Protein AF-A0A8S3RNI2-F1 (afdb_monomer)

Organism: Mytilus edulis (NCBI:txid6550)

Solvent-accessible surface area (backbone atoms only — not comparable to full-atom values): 41171 Å² total; per-residue (Å²): 133,83,76,49,72,63,55,53,52,50,47,67,76,62,68,82,58,92,84,61,83,80,54,42,28,29,28,35,32,48,76,49,58,52,38,86,80,79,46,60,50,57,65,14,51,40,42,69,47,80,52,66,68,42,57,53,58,73,50,30,44,67,44,49,51,54,51,48,46,31,57,74,73,65,67,60,87,54,84,66,54,52,56,51,50,45,50,45,55,57,76,67,32,68,65,46,53,65,34,40,59,43,43,73,68,44,92,41,75,63,43,34,50,44,35,43,45,64,51,51,48,14,69,53,18,85,58,57,39,50,30,41,55,67,86,55,98,63,68,69,36,30,83,63,76,63,48,76,57,51,70,31,73,19,24,58,24,46,82,78,77,37,62,56,63,58,53,76,42,69,59,88,74,85,75,77,80,79,78,88,86,81,87,83,91,82,80,89,87,79,90,86,78,90,86,81,84,83,90,80,90,89,86,89,80,93,85,87,87,88,85,84,87,76,91,86,88,88,84,87,82,83,91,80,83,88,85,90,80,88,91,85,75,87,86,63,71,92,48,52,28,37,53,51,29,34,32,48,48,49,26,39,47,37,29,66,75,27,75,85,46,34,80,35,63,39,66,34,41,38,38,47,76,67,27,40,25,50,31,29,20,22,68,71,76,32,38,34,34,34,41,61,77,35,42,52,54,54,78,98,41,72,22,60,70,41,54,51,51,52,35,52,55,59,42,33,92,74,33,46,61,80,74,58,68,64,61,43,56,77,64,69,57,74,53,14,42,54,65,72,73,49,43,93,54,46,65,48,56,72,72,61,71,83,74,85,74,85,91,73,90,85,87,90,87,87,88,87,89,87,86,93,78,73,81,70,64,65,58,64,56,57,49,60,54,51,57,55,52,53,53,55,55,57,59,60,60,66,75,74,77,84,84,91,86,91,69,75,93,75,63,84,86,77,73,94,51,80,84,58,47,79,72,46,48,65,57,51,50,47,55,44,50,78,53,48,46,64,52,50,53,50,52,50,54,44,45,44,61,73,56,47,48,60,50,50,55,49,50,54,51,50,52,54,51,53,54,51,51,52,55,52,51,53,55,50,54,53,52,50,57,54,50,56,51,53,53,53,52,51,52,53,53,48,62,50,50,53,53,50,51,54,52,48,51,57,50,48,56,54,48,52,52,51,50,52,54,51,55,36,58,75,26,58,29,26,37,29,41,32,48,40,79,48,70,51,40,81,85,71,79,55,38,76,47,79,87,68,73,48,58,62,59,50,42,47,48,40,34,76,54,52,71,43,96,70,57,75,87,46,54,68,47,59,42,80,46,84,72,66,52,98,54,19,29,33,33,43,37,31,30,66,41,59,64,61,37,48,58,54,62,70,43,45,67,58,35,67,83,41,93,68,61,37,48,73,47,74,43,59,44,74,66,57,48,49,53,53,51,53,51,49,51,38,36,75,69,64,66,24,68,46,74,53,73,61,88,78,42,37,36,37,21,56,43,91,88,45,71,79,45,75,49,89,58,68,62,56,50,52,54,48,52,52,53,46,50,58,51,54,54,53,57,52,55,63,60,63,80,72,115

Foldseek 3Di:
DDDALLRVLVCLLVVPDPPDPQWWWWWKAFDAWPCPPDDPLLQIFTDIDGHDIDGLCVQQVVVSVVVCCCVPPPVDDDPVNVLVVLLSVLQPPPLLLQLLLCLLVQPDPQLNQLNCQQRAQLSLAAPSDWAREPPDPHDQARPRPRHGGHHDQTFGHDCQQTDGNLDQAEDDDPPPPDDDDDDDDDDDDDDDDDDDDDDDDDDDDDDDDDDDDDDDDDDDDDDDDDDDDDPPDPRPPFCVRSVQSNQLLSLLVSCLRHVLSQLFFQWHWYDYSFFIKIWTAHNVQQIIIIIDTHGQDDPSHGPSSRSVSSSCNSVSSSRGDSDDVVVCVVVVPDGNCPCVNCPPCVVCSNPPCPHDDDHDDDDDDDDDDDDDDPPPPVVVVVVVVVVVVVVVVVVVVVVPPPDDDDDPPPPVPPPPDPPVCVVVVVVVVVVCCVPVVVVVVVVVVVCCVPPVVVVVVVVVVVVVVVVVVVVVVVVVVVVVVVVVVVVVVVVVVVVVVVVVVVVVVVVVVVVVLVVQVVVLLVQLQKKKKFLQAADFDPPPPTHGDPPTPPLVSVVCCCCVQLVDDDDSLQWPDKDFDDDDDPRGGMMMTGTPDSVVSVSSVVSQVSCVVVPSNIGMDGPEDPQLVVVVVVVVVCVVVLQFVDWDDDSNWIWTHRDPPGDIDTDSHVVSVVVSVVVSVVVVVVVVVVVVVPD

Radius of gyration: 41.91 Å; Cα contacts (8 Å, |Δi|>4): 750; chains: 1; bounding box: 117×92×134 Å

pLDDT: mean 70.56, std 22.77, range [19.41, 98.0]

Secondary structure (DSSP, 8-state):
----HHHHHHHHHHT--TTS---EEEEEEEEEEGGGTTS-GGG--EEEEEEEEEEGGGGTHHHHHHHHIIIIII----HHHHHHHHHHHHHH-HHHHHHHGGGGG-SSHHHHHHHHIIIIIHHHSTT--B-EETTS---SB-TTT-PBPPEES--BS-TTT--S---EEE--------------------------------------------------------------STTSTTTHHHHHHHHHHHHHHHHHH-GGGTTS-EEEEEE-SSEEEEEEEETTTTEEEEEPPEESEETTEE-HHHHHHHHHHHTHHHH-----HHHHHHTTPPP--HHHHHGGGHHHHHH----------------------GGGHHHHHHHHHHHHHHHHHHHHHTTS-----SSGGGTTTS---HHHHHHHHHHHHHHHHHHHHHHHHHHHHHHIIIIIHHHHHHHHHHHHHHHHHHHHHHHHHHHHHHHHHHHHHHHHHHHHHHHHHHHHHHHHHHHHHHHHHHHHHHTTTEEEEEEEE--EETTTTSEE-SSP-HHHHHHHIIIIIT-----GGGEEEEEEEEEEETTEEEEEEEES-HHHHHHHHHHGGGGTT-TT--EEEE---HHHHHHHHHHHHHHHTTS-SEEEEETTEEEEESSTTSPPEEE-SSHHHHHHHHHHHHHHHHHHHHHHTT-

Mean predicted aligned error: 21.57 Å

Nearest PDB structures (foldseek):
  1jmt-assembly1_A  TM=5.008E-01  e=8.885E-01  Homo sapiens

Structure (mmCIF, N/CA/C/O backbone):
data_AF-A0A8S3RNI2-F1
#
_entry.id   AF-A0A8S3RNI2-F1
#
loop_
_atom_site.group_PDB
_atom_site.id
_atom_site.type_symbol
_atom_site.label_atom_id
_atom_site.label_alt_id
_atom_site.label_comp_id
_atom_site.label_asym_id
_atom_site.label_entity_id
_atom_site.label_seq_id
_atom_site.pdbx_PDB_ins_code
_atom_site.Cartn_x
_atom_site.Cartn_y
_atom_site.Cartn_z
_atom_site.occupancy
_atom_site.B_iso_or_equiv
_atom_site.auth_seq_id
_atom_site.auth_comp_id
_atom_site.auth_asym_id
_atom_site.auth_atom_id
_atom_site.pdbx_PDB_model_num
ATOM 1 N N . MET A 1 1 ? 22.802 -18.425 -38.297 1.00 31.11 1 MET A N 1
ATOM 2 C CA . MET A 1 1 ? 23.986 -18.588 -37.426 1.00 31.11 1 MET A CA 1
ATOM 3 C C . MET A 1 1 ? 23.504 -18.375 -36.007 1.00 31.11 1 MET A C 1
ATOM 5 O O . MET A 1 1 ? 22.766 -17.421 -35.805 1.00 31.11 1 MET A O 1
ATOM 9 N N . ALA A 1 2 ? 23.832 -19.261 -35.070 1.00 36.97 2 ALA A N 1
ATOM 10 C CA . ALA A 1 2 ? 23.544 -19.017 -33.661 1.00 36.97 2 ALA A CA 1
ATOM 11 C C . ALA A 1 2 ? 24.708 -18.201 -33.081 1.00 36.97 2 ALA A C 1
ATOM 13 O O . ALA A 1 2 ? 25.819 -18.723 -33.015 1.00 36.97 2 ALA A O 1
ATOM 14 N N . CYS A 1 3 ? 24.473 -16.936 -32.714 1.00 50.75 3 CYS A N 1
ATOM 15 C CA . CYS A 1 3 ? 25.403 -16.227 -31.830 1.00 50.75 3 CYS A CA 1
ATOM 16 C C . CYS A 1 3 ? 25.462 -16.984 -30.502 1.00 50.75 3 CYS A C 1
ATOM 18 O O . CYS A 1 3 ? 24.426 -17.422 -29.996 1.00 50.75 3 CYS A O 1
ATOM 20 N N . SER A 1 4 ? 26.657 -17.149 -29.941 1.00 72.81 4 SER A N 1
ATOM 21 C CA . SER A 1 4 ? 26.798 -17.765 -28.621 1.00 72.81 4 SER A CA 1
ATOM 22 C C . SER A 1 4 ? 26.235 -16.840 -27.537 1.00 72.81 4 SER A C 1
ATOM 24 O O . SER A 1 4 ? 26.226 -15.617 -27.700 1.00 72.81 4 SER A O 1
ATOM 26 N N . TYR A 1 5 ? 25.802 -17.400 -26.401 1.00 70.62 5 TYR A N 1
ATOM 27 C CA . TYR A 1 5 ? 25.373 -16.592 -25.250 1.00 70.62 5 TYR A CA 1
ATOM 28 C C . TYR A 1 5 ? 26.462 -15.602 -24.810 1.00 70.62 5 TYR A C 1
ATOM 30 O O . TYR A 1 5 ? 26.152 -14.466 -24.459 1.00 70.62 5 TYR A O 1
ATOM 38 N N . HIS A 1 6 ? 27.730 -16.005 -24.932 1.00 72.25 6 HIS A N 1
ATOM 39 C CA . HIS A 1 6 ? 28.905 -15.157 -24.747 1.00 72.25 6 HIS A CA 1
ATOM 40 C C . HIS A 1 6 ? 28.895 -13.924 -25.668 1.00 72.25 6 HIS A C 1
ATOM 42 O O . HIS A 1 6 ? 29.033 -12.799 -25.195 1.00 72.25 6 HIS A O 1
ATOM 48 N N . GLU A 1 7 ? 28.673 -14.102 -26.973 1.00 66.06 7 GLU A N 1
ATOM 49 C CA . GLU A 1 7 ? 28.648 -12.997 -27.938 1.00 66.06 7 GLU A CA 1
ATOM 50 C C . GLU A 1 7 ? 27.462 -12.047 -27.705 1.00 66.06 7 GLU A C 1
ATOM 52 O O . GLU A 1 7 ? 27.643 -10.831 -27.724 1.00 66.06 7 GLU A O 1
ATOM 57 N N . VAL A 1 8 ? 26.269 -12.571 -27.399 1.00 67.00 8 VAL A N 1
ATOM 58 C CA . VAL A 1 8 ? 25.078 -11.739 -27.133 1.00 67.00 8 VAL A CA 1
ATOM 59 C C . VAL A 1 8 ? 25.190 -10.986 -25.800 1.00 67.00 8 VAL A C 1
ATOM 61 O O . VAL A 1 8 ? 24.818 -9.814 -25.723 1.00 67.00 8 VAL A O 1
ATOM 64 N N . ALA A 1 9 ? 25.745 -11.609 -24.754 1.00 67.31 9 ALA A N 1
ATOM 65 C CA . ALA A 1 9 ? 26.017 -10.936 -23.483 1.00 67.31 9 ALA A CA 1
ATOM 66 C C . ALA A 1 9 ? 27.053 -9.810 -23.652 1.00 67.31 9 ALA A C 1
ATOM 68 O O . ALA A 1 9 ? 26.847 -8.705 -23.148 1.00 67.31 9 ALA A O 1
ATOM 69 N N . LEU A 1 10 ? 28.125 -10.046 -24.421 1.00 68.00 10 LEU A N 1
ATOM 70 C CA . LEU A 1 10 ? 29.105 -9.009 -24.757 1.00 68.00 10 LEU A CA 1
ATOM 71 C C . LEU A 1 10 ? 28.482 -7.884 -25.599 1.00 68.00 10 LEU A C 1
ATOM 73 O O . LEU A 1 10 ? 28.719 -6.721 -25.294 1.00 68.00 10 LEU A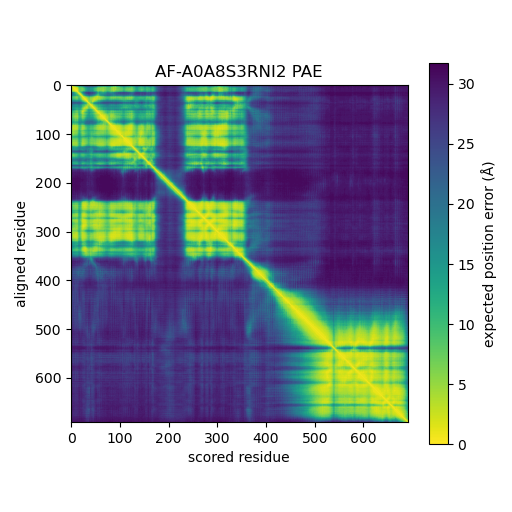 O 1
ATOM 77 N N . GLN A 1 11 ? 27.651 -8.186 -26.603 1.00 66.81 11 GLN A N 1
ATOM 78 C CA . GLN A 1 11 ? 26.939 -7.168 -27.394 1.00 66.81 11 GLN A CA 1
ATOM 79 C C . GLN A 1 11 ? 26.019 -6.295 -26.522 1.00 66.81 11 GLN A C 1
ATOM 81 O O . GLN A 1 11 ? 26.012 -5.071 -26.671 1.00 66.81 11 GLN A O 1
ATOM 86 N N . PHE A 1 12 ? 25.303 -6.896 -25.563 1.00 66.88 12 PHE A N 1
ATOM 87 C CA . PHE A 1 12 ? 24.470 -6.161 -24.604 1.00 66.88 12 PHE A CA 1
ATOM 88 C C . PHE A 1 12 ? 25.301 -5.223 -23.709 1.00 66.88 12 PHE A C 1
ATOM 90 O O . PHE A 1 12 ? 24.903 -4.081 -23.477 1.00 66.88 12 PHE A O 1
ATOM 97 N N . LEU A 1 13 ? 26.478 -5.669 -23.251 1.00 65.44 13 LEU A N 1
ATOM 98 C CA . LEU A 1 13 ? 27.423 -4.841 -22.488 1.00 65.44 13 LEU A CA 1
ATOM 99 C C . LEU A 1 13 ? 28.097 -3.747 -23.342 1.00 65.44 13 LEU A C 1
ATOM 101 O O . LEU A 1 13 ? 28.440 -2.690 -22.814 1.00 65.44 13 LEU A O 1
ATOM 105 N N . LEU A 1 14 ? 28.277 -3.979 -24.647 1.00 57.50 14 LEU A N 1
ATOM 106 C CA . LEU A 1 14 ? 28.987 -3.084 -25.572 1.00 57.50 14 LEU A CA 1
ATOM 107 C C . LEU A 1 14 ? 28.150 -1.922 -26.122 1.00 57.50 14 LEU A C 1
ATOM 109 O O . LEU A 1 14 ? 28.741 -0.943 -26.575 1.00 57.50 14 LEU A O 1
ATOM 113 N N . LYS A 1 15 ? 26.810 -2.008 -26.108 1.00 62.75 15 LYS A N 1
ATOM 114 C CA . LYS A 1 15 ? 25.906 -0.988 -26.685 1.00 62.75 15 LYS A CA 1
ATOM 115 C C . LYS A 1 15 ? 26.289 -0.558 -28.115 1.00 62.75 15 LYS A C 1
ATOM 117 O O . LYS A 1 15 ? 26.419 0.628 -28.412 1.00 62.75 15 LYS A O 1
ATOM 122 N N . THR A 1 16 ? 26.469 -1.524 -29.011 1.00 38.06 16 THR A N 1
ATOM 123 C CA . THR A 1 16 ? 26.814 -1.263 -30.423 1.00 38.06 16 THR A CA 1
ATOM 124 C C . THR A 1 16 ? 25.618 -1.188 -31.373 1.00 38.06 16 THR A C 1
ATOM 126 O O . THR A 1 16 ? 25.833 -0.992 -32.565 1.00 38.06 16 THR A O 1
ATOM 129 N N . ASP A 1 17 ? 24.386 -1.354 -30.884 1.00 33.28 17 ASP A N 1
ATOM 130 C CA . ASP A 1 17 ? 23.180 -1.349 -31.718 1.00 33.28 17 ASP A CA 1
ATOM 131 C C . ASP A 1 17 ? 22.011 -0.632 -31.017 1.00 33.28 17 ASP A C 1
ATOM 133 O O . ASP A 1 17 ? 21.718 -0.894 -29.847 1.00 33.28 17 ASP A O 1
ATOM 137 N N . ASP A 1 18 ? 21.337 0.259 -31.750 1.00 35.94 18 ASP A N 1
ATOM 138 C CA . ASP A 1 18 ? 20.181 1.048 -31.290 1.00 35.94 18 ASP A CA 1
ATOM 139 C C . ASP A 1 18 ? 18.894 0.197 -31.175 1.00 35.94 18 ASP A C 1
ATOM 141 O O . ASP A 1 18 ? 17.844 0.685 -30.755 1.00 35.94 18 ASP A O 1
ATOM 145 N N . SER A 1 19 ? 18.965 -1.088 -31.543 1.00 35.06 19 SER A N 1
ATOM 146 C CA . SER A 1 19 ? 17.856 -2.051 -31.503 1.00 35.06 19 SER A CA 1
ATOM 147 C C . SER A 1 19 ? 17.520 -2.588 -30.102 1.00 35.06 19 SER A C 1
ATOM 149 O O . SER A 1 19 ? 16.417 -3.098 -29.888 1.00 35.06 19 SER A O 1
ATOM 151 N N . VAL A 1 20 ? 18.437 -2.478 -29.133 1.00 39.91 20 VAL A N 1
ATOM 152 C CA . VAL A 1 20 ? 18.227 -2.965 -27.760 1.00 39.91 20 VAL A CA 1
ATOM 153 C C . VAL A 1 20 ? 17.624 -1.842 -26.907 1.00 39.91 20 VAL A C 1
ATOM 155 O O . VAL A 1 20 ? 18.305 -0.840 -26.672 1.00 39.91 20 VAL A O 1
ATOM 158 N N . PRO A 1 21 ? 16.384 -1.980 -26.387 1.00 40.84 21 PRO A N 1
ATOM 159 C CA . PRO A 1 21 ? 15.729 -0.906 -25.647 1.00 40.84 21 PRO A CA 1
ATOM 160 C C . PRO A 1 21 ? 16.562 -0.489 -24.434 1.00 40.84 21 PRO A C 1
ATOM 162 O O . PRO A 1 21 ? 16.901 -1.301 -23.565 1.00 40.84 21 PRO A O 1
ATOM 165 N N . SER A 1 22 ? 16.902 0.800 -24.379 1.00 51.53 22 SER A N 1
ATOM 166 C CA . SER A 1 22 ? 17.707 1.372 -23.308 1.00 51.53 22 SER A CA 1
ATOM 167 C C . SER A 1 22 ? 16.915 1.376 -22.005 1.00 51.53 22 SER A C 1
ATOM 169 O O . SER A 1 22 ? 16.181 2.321 -21.728 1.00 51.53 22 SER A O 1
ATOM 171 N N . ARG A 1 23 ? 17.088 0.332 -21.193 1.00 66.00 23 ARG A N 1
ATOM 172 C CA . ARG A 1 23 ? 16.465 0.247 -19.869 1.00 66.00 23 ARG A CA 1
ATOM 173 C C . ARG A 1 23 ? 16.808 1.483 -19.048 1.00 66.00 23 ARG A C 1
ATOM 175 O O . ARG A 1 23 ? 17.953 1.948 -19.063 1.00 66.00 23 ARG A O 1
ATOM 182 N N . THR A 1 24 ? 15.823 1.999 -18.331 1.00 71.94 24 THR A N 1
ATOM 183 C CA . THR A 1 24 ? 15.910 3.243 -17.567 1.00 71.94 24 THR A CA 1
ATOM 184 C C . THR A 1 24 ? 15.566 3.019 -16.102 1.00 71.94 24 THR A C 1
ATOM 186 O O . THR A 1 24 ? 14.673 2.247 -15.762 1.00 71.94 24 THR A O 1
ATOM 189 N N . PHE A 1 25 ? 16.283 3.729 -15.238 1.00 77.75 25 PHE A N 1
ATOM 190 C CA . PHE A 1 25 ? 15.941 3.941 -13.842 1.00 77.75 25 PHE A CA 1
ATOM 191 C C . PHE A 1 25 ? 15.267 5.302 -13.700 1.00 77.75 25 PHE A C 1
ATOM 193 O O . PHE A 1 25 ? 15.913 6.330 -13.902 1.00 77.75 25 PHE A O 1
ATOM 200 N N . SER A 1 26 ? 14.000 5.335 -13.308 1.00 81.94 26 SER A N 1
ATOM 201 C CA . SER A 1 26 ? 13.343 6.583 -12.917 1.00 81.94 26 SER A CA 1
ATOM 202 C C . SER A 1 26 ? 13.756 6.956 -11.499 1.00 81.94 26 SER A C 1
ATOM 204 O O . SER A 1 26 ? 13.701 6.127 -10.589 1.00 81.94 26 SER A O 1
ATOM 206 N N . ASN A 1 27 ? 14.193 8.199 -11.302 1.00 84.38 27 ASN A N 1
ATOM 207 C CA . ASN A 1 27 ? 14.348 8.764 -9.965 1.00 84.38 27 ASN A CA 1
ATOM 208 C C . ASN A 1 27 ? 12.976 8.835 -9.273 1.00 84.38 27 ASN A C 1
ATOM 210 O O . ASN A 1 27 ? 11.971 9.083 -9.933 1.00 84.38 27 ASN A O 1
ATOM 214 N N . VAL A 1 28 ? 12.926 8.631 -7.958 1.00 84.12 28 VAL A N 1
ATOM 215 C CA . VAL A 1 28 ? 11.680 8.663 -7.179 1.00 84.12 28 VAL A CA 1
ATOM 216 C C . VAL A 1 28 ? 11.774 9.751 -6.114 1.00 84.12 28 VAL A C 1
ATOM 218 O O . VAL A 1 28 ? 12.719 9.761 -5.325 1.00 84.12 28 VAL A O 1
ATOM 221 N N . ASN A 1 29 ? 10.792 10.655 -6.080 1.00 83.69 29 ASN A N 1
ATOM 222 C CA . ASN A 1 29 ? 10.685 11.745 -5.112 1.00 83.69 29 ASN A CA 1
ATOM 223 C C . ASN A 1 29 ? 9.504 11.494 -4.166 1.00 83.69 29 ASN A C 1
ATOM 225 O O . ASN A 1 29 ? 8.353 11.503 -4.588 1.00 83.69 29 ASN A O 1
ATOM 229 N N . ILE A 1 30 ? 9.790 11.274 -2.885 1.00 81.81 30 ILE A N 1
ATOM 230 C CA . ILE A 1 30 ? 8.799 11.008 -1.839 1.00 81.81 30 ILE A CA 1
ATOM 231 C C . ILE A 1 30 ? 8.110 12.328 -1.471 1.00 81.81 30 ILE A C 1
ATOM 233 O O . ILE A 1 30 ? 8.773 13.330 -1.183 1.00 81.81 30 ILE A O 1
ATOM 237 N N . LYS A 1 31 ? 6.775 12.319 -1.460 1.00 80.44 31 LYS A N 1
ATOM 238 C CA . LYS A 1 31 ? 5.932 13.443 -1.019 1.00 80.44 31 LYS A CA 1
ATOM 239 C C . LYS A 1 31 ? 5.515 13.305 0.430 1.00 80.44 31 LYS A C 1
ATOM 241 O O . LYS A 1 31 ? 5.680 14.228 1.219 1.00 80.44 31 LYS A O 1
ATOM 246 N N . GLU A 1 32 ? 4.993 12.133 0.771 1.00 73.50 32 GLU A N 1
ATOM 247 C CA . GLU A 1 32 ? 4.385 11.859 2.067 1.00 73.50 32 GLU A CA 1
ATOM 248 C C . GLU A 1 32 ? 4.667 10.421 2.497 1.00 73.50 32 GLU A C 1
ATOM 250 O O . GLU A 1 32 ? 4.897 9.536 1.671 1.00 73.50 32 GLU A O 1
ATOM 255 N N . CYS A 1 33 ? 4.642 10.181 3.807 1.00 68.62 33 CYS A N 1
ATOM 256 C CA . CYS A 1 33 ? 4.794 8.849 4.375 1.00 68.62 33 CYS A CA 1
ATOM 257 C C . CYS A 1 33 ? 3.989 8.716 5.674 1.00 68.62 33 CYS A C 1
ATOM 259 O O . CYS A 1 33 ? 4.141 9.513 6.603 1.00 68.62 33 CYS A O 1
ATOM 261 N N . ASN A 1 34 ? 3.157 7.675 5.773 1.00 66.44 34 ASN A N 1
ATOM 262 C CA . ASN A 1 34 ? 2.287 7.439 6.936 1.00 66.44 34 ASN A CA 1
ATOM 263 C C . ASN A 1 34 ? 3.021 6.887 8.189 1.00 66.44 34 ASN A C 1
ATOM 265 O O . ASN A 1 34 ? 2.400 6.706 9.245 1.00 66.44 34 ASN A O 1
ATOM 269 N N . ALA A 1 35 ? 4.342 6.679 8.113 1.00 58.72 35 ALA A N 1
ATOM 270 C CA . ALA A 1 35 ? 5.185 6.248 9.233 1.00 58.72 35 ALA A CA 1
ATOM 271 C C . ALA A 1 35 ? 5.193 7.229 10.420 1.00 58.72 35 ALA A C 1
ATOM 273 O O . ALA A 1 35 ? 5.446 6.823 11.551 1.00 58.72 35 ALA A O 1
ATOM 274 N N . LYS A 1 36 ? 4.882 8.514 10.191 1.00 52.50 36 LYS A N 1
ATOM 275 C CA . LYS A 1 36 ? 4.890 9.563 11.228 1.00 52.50 36 LYS A CA 1
ATOM 276 C C . LYS A 1 36 ? 3.839 9.399 12.340 1.00 52.50 36 LYS A C 1
ATOM 278 O O . LYS A 1 36 ? 3.878 10.163 13.299 1.00 52.50 36 LYS A O 1
ATOM 283 N N . GLY A 1 37 ? 2.922 8.426 12.260 1.00 44.59 37 GLY A N 1
ATOM 284 C CA . GLY A 1 37 ? 1.961 8.210 13.353 1.00 44.59 37 GLY A CA 1
ATOM 285 C C . GLY A 1 37 ? 1.078 6.958 13.343 1.00 44.59 37 GLY A C 1
ATOM 286 O O . GLY A 1 37 ? 0.236 6.849 14.233 1.00 44.59 37 GLY A O 1
ATOM 287 N N . LYS A 1 38 ? 1.194 6.032 12.373 1.00 42.53 38 LYS A N 1
ATOM 288 C CA . LYS A 1 38 ? 0.254 4.886 12.266 1.00 42.53 38 LYS A CA 1
ATOM 289 C C . LYS A 1 38 ? 0.884 3.496 12.072 1.00 42.53 38 LYS A C 1
ATOM 291 O O . LYS A 1 38 ? 0.206 2.511 12.348 1.00 42.53 38 LYS A O 1
ATOM 296 N N . CYS A 1 39 ? 2.139 3.380 11.635 1.00 44.31 39 CYS A N 1
ATOM 297 C CA . CYS A 1 39 ? 2.801 2.088 11.398 1.00 44.31 39 CYS A CA 1
ATOM 298 C C . CYS A 1 39 ? 4.335 2.196 11.479 1.00 44.31 39 CYS A C 1
ATOM 300 O O . CYS A 1 39 ? 4.884 3.297 11.507 1.00 44.31 39 CYS A O 1
ATOM 302 N N . SER A 1 40 ? 5.033 1.055 11.516 1.00 52.53 40 SER A N 1
ATOM 303 C CA . SER A 1 40 ? 6.489 1.018 11.334 1.00 52.53 40 SER A CA 1
ATOM 304 C C . SER A 1 40 ? 6.849 1.354 9.884 1.00 52.53 40 SER A C 1
ATOM 306 O O . SER A 1 40 ? 6.179 0.884 8.968 1.00 52.53 40 SER A O 1
ATOM 308 N N . PHE A 1 41 ? 7.921 2.122 9.658 1.00 59.09 41 PHE A N 1
ATOM 309 C CA . PHE A 1 41 ? 8.308 2.566 8.308 1.00 59.09 41 PHE A CA 1
ATOM 310 C C . PHE A 1 41 ? 8.442 1.444 7.249 1.00 59.09 41 PHE A C 1
ATOM 312 O O . PHE A 1 41 ? 8.019 1.686 6.130 1.00 59.09 41 PHE A O 1
ATOM 319 N N . PRO A 1 42 ? 8.894 0.206 7.544 1.00 54.62 42 PRO A N 1
ATOM 320 C CA . PRO A 1 42 ? 8.930 -0.882 6.547 1.00 54.62 42 PRO A CA 1
ATOM 321 C C . PRO A 1 42 ? 7.544 -1.412 6.118 1.00 54.62 42 PRO A C 1
ATOM 323 O O . PRO A 1 42 ? 7.436 -2.234 5.210 1.00 54.62 42 PRO A O 1
ATOM 326 N N . ASN A 1 43 ? 6.480 -0.994 6.810 1.00 54.41 43 ASN A N 1
ATOM 327 C CA . ASN A 1 43 ? 5.079 -1.207 6.438 1.00 54.41 43 ASN A CA 1
ATOM 328 C C . ASN A 1 43 ? 4.395 0.118 6.052 1.00 54.41 43 ASN A C 1
ATOM 330 O O . ASN A 1 43 ? 3.167 0.175 5.965 1.00 54.41 43 ASN A O 1
ATOM 334 N N . ALA A 1 44 ? 5.166 1.192 5.866 1.00 56.19 44 ALA A N 1
ATOM 335 C CA . ALA A 1 44 ? 4.620 2.487 5.527 1.00 56.19 44 ALA A CA 1
ATOM 336 C C . ALA A 1 44 ? 4.333 2.606 4.036 1.00 56.19 44 ALA A C 1
ATOM 338 O O . ALA A 1 44 ? 5.051 2.101 3.177 1.00 56.19 44 ALA A O 1
ATOM 339 N N . PHE A 1 45 ? 3.271 3.341 3.742 1.00 65.88 45 PHE A N 1
ATOM 340 C CA . PHE A 1 45 ? 2.936 3.746 2.394 1.00 65.88 45 PHE A CA 1
ATOM 341 C C . PHE A 1 45 ? 3.620 5.080 2.133 1.00 65.88 45 PHE A C 1
ATOM 343 O O . PHE A 1 45 ? 3.345 6.082 2.801 1.00 65.88 45 PHE A O 1
ATOM 350 N N . VAL A 1 46 ? 4.545 5.049 1.180 1.00 65.25 46 VAL A N 1
ATOM 351 C CA . VAL A 1 46 ? 5.222 6.209 0.612 1.00 65.25 46 VAL A CA 1
ATOM 352 C C . VAL A 1 46 ? 4.430 6.694 -0.599 1.00 65.25 46 VAL A C 1
ATOM 354 O O . VAL A 1 46 ? 4.288 5.957 -1.571 1.00 65.25 46 VAL A O 1
ATOM 357 N N . ASN A 1 47 ? 3.937 7.931 -0.558 1.00 71.50 47 ASN A N 1
ATOM 358 C CA . ASN A 1 47 ? 3.425 8.606 -1.750 1.00 71.50 47 ASN A CA 1
ATOM 359 C C . ASN A 1 47 ? 4.601 9.244 -2.507 1.00 71.50 47 ASN A C 1
ATOM 361 O O . ASN A 1 47 ? 5.491 9.821 -1.871 1.00 71.50 47 ASN A O 1
ATOM 365 N N . PHE A 1 48 ? 4.636 9.132 -3.836 1.00 73.00 48 PHE A N 1
ATOM 366 C CA . PHE A 1 48 ? 5.811 9.476 -4.637 1.00 73.00 48 PHE A CA 1
ATOM 367 C C . PHE A 1 48 ? 5.475 10.005 -6.036 1.00 73.00 48 PHE A C 1
ATOM 369 O O . PHE A 1 48 ? 4.531 9.546 -6.671 1.00 73.00 48 PHE A O 1
ATOM 376 N N . ASP A 1 49 ? 6.346 10.874 -6.553 1.00 72.00 49 ASP A N 1
ATOM 377 C CA . ASP A 1 49 ? 6.439 11.170 -7.986 1.00 72.00 49 ASP A CA 1
ATOM 378 C C . ASP A 1 49 ? 7.582 10.352 -8.598 1.00 72.00 49 ASP A C 1
ATOM 380 O O . ASP A 1 49 ? 8.665 10.237 -8.010 1.00 72.00 49 ASP A O 1
ATOM 384 N N . SER A 1 50 ? 7.386 9.859 -9.822 1.00 64.94 50 SER A N 1
ATOM 385 C CA . SER A 1 50 ? 8.500 9.432 -10.674 1.00 64.94 50 SER A CA 1
ATOM 386 C C . SER A 1 50 ? 9.051 10.639 -11.442 1.00 64.94 50 SER A C 1
ATOM 388 O O . SER A 1 50 ? 8.318 11.370 -12.104 1.00 64.94 50 SER A O 1
ATOM 390 N N . GLY A 1 51 ? 10.349 10.885 -11.286 1.00 63.91 51 GLY A N 1
ATOM 391 C CA . GLY A 1 51 ? 11.076 11.999 -11.881 1.00 63.91 51 GLY A CA 1
ATOM 392 C C . GLY A 1 51 ? 11.972 11.567 -13.042 1.00 63.91 51 GLY A C 1
ATOM 393 O O . GLY A 1 51 ? 11.653 10.669 -13.814 1.00 63.91 51 GLY A O 1
ATOM 394 N N . PHE A 1 52 ? 13.124 12.228 -13.163 1.00 67.25 52 PHE A N 1
ATOM 395 C CA . PHE A 1 52 ? 14.058 12.059 -14.278 1.00 67.25 52 PHE A CA 1
ATOM 396 C C . PHE A 1 52 ? 14.512 10.598 -14.471 1.00 67.25 52 PHE A C 1
ATOM 398 O O . PHE A 1 52 ? 15.063 9.986 -13.550 1.00 67.25 52 PHE A O 1
ATOM 405 N N . SER A 1 53 ? 14.330 10.062 -15.682 1.00 71.00 53 SER A N 1
ATOM 406 C CA . SER A 1 53 ? 14.826 8.739 -16.072 1.00 71.00 53 SER A CA 1
ATOM 407 C C . SER A 1 53 ? 16.296 8.783 -16.490 1.00 71.00 53 SER A C 1
ATOM 409 O O . SER A 1 53 ? 16.693 9.508 -17.401 1.00 71.00 53 SER A O 1
ATOM 411 N N . VAL A 1 54 ? 17.108 7.957 -15.837 1.00 68.31 54 VAL A N 1
ATOM 412 C CA . VAL A 1 54 ? 18.539 7.780 -16.088 1.00 68.31 54 VAL A CA 1
ATOM 413 C C . VAL A 1 54 ? 18.748 6.422 -16.765 1.00 68.31 54 VAL A C 1
ATOM 415 O O . VAL A 1 54 ? 18.286 5.413 -16.234 1.00 68.31 54 VAL A O 1
ATOM 418 N N . PRO A 1 55 ? 19.448 6.330 -17.908 1.00 68.44 55 PRO A N 1
ATOM 419 C CA . PRO A 1 55 ? 19.775 5.043 -18.510 1.00 68.44 55 PRO A CA 1
ATOM 420 C C . PRO A 1 55 ? 20.523 4.113 -17.543 1.00 68.44 55 PRO A C 1
ATOM 422 O O . PRO A 1 55 ? 21.549 4.493 -16.978 1.00 68.44 55 PRO A O 1
ATOM 425 N N . LEU A 1 56 ? 20.036 2.875 -17.424 1.00 65.25 56 LEU A N 1
ATOM 426 C CA . LEU A 1 56 ? 20.509 1.814 -16.528 1.00 65.25 56 LEU A CA 1
ATOM 427 C C . LEU A 1 56 ? 22.042 1.700 -16.500 1.00 65.25 56 LEU A C 1
ATOM 429 O O . LEU A 1 56 ? 22.657 1.653 -15.439 1.00 65.25 56 LEU A O 1
ATOM 433 N N . PHE A 1 57 ? 22.663 1.709 -17.682 1.00 64.50 57 PHE A N 1
ATOM 434 C CA . PHE A 1 57 ? 24.104 1.511 -17.832 1.00 64.50 57 PHE A CA 1
ATOM 435 C C . PHE A 1 57 ? 24.964 2.556 -17.105 1.00 64.50 57 PHE A C 1
ATOM 437 O O . PHE A 1 57 ? 26.092 2.238 -16.756 1.00 64.50 57 PHE A O 1
ATOM 444 N N . LEU A 1 58 ? 24.464 3.770 -16.834 1.00 66.38 58 LEU A N 1
ATOM 445 C CA . LEU A 1 58 ? 25.270 4.842 -16.232 1.00 66.38 58 LEU A CA 1
ATOM 446 C C . LEU A 1 58 ? 25.722 4.538 -14.795 1.00 66.38 58 LEU A C 1
ATOM 448 O O . LEU A 1 58 ? 26.747 5.057 -14.365 1.00 66.38 58 LEU A O 1
ATOM 452 N N . PHE A 1 59 ? 25.014 3.663 -14.075 1.00 69.81 59 PHE A N 1
ATOM 453 C CA . PHE A 1 59 ? 25.414 3.225 -12.732 1.00 69.81 59 PHE A CA 1
ATOM 454 C C . PHE A 1 59 ? 26.632 2.285 -12.749 1.00 69.81 59 PHE A C 1
ATOM 456 O O . PHE A 1 59 ? 27.374 2.235 -11.770 1.00 69.81 59 PHE A O 1
ATOM 463 N N . TRP A 1 60 ? 26.866 1.590 -13.869 1.00 75.81 60 TRP A N 1
ATOM 464 C CA . TRP A 1 60 ? 27.873 0.529 -14.012 1.00 75.81 60 TRP A CA 1
ATOM 465 C C . TRP A 1 60 ? 28.875 0.764 -15.159 1.00 75.81 60 TRP A C 1
ATOM 467 O O . TRP A 1 60 ? 29.779 -0.044 -15.366 1.00 75.81 60 TRP A O 1
ATOM 477 N N . GLN A 1 61 ? 28.732 1.859 -15.918 1.00 69.75 61 GLN A N 1
ATOM 478 C CA . GLN A 1 61 ? 29.390 2.066 -17.214 1.00 69.75 61 GLN A CA 1
ATOM 479 C C . GLN A 1 61 ? 30.911 1.913 -17.154 1.00 69.75 61 GLN A C 1
ATOM 481 O O . GLN A 1 61 ? 31.486 1.222 -17.986 1.00 69.75 61 GLN A O 1
ATOM 486 N N . GLU A 1 62 ? 31.574 2.560 -16.195 1.00 67.50 62 GLU A N 1
ATOM 487 C CA . GLU A 1 62 ? 33.042 2.567 -16.135 1.00 67.50 62 GLU A CA 1
ATOM 488 C C . GLU A 1 62 ? 33.596 1.191 -15.743 1.00 67.50 62 GLU A C 1
ATOM 490 O O . GLU A 1 62 ? 34.594 0.745 -16.307 1.00 67.50 62 GLU A O 1
ATOM 495 N N . SER A 1 63 ? 32.931 0.490 -14.824 1.00 68.94 63 SER A N 1
ATOM 496 C CA . SER A 1 63 ? 33.304 -0.868 -14.420 1.00 68.94 63 SER A CA 1
ATOM 497 C C . SER A 1 63 ? 33.059 -1.890 -15.528 1.00 68.94 63 SER A C 1
ATOM 499 O O . SER A 1 63 ? 33.911 -2.750 -15.750 1.00 68.94 63 SER A O 1
ATOM 501 N N . ILE A 1 64 ? 31.962 -1.752 -16.285 1.00 70.81 64 ILE A N 1
ATOM 502 C CA . ILE A 1 64 ? 31.736 -2.528 -17.511 1.00 70.81 64 ILE A CA 1
ATOM 503 C C . ILE A 1 64 ? 32.854 -2.225 -18.515 1.00 70.81 64 ILE A C 1
ATOM 505 O O . ILE A 1 64 ? 33.539 -3.150 -18.933 1.00 70.81 64 ILE A O 1
ATOM 509 N N . CYS A 1 65 ? 33.136 -0.957 -18.837 1.00 68.06 65 CYS A N 1
ATOM 510 C CA . CYS A 1 65 ? 34.233 -0.596 -19.743 1.00 68.06 65 CYS A CA 1
ATOM 511 C C . CYS A 1 65 ? 35.582 -1.198 -19.306 1.00 68.06 65 CYS A C 1
ATOM 513 O O . CYS A 1 65 ? 36.290 -1.756 -20.139 1.00 68.06 65 CYS A O 1
ATOM 515 N N . LYS A 1 66 ? 35.915 -1.173 -18.007 1.00 70.31 66 LYS A N 1
ATOM 516 C CA . LYS A 1 66 ? 37.139 -1.792 -17.459 1.00 70.31 66 LYS A CA 1
ATOM 517 C C . LYS A 1 66 ? 37.160 -3.317 -17.607 1.00 70.31 66 LYS A C 1
ATOM 519 O O . LYS A 1 66 ? 38.213 -3.867 -17.928 1.00 70.31 66 LYS A O 1
ATOM 524 N N . LEU A 1 67 ? 36.034 -4.000 -17.389 1.00 68.75 67 LEU A N 1
ATOM 525 C CA . LEU A 1 67 ? 35.895 -5.445 -17.620 1.00 68.75 67 LEU A CA 1
ATOM 526 C C . LEU A 1 67 ? 36.100 -5.775 -19.111 1.00 68.75 67 LEU A C 1
ATOM 528 O O . LEU A 1 67 ? 36.890 -6.653 -19.459 1.00 68.75 67 LEU A O 1
ATOM 532 N N . MET A 1 68 ? 35.455 -5.007 -19.993 1.00 66.69 68 MET A N 1
ATOM 533 C CA . MET A 1 68 ? 35.530 -5.176 -21.446 1.00 66.69 68 MET A CA 1
ATOM 534 C C . MET A 1 68 ? 36.940 -4.901 -21.994 1.00 66.69 68 MET A C 1
ATOM 536 O O . MET A 1 68 ? 37.438 -5.679 -22.807 1.00 66.69 68 MET A O 1
ATOM 540 N N . GLU A 1 69 ? 37.627 -3.853 -21.525 1.00 65.69 69 GLU A N 1
ATOM 541 C CA . GLU A 1 69 ? 39.027 -3.574 -21.880 1.00 65.69 69 GLU A CA 1
ATOM 542 C C . GLU A 1 69 ? 39.962 -4.730 -21.488 1.00 65.69 69 GLU A C 1
ATOM 544 O O . GLU A 1 69 ? 40.859 -5.087 -22.255 1.00 65.69 69 GLU A O 1
ATOM 549 N N . ARG A 1 70 ? 39.750 -5.358 -20.323 1.00 68.44 70 ARG A N 1
ATOM 550 C CA . ARG A 1 70 ? 40.553 -6.512 -19.888 1.00 68.44 70 ARG A CA 1
ATOM 551 C C . ARG A 1 70 ? 40.290 -7.745 -20.754 1.00 68.44 70 ARG A C 1
ATOM 553 O O . ARG A 1 70 ? 41.244 -8.269 -21.330 1.00 68.44 70 ARG A O 1
ATOM 560 N N . LYS A 1 71 ? 39.026 -8.157 -20.919 1.00 64.69 71 LYS A N 1
ATOM 561 C CA . LYS A 1 71 ? 38.640 -9.340 -21.716 1.00 64.69 71 LYS A CA 1
ATOM 562 C C . LYS A 1 71 ? 38.996 -9.202 -23.201 1.00 64.69 71 LYS A C 1
ATOM 564 O O . LYS A 1 71 ? 39.633 -10.094 -23.758 1.00 64.69 71 LYS A O 1
ATOM 569 N N . ILE A 1 72 ? 38.600 -8.100 -23.849 1.00 62.12 72 ILE A N 1
ATOM 570 C CA . ILE A 1 72 ? 38.740 -7.928 -25.307 1.00 62.12 72 ILE A CA 1
ATOM 571 C C . ILE A 1 72 ? 40.147 -7.461 -25.696 1.00 62.12 72 ILE A C 1
ATOM 573 O O . ILE A 1 72 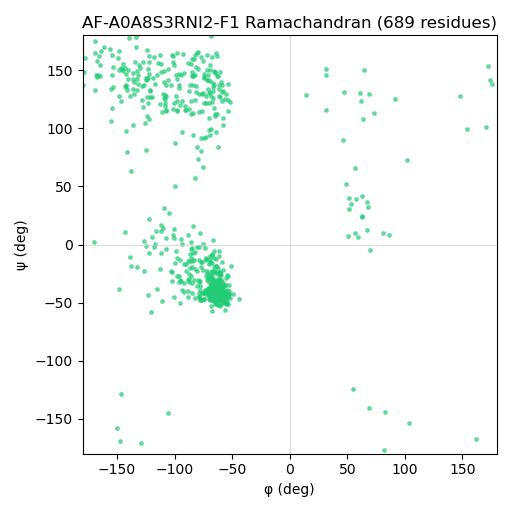? 40.724 -7.997 -26.642 1.00 62.12 72 ILE A O 1
ATOM 577 N N . VAL A 1 73 ? 40.702 -6.461 -25.001 1.00 55.06 73 VAL A N 1
ATOM 578 C CA . VAL A 1 73 ? 41.935 -5.785 -25.448 1.00 55.06 73 VAL A CA 1
ATOM 579 C C . VAL A 1 73 ? 43.190 -6.406 -24.834 1.00 55.06 73 VAL A C 1
ATOM 581 O O . VAL A 1 73 ? 44.194 -6.540 -25.533 1.00 55.06 73 VAL A O 1
ATOM 584 N N . LYS A 1 74 ? 43.156 -6.802 -23.553 1.00 55.81 74 LYS A N 1
ATOM 585 C CA . LYS A 1 74 ? 44.358 -7.266 -22.827 1.00 55.81 74 LYS A CA 1
ATOM 586 C C . LYS A 1 74 ? 44.474 -8.783 -22.662 1.00 55.81 74 LYS A C 1
ATOM 588 O O . LYS A 1 74 ? 45.590 -9.274 -22.525 1.00 55.81 74 LYS A O 1
ATOM 593 N N . LYS A 1 75 ? 43.359 -9.524 -22.706 1.00 59.34 75 LYS A N 1
ATOM 594 C CA . LYS A 1 75 ? 43.283 -10.975 -22.419 1.00 59.34 75 LYS A CA 1
ATOM 595 C C . LYS A 1 75 ? 43.885 -11.357 -21.056 1.00 59.34 75 LYS A C 1
ATOM 597 O O . LYS A 1 75 ? 44.496 -12.413 -20.903 1.00 59.34 75 LYS A O 1
ATOM 602 N N . GLU A 1 76 ? 43.728 -10.475 -20.074 1.00 56.94 76 GLU A N 1
ATOM 603 C CA . GLU A 1 76 ? 44.135 -10.706 -18.686 1.00 56.94 76 GLU A CA 1
ATOM 604 C C . GLU A 1 76 ? 43.034 -11.482 -17.943 1.00 56.94 76 GLU A C 1
ATOM 606 O O . GLU A 1 76 ? 41.856 -11.264 -18.206 1.00 56.94 76 GLU A O 1
ATOM 611 N N . ASN A 1 77 ? 43.412 -12.367 -17.011 1.00 57.03 77 ASN A N 1
ATOM 612 C CA . ASN A 1 77 ? 42.476 -13.093 -16.144 1.00 57.03 77 ASN A CA 1
ATOM 613 C C . ASN A 1 77 ? 42.574 -12.581 -14.698 1.00 57.03 77 ASN A C 1
ATOM 615 O O . ASN A 1 77 ? 43.646 -12.585 -14.090 1.00 57.03 77 ASN A O 1
ATOM 619 N N . THR A 1 78 ? 41.435 -12.186 -14.137 1.00 64.88 78 THR A N 1
ATOM 620 C CA . THR A 1 78 ? 41.254 -11.606 -12.801 1.00 64.88 78 THR A CA 1
ATOM 621 C C . THR A 1 78 ? 40.076 -12.267 -12.065 1.00 64.88 78 THR A C 1
ATOM 623 O O . THR A 1 78 ? 39.390 -13.130 -12.608 1.00 64.88 78 THR A O 1
ATOM 626 N N . LYS A 1 79 ? 39.802 -11.858 -10.817 1.00 62.69 79 LYS A N 1
ATOM 627 C CA . LYS A 1 79 ? 38.632 -12.337 -10.048 1.00 62.69 79 LYS A CA 1
ATOM 628 C C . LYS A 1 79 ? 37.280 -11.846 -10.580 1.00 62.69 79 LYS A C 1
ATOM 630 O O . LYS A 1 79 ? 36.254 -12.378 -10.166 1.00 62.69 79 LYS A O 1
ATOM 635 N N . ASP A 1 80 ? 37.267 -10.832 -11.440 1.00 63.88 80 ASP A N 1
ATOM 636 C CA . ASP A 1 80 ? 36.035 -10.340 -12.068 1.00 63.88 80 ASP A CA 1
ATOM 637 C C . ASP A 1 80 ? 35.744 -11.124 -13.359 1.00 63.88 80 ASP A C 1
ATOM 639 O O . ASP A 1 80 ? 34.592 -11.306 -13.743 1.00 63.88 80 ASP A O 1
ATOM 643 N N . ASP A 1 81 ? 36.787 -11.686 -13.978 1.00 67.00 81 ASP A N 1
ATOM 644 C CA . ASP A 1 81 ? 36.665 -12.535 -15.159 1.00 67.00 81 ASP A CA 1
ATOM 645 C C . ASP A 1 81 ? 35.991 -13.872 -14.845 1.00 67.00 81 ASP A C 1
ATOM 647 O O . ASP A 1 81 ? 35.237 -14.353 -15.686 1.00 67.00 81 ASP A O 1
ATOM 651 N N . SER A 1 82 ? 36.198 -14.436 -13.645 1.00 73.44 82 SER A N 1
ATOM 652 C CA . SER A 1 82 ? 35.456 -15.619 -13.184 1.00 73.44 82 SER A CA 1
ATOM 653 C C . SER A 1 82 ? 33.968 -15.332 -12.980 1.00 73.44 82 SER A C 1
ATOM 655 O O . SER A 1 82 ? 33.156 -16.152 -13.377 1.00 73.44 82 SER A O 1
ATOM 657 N N . LEU A 1 83 ? 33.597 -14.145 -12.476 1.00 76.75 83 LEU A N 1
ATOM 658 C CA . LEU A 1 83 ? 32.182 -13.770 -12.320 1.00 76.75 83 LEU A CA 1
ATOM 659 C C . LEU A 1 83 ? 31.448 -13.663 -13.661 1.00 76.75 83 LEU A C 1
ATOM 661 O O . LEU A 1 83 ? 30.240 -13.895 -13.729 1.00 76.75 83 LEU A O 1
ATOM 665 N N . PHE A 1 84 ? 32.167 -13.278 -14.717 1.00 79.88 84 PHE A N 1
ATOM 666 C CA . PHE A 1 84 ? 31.625 -13.274 -16.069 1.00 79.88 84 PHE A CA 1
ATOM 667 C C . PHE A 1 84 ? 31.480 -14.700 -16.618 1.00 79.88 84 PHE A C 1
ATOM 669 O O . PHE A 1 84 ? 30.448 -15.005 -17.206 1.00 79.88 84 PHE A O 1
ATOM 676 N N . GLU A 1 85 ? 32.444 -15.598 -16.381 1.00 81.00 85 GLU A N 1
ATOM 677 C CA . GLU A 1 85 ? 32.274 -17.013 -16.754 1.00 81.00 85 GLU A CA 1
ATOM 678 C C . GLU A 1 85 ? 31.136 -17.691 -15.964 1.00 81.00 85 GLU A C 1
ATOM 680 O O . GLU A 1 85 ? 30.401 -18.486 -16.544 1.00 81.00 85 GLU A O 1
ATOM 685 N N . ASP A 1 86 ? 30.911 -17.333 -14.692 1.00 83.19 86 ASP A N 1
ATOM 686 C CA . ASP A 1 86 ? 29.766 -17.811 -13.898 1.00 83.19 86 ASP A CA 1
ATOM 687 C C . ASP A 1 86 ? 28.425 -17.385 -14.538 1.00 83.19 86 ASP A C 1
ATOM 689 O O . ASP A 1 86 ? 27.497 -18.189 -14.661 1.00 83.19 86 ASP A O 1
ATOM 693 N N . LEU A 1 87 ? 28.334 -16.139 -15.026 1.00 86.19 87 LEU A N 1
ATOM 694 C CA . LEU A 1 87 ? 27.186 -15.635 -15.792 1.00 86.19 87 LEU A CA 1
ATOM 695 C C . LEU A 1 87 ? 26.991 -16.394 -17.118 1.00 86.19 87 LEU A C 1
ATOM 697 O O . LEU A 1 87 ? 25.856 -16.718 -17.470 1.00 86.19 87 LEU A O 1
ATOM 701 N N . ILE A 1 88 ? 28.063 -16.694 -17.857 1.00 84.62 88 ILE A N 1
ATOM 702 C CA . ILE A 1 88 ? 27.961 -17.480 -19.098 1.00 84.62 88 ILE A CA 1
ATOM 703 C C . ILE A 1 88 ? 27.525 -18.919 -18.793 1.00 84.62 88 ILE A C 1
ATOM 705 O O . ILE A 1 88 ? 26.577 -19.407 -19.407 1.00 84.62 88 ILE A O 1
ATOM 709 N N . SER A 1 89 ? 28.112 -19.560 -17.779 1.00 86.44 89 SER A N 1
ATOM 710 C CA . SER A 1 89 ? 27.720 -20.903 -17.336 1.00 86.44 89 SER A CA 1
ATOM 711 C C . SER A 1 89 ? 26.259 -20.969 -16.878 1.00 86.44 89 SER A C 1
ATOM 713 O O . SER A 1 89 ? 25.616 -22.002 -17.057 1.00 86.44 89 SER A O 1
ATOM 715 N N . PHE A 1 90 ? 25.716 -19.893 -16.302 1.00 88.81 90 PHE A N 1
ATOM 716 C CA . PHE A 1 90 ? 24.294 -19.786 -15.970 1.00 88.81 90 PHE A CA 1
ATOM 717 C C . PHE A 1 90 ? 23.396 -19.731 -17.215 1.00 88.81 90 PHE A C 1
ATOM 719 O O . PHE A 1 90 ? 22.351 -20.389 -17.257 1.00 88.81 90 PHE A O 1
ATOM 726 N N . LEU A 1 91 ? 23.790 -18.939 -18.219 1.00 86.50 91 LEU A N 1
ATOM 727 C CA . LEU A 1 91 ? 23.047 -18.799 -19.475 1.00 86.50 91 LEU A CA 1
ATOM 728 C C . LEU A 1 91 ? 23.044 -20.105 -20.287 1.00 86.50 91 LEU A C 1
ATOM 730 O O . LEU A 1 91 ? 22.063 -20.386 -20.972 1.00 86.50 91 LEU A O 1
ATOM 734 N N . GLU A 1 92 ? 24.100 -20.912 -20.165 1.00 86.12 92 GLU A N 1
ATOM 735 C CA . GLU A 1 92 ? 24.259 -22.202 -20.846 1.00 86.12 92 GLU A CA 1
ATOM 736 C C . GLU A 1 92 ? 23.632 -23.404 -20.095 1.00 86.12 92 GLU A C 1
ATOM 738 O O . GLU A 1 92 ? 23.432 -24.459 -20.704 1.00 86.12 92 GLU A O 1
ATOM 743 N N . ASP A 1 93 ? 23.259 -23.289 -18.808 1.00 87.50 93 ASP A N 1
ATOM 744 C CA . ASP A 1 93 ? 22.632 -24.403 -18.067 1.00 87.50 93 ASP A CA 1
ATOM 745 C C . ASP A 1 93 ? 21.141 -24.598 -18.416 1.00 87.50 93 ASP A C 1
ATOM 747 O O . ASP A 1 93 ? 20.211 -24.096 -17.773 1.00 87.50 93 ASP A O 1
ATOM 751 N N . GLU A 1 94 ? 20.925 -25.458 -19.409 1.00 84.44 94 GLU A N 1
ATOM 752 C CA . GLU A 1 94 ? 19.629 -25.970 -19.859 1.00 84.44 94 GLU A CA 1
ATOM 753 C C . GLU A 1 94 ? 18.795 -26.693 -18.782 1.00 84.44 94 GLU A C 1
ATOM 755 O O . GLU A 1 94 ? 17.574 -26.835 -18.922 1.00 84.44 94 GLU A O 1
ATOM 760 N N . ASN A 1 95 ? 19.403 -27.198 -17.703 1.00 84.94 95 ASN A N 1
ATOM 761 C CA . ASN A 1 95 ? 18.651 -27.726 -16.561 1.00 84.94 95 ASN A CA 1
ATOM 762 C C . ASN A 1 95 ? 18.144 -26.580 -15.694 1.00 84.94 95 ASN A C 1
ATOM 764 O O . ASN A 1 95 ? 16.981 -26.594 -15.291 1.00 84.94 95 ASN A O 1
ATOM 768 N N . ASN A 1 96 ? 18.990 -25.589 -15.411 1.00 85.25 96 ASN A N 1
ATOM 769 C CA . ASN A 1 96 ? 18.592 -24.428 -14.628 1.00 85.25 96 ASN A CA 1
ATOM 770 C C . ASN A 1 96 ? 17.470 -23.642 -15.322 1.00 85.25 96 ASN A C 1
ATOM 772 O O . ASN A 1 96 ? 16.455 -23.361 -14.684 1.00 85.25 96 ASN A O 1
ATOM 776 N N . ARG A 1 97 ? 17.571 -23.433 -16.644 1.00 87.19 97 ARG A N 1
ATOM 777 C CA . ARG A 1 97 ? 16.523 -22.803 -17.469 1.00 87.19 97 ARG A CA 1
ATOM 778 C C . ARG A 1 97 ? 15.171 -23.509 -17.320 1.00 87.19 97 ARG A C 1
ATOM 780 O O . ARG A 1 97 ? 14.170 -22.879 -16.981 1.00 87.19 97 ARG A O 1
ATOM 787 N N . ARG A 1 98 ? 15.143 -24.838 -17.486 1.00 85.06 98 ARG A N 1
ATOM 788 C CA . ARG A 1 98 ? 13.921 -25.659 -17.339 1.00 85.06 98 ARG A CA 1
ATOM 789 C C . ARG A 1 98 ? 13.357 -25.681 -15.918 1.00 85.06 98 ARG A C 1
ATOM 791 O O . ARG A 1 98 ? 12.146 -25.821 -15.756 1.00 85.06 98 ARG A O 1
ATOM 798 N N . HIS A 1 99 ? 14.193 -25.565 -14.888 1.00 87.44 99 HIS A N 1
ATOM 799 C CA . HIS A 1 99 ? 13.711 -25.452 -13.511 1.00 87.44 99 HIS A CA 1
ATOM 800 C C . HIS A 1 99 ? 13.148 -24.061 -13.212 1.00 87.44 99 HIS A C 1
ATOM 802 O O . HIS A 1 99 ? 12.086 -23.971 -12.599 1.00 87.44 99 HIS A O 1
ATOM 808 N N . LEU A 1 100 ? 13.805 -22.996 -13.680 1.00 85.62 100 LEU A N 1
ATOM 809 C CA . LEU A 1 100 ? 13.358 -21.623 -13.466 1.00 85.62 100 LEU A CA 1
ATOM 810 C C . LEU A 1 100 ? 12.055 -21.316 -14.226 1.00 85.62 100 LEU A C 1
ATOM 812 O O . LEU A 1 100 ? 11.200 -20.634 -13.673 1.00 85.62 100 LEU A O 1
ATOM 816 N N . MET A 1 101 ? 11.823 -21.893 -15.414 1.00 84.50 101 MET A N 1
ATOM 817 C CA . MET A 1 101 ? 10.541 -21.766 -16.141 1.00 84.50 101 MET A CA 1
ATOM 818 C C . MET A 1 101 ? 9.315 -22.167 -15.298 1.00 84.50 101 MET A C 1
ATOM 820 O O . MET A 1 101 ? 8.227 -21.622 -15.491 1.00 84.50 101 MET A O 1
ATOM 824 N N . LYS A 1 102 ? 9.484 -23.052 -14.301 1.00 84.25 102 LYS A N 1
ATOM 825 C CA . LYS A 1 102 ? 8.407 -23.468 -13.384 1.00 84.25 102 LYS A CA 1
ATOM 826 C C . LYS A 1 102 ? 7.919 -22.356 -12.442 1.00 84.25 102 LYS A C 1
ATOM 828 O O . LYS A 1 102 ? 6.894 -22.556 -11.793 1.00 84.25 102 LYS A O 1
ATOM 833 N N . VAL A 1 103 ? 8.583 -21.194 -12.406 1.00 80.06 103 VAL A N 1
ATOM 834 C CA . VAL A 1 103 ? 8.083 -19.943 -11.795 1.00 80.06 103 VAL A CA 1
ATOM 835 C C . VAL A 1 103 ? 6.664 -19.612 -12.269 1.00 80.06 103 VAL A C 1
ATOM 837 O O . VAL A 1 103 ? 5.807 -19.298 -11.449 1.00 80.06 103 VAL A O 1
ATOM 840 N N . THR A 1 104 ? 6.391 -19.776 -13.567 1.00 75.81 104 THR A N 1
ATOM 841 C CA . THR A 1 104 ? 5.066 -19.531 -14.175 1.00 75.81 104 THR A CA 1
ATOM 842 C C . THR A 1 104 ? 3.977 -20.496 -13.683 1.00 75.81 104 THR A C 1
ATOM 844 O O . THR A 1 104 ? 2.791 -20.198 -13.774 1.00 75.81 104 THR A O 1
ATOM 847 N N . SER A 1 105 ? 4.381 -21.640 -13.122 1.00 74.75 105 SER A N 1
ATOM 848 C CA . SER A 1 105 ? 3.518 -22.704 -12.591 1.00 74.75 105 SER A CA 1
ATOM 849 C C . SER A 1 105 ? 3.566 -22.827 -11.058 1.00 74.75 105 SER A C 1
ATOM 851 O O . SER A 1 105 ? 3.158 -23.849 -10.508 1.00 74.75 105 SER A O 1
ATOM 853 N N . ALA A 1 106 ? 4.117 -21.833 -10.353 1.00 75.62 106 ALA A N 1
ATOM 854 C CA . ALA A 1 106 ? 4.261 -21.879 -8.900 1.00 75.62 106 ALA A CA 1
ATOM 855 C C . ALA A 1 106 ? 2.890 -21.824 -8.195 1.00 75.62 106 ALA A C 1
ATOM 857 O O . ALA A 1 106 ? 2.129 -20.873 -8.366 1.00 75.62 106 ALA A O 1
ATOM 858 N N . GLY A 1 107 ? 2.588 -22.835 -7.372 1.00 65.94 107 GLY A N 1
ATOM 859 C CA . GLY A 1 107 ? 1.303 -22.948 -6.667 1.00 65.94 107 GLY A CA 1
ATOM 860 C C . GLY A 1 107 ? 1.150 -22.018 -5.458 1.00 65.94 107 GLY A C 1
ATOM 861 O O . GLY A 1 107 ? 0.036 -21.822 -4.974 1.00 65.94 107 GLY A O 1
ATOM 862 N N . SER A 1 108 ? 2.245 -21.434 -4.963 1.00 72.38 108 SER A N 1
ATOM 863 C CA . SER A 1 108 ? 2.245 -20.518 -3.820 1.00 72.38 108 SER A CA 1
ATOM 864 C C . SER A 1 108 ? 3.349 -19.457 -3.908 1.00 72.38 108 SER A C 1
ATOM 866 O O . SER A 1 108 ? 4.358 -19.632 -4.593 1.00 72.38 108 SER A O 1
ATOM 868 N N . GLU A 1 109 ? 3.187 -18.367 -3.149 1.00 69.25 109 GLU A N 1
ATOM 869 C CA . GLU A 1 109 ? 4.212 -17.325 -2.951 1.00 69.25 109 GLU A CA 1
ATOM 870 C C . GLU A 1 109 ? 5.539 -17.924 -2.442 1.00 69.25 109 GLU A C 1
ATOM 872 O O . GLU A 1 109 ? 6.620 -17.549 -2.893 1.00 69.25 109 GLU A O 1
ATOM 877 N N . SER A 1 110 ? 5.453 -18.911 -1.545 1.00 70.12 110 SER A N 1
ATOM 878 C CA . SER A 1 110 ? 6.591 -19.663 -1.009 1.00 70.12 110 SER A CA 1
ATOM 879 C C . SER A 1 110 ? 7.303 -20.516 -2.064 1.00 70.12 110 SER A C 1
ATOM 881 O O . SER A 1 110 ? 8.536 -20.587 -2.064 1.00 70.12 110 SER A O 1
ATOM 883 N N . ASP A 1 111 ? 6.563 -21.130 -2.991 1.00 75.50 111 ASP A N 1
ATOM 884 C CA . ASP A 1 111 ? 7.162 -21.896 -4.087 1.00 75.50 111 ASP A CA 1
ATOM 885 C C . ASP A 1 111 ? 7.894 -20.969 -5.057 1.00 75.50 111 ASP A C 1
ATOM 887 O O . ASP A 1 111 ? 9.044 -21.227 -5.411 1.00 75.50 111 ASP A O 1
ATOM 891 N N . LEU A 1 112 ? 7.249 -19.857 -5.427 1.00 76.75 112 LEU A N 1
ATOM 892 C CA . LEU A 1 112 ? 7.822 -18.811 -6.271 1.00 76.75 112 LEU A CA 1
ATOM 893 C C . LEU A 1 112 ? 9.140 -18.292 -5.678 1.00 76.75 112 LEU A C 1
ATOM 895 O O . LEU A 1 112 ? 10.171 -18.318 -6.353 1.00 76.75 112 LEU A O 1
ATOM 899 N N . GLN A 1 113 ? 9.129 -17.912 -4.394 1.00 74.06 113 GLN A N 1
ATOM 900 C CA . GLN A 1 113 ? 10.320 -17.450 -3.680 1.00 74.06 113 GLN A CA 1
ATOM 901 C C . GLN A 1 113 ? 11.434 -18.505 -3.692 1.00 74.06 113 GLN A C 1
ATOM 903 O O . GLN A 1 113 ? 12.582 -18.176 -3.977 1.00 74.06 113 GLN A O 1
ATOM 908 N N . SER A 1 114 ? 11.100 -19.774 -3.442 1.00 75.50 114 SER A N 1
ATOM 909 C CA . SER A 1 114 ? 12.068 -20.879 -3.388 1.00 75.50 114 SER A CA 1
ATOM 910 C C . SER A 1 114 ? 12.710 -21.187 -4.740 1.00 75.50 114 SER A C 1
ATOM 912 O O . SER A 1 114 ? 13.902 -21.491 -4.803 1.00 75.50 114 SER A O 1
ATOM 914 N N . ILE A 1 115 ? 11.937 -21.124 -5.830 1.00 80.25 115 ILE A N 1
ATOM 915 C CA . ILE A 1 115 ? 12.450 -21.360 -7.184 1.00 80.25 115 ILE A CA 1
ATOM 916 C C . ILE A 1 115 ? 13.365 -20.202 -7.599 1.00 80.25 115 ILE A C 1
ATOM 918 O O . ILE A 1 115 ? 14.482 -20.456 -8.040 1.00 80.25 115 ILE A O 1
ATOM 922 N N . LEU A 1 116 ? 12.948 -18.947 -7.400 1.00 81.25 116 LEU A N 1
ATOM 923 C CA . LEU A 1 116 ? 13.761 -17.765 -7.719 1.00 81.25 116 LEU A CA 1
ATOM 924 C C . LEU A 1 116 ? 15.055 -17.716 -6.895 1.00 81.25 116 LEU A C 1
ATOM 926 O O . LEU A 1 116 ? 16.137 -17.519 -7.447 1.00 81.25 116 LEU A O 1
ATOM 930 N N . ALA A 1 117 ? 14.955 -17.950 -5.585 1.00 77.50 117 ALA A N 1
ATOM 931 C CA . ALA A 1 117 ? 16.093 -18.031 -4.678 1.00 77.50 117 ALA A CA 1
ATOM 932 C C . ALA A 1 117 ? 17.134 -19.046 -5.169 1.00 77.50 117 ALA A C 1
ATOM 934 O O . ALA A 1 117 ? 18.310 -18.712 -5.302 1.00 77.50 117 ALA A O 1
ATOM 935 N N . HIS A 1 118 ? 16.696 -20.272 -5.477 1.00 82.62 118 HIS A N 1
ATOM 936 C CA . HIS A 1 118 ? 17.590 -21.377 -5.816 1.00 82.62 118 HIS A CA 1
ATOM 937 C C . HIS A 1 118 ? 18.103 -21.353 -7.267 1.00 82.62 118 HIS A C 1
ATOM 939 O O . HIS A 1 118 ? 19.246 -21.739 -7.501 1.00 82.62 118 HIS A O 1
ATOM 945 N N . HIS A 1 119 ? 17.279 -20.919 -8.228 1.00 86.19 119 HIS A N 1
ATOM 946 C CA . HIS A 1 119 ? 17.551 -21.040 -9.668 1.00 86.19 119 HIS A CA 1
ATOM 947 C C . HIS A 1 119 ? 17.806 -19.716 -10.402 1.00 86.19 119 HIS A C 1
ATOM 949 O O . HIS A 1 119 ? 18.181 -19.760 -11.569 1.00 86.19 119 HIS A O 1
ATOM 955 N N . LEU A 1 120 ? 17.627 -18.550 -9.773 1.00 86.25 120 LEU A N 1
ATOM 956 C CA . LEU A 1 120 ? 17.950 -17.251 -10.383 1.00 86.25 120 LEU A CA 1
ATOM 957 C C . LEU A 1 120 ? 18.985 -16.486 -9.560 1.00 86.25 120 LEU A C 1
ATOM 959 O O . LEU A 1 120 ? 20.058 -16.177 -10.066 1.00 86.25 120 LEU A O 1
ATOM 963 N N . PHE A 1 121 ? 18.693 -16.217 -8.287 1.00 83.19 121 PHE A N 1
ATOM 964 C CA . PHE A 1 121 ? 19.562 -15.374 -7.467 1.00 83.19 121 PHE A CA 1
ATOM 965 C C . PHE A 1 121 ? 20.815 -16.114 -6.988 1.00 83.19 121 PHE A C 1
ATOM 967 O O . PHE A 1 121 ? 21.914 -15.601 -7.176 1.00 83.19 121 PHE A O 1
ATOM 974 N N . ALA A 1 122 ? 20.697 -17.331 -6.440 1.00 79.69 122 ALA A N 1
ATOM 975 C CA . ALA A 1 122 ? 21.865 -18.073 -5.954 1.00 79.69 122 ALA A CA 1
ATOM 976 C C . ALA A 1 122 ? 22.942 -18.334 -7.029 1.00 79.69 122 ALA A C 1
ATOM 978 O O . ALA A 1 122 ? 24.111 -18.101 -6.726 1.00 79.69 122 ALA A O 1
ATOM 979 N N . PRO A 1 123 ? 22.616 -18.764 -8.267 1.00 82.88 123 PRO A N 1
ATOM 980 C CA . PRO A 1 123 ? 23.635 -19.000 -9.292 1.00 82.88 123 PRO A CA 1
ATOM 981 C C . PRO A 1 123 ? 24.346 -17.727 -9.772 1.00 82.88 123 PRO A C 1
ATOM 983 O O . PRO A 1 123 ? 25.507 -17.793 -10.154 1.00 82.88 123 PRO A O 1
ATOM 986 N N . LEU A 1 124 ? 23.663 -16.576 -9.749 1.00 83.44 124 LEU A N 1
ATOM 987 C CA . LEU A 1 124 ? 24.218 -15.292 -10.189 1.00 83.44 124 LEU A CA 1
ATOM 988 C C . LEU A 1 124 ? 24.952 -14.531 -9.069 1.00 83.44 124 LEU A C 1
ATOM 990 O O . LEU A 1 124 ? 25.660 -13.568 -9.359 1.00 83.44 124 LEU A O 1
ATOM 994 N N . ALA A 1 125 ? 24.781 -14.924 -7.803 1.00 76.62 125 ALA A N 1
ATOM 995 C CA . ALA A 1 125 ? 25.299 -14.202 -6.642 1.00 76.62 125 ALA A CA 1
ATOM 996 C C . ALA A 1 125 ? 26.766 -14.563 -6.296 1.00 76.62 125 ALA A C 1
ATOM 998 O O . ALA A 1 125 ? 27.142 -15.735 -6.371 1.00 76.62 125 ALA A O 1
ATOM 999 N N . PRO A 1 126 ? 27.587 -13.605 -5.804 1.00 65.25 126 PRO A N 1
ATOM 1000 C CA . PRO A 1 126 ? 29.053 -13.742 -5.679 1.00 65.25 126 PRO A CA 1
ATOM 1001 C C . PRO A 1 126 ? 29.613 -14.848 -4.768 1.00 65.25 126 PRO A C 1
ATOM 1003 O O . PRO A 1 126 ? 30.829 -15.014 -4.695 1.00 65.25 126 PRO A O 1
ATOM 1006 N N . SER A 1 127 ? 28.772 -15.578 -4.038 1.00 62.97 127 SER A N 1
ATOM 1007 C CA . SER A 1 127 ? 29.186 -16.664 -3.137 1.00 62.97 127 SER A CA 1
ATOM 1008 C C . SER A 1 127 ? 28.538 -18.015 -3.462 1.00 62.97 127 SER A C 1
ATOM 1010 O O . SER A 1 127 ? 28.838 -19.001 -2.786 1.00 62.97 127 SER A O 1
ATOM 1012 N N . SER A 1 128 ? 27.578 -18.039 -4.396 1.00 57.34 128 SER A N 1
ATOM 1013 C CA . SER A 1 128 ? 26.582 -19.106 -4.602 1.00 57.34 128 SER A CA 1
ATOM 1014 C C . SER A 1 128 ? 25.810 -19.557 -3.346 1.00 57.34 128 SER A C 1
ATOM 1016 O O . SER A 1 128 ? 25.051 -20.530 -3.390 1.00 57.34 128 SER A O 1
ATOM 1018 N N . LYS A 1 129 ? 25.971 -18.862 -2.211 1.00 56.88 129 LYS A N 1
ATOM 1019 C CA . LYS A 1 129 ? 25.232 -19.117 -0.974 1.00 56.88 129 LYS A CA 1
ATOM 1020 C C . LYS A 1 129 ? 23.926 -18.340 -1.010 1.00 56.88 129 LYS A C 1
ATOM 1022 O O . LYS A 1 129 ? 23.881 -17.169 -1.389 1.00 56.88 129 LYS A O 1
ATOM 1027 N N . TYR A 1 130 ? 22.881 -19.025 -0.576 1.00 61.91 130 TYR A N 1
ATOM 1028 C CA . TYR A 1 130 ? 21.550 -18.479 -0.409 1.00 61.91 130 TYR A CA 1
ATOM 1029 C C . TYR A 1 130 ? 20.908 -19.093 0.831 1.00 61.91 130 TYR A C 1
ATOM 1031 O O . TYR A 1 130 ? 21.220 -20.237 1.181 1.00 61.91 130 TYR A O 1
ATOM 1039 N N . LEU A 1 131 ? 20.002 -18.348 1.456 1.00 55.16 131 LEU A N 1
ATOM 1040 C CA . LEU A 1 131 ? 19.103 -18.835 2.499 1.00 55.16 131 LEU A CA 1
ATOM 1041 C C . LEU A 1 131 ? 17.654 -18.529 2.090 1.00 55.16 131 LEU A C 1
ATOM 1043 O O . LEU A 1 131 ? 17.382 -17.479 1.510 1.00 55.16 131 LEU A O 1
ATOM 1047 N N . VAL A 1 132 ? 16.733 -19.450 2.371 1.00 55.84 132 VAL A N 1
ATOM 1048 C CA . VAL A 1 132 ? 15.278 -19.285 2.203 1.00 55.84 132 VAL A CA 1
ATOM 1049 C C . VAL A 1 132 ? 14.639 -19.140 3.587 1.00 55.84 132 VAL A C 1
ATOM 1051 O O . VAL A 1 132 ? 15.019 -19.856 4.510 1.00 55.84 132 VAL A O 1
ATOM 1054 N N . ASP A 1 133 ? 13.691 -18.209 3.723 1.00 55.34 133 ASP A N 1
ATOM 1055 C CA . ASP A 1 133 ? 13.153 -17.714 5.001 1.00 55.34 133 ASP A CA 1
ATOM 1056 C C . ASP A 1 133 ? 12.647 -18.861 5.886 1.00 55.34 133 ASP A C 1
ATOM 1058 O O . ASP A 1 133 ? 11.666 -19.516 5.562 1.00 55.34 133 ASP A O 1
ATOM 1062 N N . GLU A 1 134 ? 13.263 -19.102 7.041 1.00 52.22 134 GLU A N 1
ATOM 1063 C CA . GLU A 1 134 ? 12.806 -20.167 7.951 1.00 52.22 134 GLU A CA 1
ATOM 1064 C C . GLU A 1 134 ? 11.402 -19.881 8.542 1.00 52.22 134 GLU A C 1
ATOM 1066 O O . GLU A 1 134 ? 10.763 -20.746 9.138 1.00 52.22 134 GLU A O 1
ATOM 1071 N N . SER A 1 135 ? 10.884 -18.659 8.376 1.00 47.53 135 SER A N 1
ATOM 1072 C CA . SER A 1 135 ? 9.684 -18.164 9.047 1.00 47.53 135 SER A CA 1
ATOM 1073 C C . SER A 1 135 ? 8.385 -18.181 8.216 1.00 47.53 135 SER A C 1
ATOM 1075 O O . SER A 1 135 ? 7.355 -17.702 8.718 1.00 47.53 135 SER A O 1
ATOM 1077 N N . LYS A 1 136 ? 8.389 -18.741 6.992 1.00 54.00 136 LYS A N 1
ATOM 1078 C CA . LYS A 1 136 ? 7.171 -19.237 6.303 1.00 54.00 136 LYS A CA 1
ATOM 1079 C C . LYS A 1 136 ? 7.232 -20.769 6.180 1.00 54.00 136 LYS A C 1
ATOM 1081 O O . LYS A 1 136 ? 8.286 -21.374 6.329 1.00 54.00 136 LYS A O 1
ATOM 1086 N N . ALA A 1 137 ? 6.096 -21.412 5.911 1.00 49.38 137 ALA A N 1
ATOM 1087 C CA . ALA A 1 137 ? 6.004 -22.871 5.802 1.00 49.38 137 ALA A CA 1
ATOM 1088 C C . ALA A 1 137 ? 6.496 -23.384 4.430 1.00 49.38 137 ALA A C 1
ATOM 1090 O O . ALA A 1 137 ? 5.693 -23.760 3.579 1.00 49.38 137 ALA A O 1
ATOM 1091 N N . TYR A 1 138 ? 7.811 -23.367 4.205 1.00 60.31 138 TYR A N 1
ATOM 1092 C CA . TYR A 1 138 ? 8.433 -23.907 2.990 1.00 60.31 138 TYR A CA 1
ATOM 1093 C C . TYR A 1 138 ? 8.604 -25.429 3.054 1.00 60.31 138 TYR A C 1
ATOM 1095 O O . TYR A 1 138 ? 8.783 -26.011 4.124 1.00 60.31 138 TYR A O 1
ATOM 1103 N N . SER A 1 139 ? 8.623 -26.082 1.892 1.00 62.66 139 SER A N 1
ATOM 1104 C CA . SER A 1 139 ? 9.124 -27.451 1.772 1.00 62.66 139 SER A CA 1
ATOM 1105 C C . SER A 1 139 ? 10.648 -27.484 1.924 1.00 62.66 139 SER A C 1
ATOM 1107 O O . SER A 1 139 ? 11.343 -26.650 1.353 1.00 62.66 139 SER A O 1
ATOM 1109 N N . GLU A 1 140 ? 11.200 -28.506 2.588 1.00 69.88 140 GLU A N 1
ATOM 1110 C CA . GLU A 1 140 ? 12.663 -28.702 2.700 1.00 69.88 140 GLU A CA 1
ATOM 1111 C C . GLU A 1 140 ? 13.376 -28.898 1.343 1.00 69.88 140 GLU A C 1
ATOM 1113 O O . GLU A 1 140 ? 14.606 -28.919 1.265 1.00 69.88 140 GLU A O 1
ATOM 1118 N N . GLN A 1 141 ? 12.611 -29.076 0.266 1.00 81.00 141 GLN A N 1
ATOM 1119 C CA . GLN A 1 141 ? 13.080 -29.304 -1.095 1.00 81.00 141 GLN A CA 1
ATOM 1120 C C . GLN A 1 141 ? 12.539 -28.236 -2.047 1.00 81.00 141 GLN A C 1
ATOM 1122 O O . GLN A 1 141 ? 11.397 -27.796 -1.920 1.00 81.00 141 GLN A O 1
ATOM 1127 N N . CYS A 1 142 ? 13.334 -27.877 -3.054 1.00 81.38 142 CYS A N 1
ATOM 1128 C CA . CYS A 1 142 ? 12.936 -26.968 -4.119 1.00 81.38 142 CYS A CA 1
ATOM 1129 C C . CYS A 1 142 ? 11.745 -27.555 -4.903 1.00 81.38 142 CYS A C 1
ATOM 1131 O O . CYS A 1 142 ? 11.862 -28.672 -5.423 1.00 81.38 142 CYS A O 1
ATOM 1133 N N . PRO A 1 143 ? 10.632 -26.820 -5.087 1.00 81.75 143 PRO A N 1
ATOM 1134 C CA . PRO A 1 143 ? 9.468 -27.323 -5.818 1.00 81.75 143 PRO A CA 1
ATOM 1135 C C . PRO A 1 143 ? 9.801 -27.768 -7.249 1.00 81.75 143 PRO A C 1
ATOM 1137 O O . PRO A 1 143 ? 9.261 -28.777 -7.716 1.00 81.75 143 PRO A O 1
ATOM 1140 N N . ALA A 1 144 ? 10.733 -27.066 -7.907 1.00 84.31 144 ALA A N 1
ATOM 1141 C CA . ALA A 1 144 ? 11.109 -27.272 -9.302 1.00 84.31 144 ALA A CA 1
ATOM 1142 C C . ALA A 1 144 ? 12.025 -28.484 -9.549 1.00 84.31 144 ALA A C 1
ATOM 1144 O O . ALA A 1 144 ? 11.747 -29.254 -10.475 1.00 84.31 144 ALA A O 1
ATOM 1145 N N . CYS A 1 145 ? 13.094 -28.645 -8.757 1.00 85.38 145 CYS A N 1
ATOM 1146 C CA . CYS A 1 145 ? 14.151 -29.649 -8.976 1.00 85.38 145 CYS A CA 1
ATOM 1147 C C . CYS A 1 145 ? 14.298 -30.699 -7.856 1.00 85.38 145 CYS A C 1
ATOM 1149 O O . CYS A 1 145 ? 15.140 -31.588 -7.963 1.00 85.38 145 CYS A O 1
ATOM 1151 N N . LYS A 1 146 ? 13.513 -30.593 -6.774 1.00 84.44 146 LYS A N 1
ATOM 1152 C CA . LYS A 1 146 ? 13.512 -31.472 -5.583 1.00 84.44 146 LYS A CA 1
ATOM 1153 C C . LYS A 1 146 ? 14.834 -31.566 -4.795 1.00 84.44 146 LYS A C 1
ATOM 1155 O O . LYS A 1 146 ? 14.918 -32.324 -3.833 1.00 84.44 146 LYS A O 1
ATOM 1160 N N . LYS A 1 147 ? 15.854 -30.765 -5.128 1.00 83.31 147 LYS A N 1
ATOM 1161 C CA . LYS A 1 147 ? 17.070 -30.616 -4.304 1.00 83.31 147 LYS A CA 1
ATOM 1162 C C . LYS A 1 147 ? 16.738 -29.954 -2.964 1.00 83.31 147 LYS A C 1
ATOM 1164 O O . LYS A 1 147 ? 15.830 -29.129 -2.899 1.00 83.31 147 LYS A O 1
ATOM 1169 N N . LYS A 1 148 ? 17.486 -30.294 -1.909 1.00 79.19 148 LYS A N 1
ATOM 1170 C CA . LYS A 1 148 ? 17.330 -29.698 -0.573 1.00 79.19 148 LYS A CA 1
ATOM 1171 C C . LYS A 1 148 ? 17.605 -28.187 -0.608 1.00 79.19 148 LYS A C 1
ATOM 1173 O O . LYS A 1 148 ? 18.599 -27.767 -1.201 1.00 79.19 148 LYS A O 1
ATOM 1178 N N . LEU A 1 149 ? 16.740 -27.398 0.028 1.00 73.12 149 LEU A N 1
ATOM 1179 C CA . LEU A 1 149 ? 16.930 -25.957 0.207 1.00 73.12 149 LEU A CA 1
ATOM 1180 C C . LEU A 1 149 ? 17.785 -25.667 1.446 1.00 73.12 149 LEU A C 1
ATOM 1182 O O . LEU A 1 149 ? 17.720 -26.383 2.448 1.00 73.12 149 LEU A O 1
ATOM 1186 N N . ASN A 1 150 ? 18.556 -24.585 1.386 1.00 65.94 150 ASN A N 1
ATOM 1187 C CA . ASN A 1 150 ? 19.222 -24.017 2.554 1.00 65.94 150 ASN A CA 1
ATOM 1188 C C . ASN A 1 150 ? 18.256 -23.030 3.226 1.00 65.94 150 ASN A C 1
ATOM 1190 O O . ASN A 1 150 ? 17.871 -22.043 2.601 1.00 65.94 150 ASN A O 1
ATOM 1194 N N . LEU A 1 151 ? 17.845 -23.301 4.467 1.00 57.94 151 LEU A N 1
ATOM 1195 C CA . LEU A 1 151 ? 16.911 -22.460 5.226 1.00 57.94 151 LEU A CA 1
ATOM 1196 C C . LEU A 1 151 ? 17.661 -21.543 6.208 1.00 57.94 151 LEU A C 1
ATOM 1198 O O . LEU A 1 151 ? 18.690 -21.947 6.751 1.00 57.94 151 LEU A O 1
ATOM 1202 N N . GLY A 1 152 ? 17.152 -20.329 6.429 1.00 56.00 152 GLY A N 1
ATOM 1203 C CA . GLY A 1 152 ? 17.683 -19.350 7.388 1.00 56.00 152 GLY A CA 1
ATOM 1204 C C . GLY A 1 152 ? 17.188 -17.921 7.119 1.00 56.00 152 GLY A C 1
ATOM 1205 O O . GLY A 1 152 ? 16.272 -17.721 6.323 1.00 56.00 152 GLY A O 1
ATOM 1206 N N . ASP A 1 153 ? 17.803 -16.917 7.752 1.00 51.12 153 ASP A N 1
ATOM 1207 C CA . ASP A 1 153 ? 17.537 -15.497 7.458 1.00 51.12 153 ASP A CA 1
ATOM 1208 C C . ASP A 1 153 ? 17.953 -15.193 5.996 1.00 51.12 153 ASP A C 1
ATOM 1210 O O . ASP A 1 153 ? 19.137 -15.280 5.659 1.00 51.12 153 ASP A O 1
ATOM 1214 N N . THR A 1 154 ? 16.987 -14.903 5.107 1.00 52.47 154 THR A N 1
ATOM 1215 C CA . THR A 1 154 ? 17.183 -14.882 3.640 1.00 52.47 154 THR A CA 1
ATOM 1216 C C . THR A 1 154 ? 18.267 -13.924 3.190 1.00 52.47 154 THR A C 1
ATOM 1218 O O . THR A 1 154 ? 18.003 -12.743 3.048 1.00 52.47 154 THR A O 1
ATOM 1221 N N . SER A 1 155 ? 19.446 -14.418 2.848 1.00 53.50 155 SER A N 1
ATOM 1222 C CA . SER A 1 155 ? 20.507 -13.610 2.244 1.00 53.50 155 SER A CA 1
ATOM 1223 C C . SER A 1 155 ? 20.960 -14.240 0.933 1.00 53.50 155 SER A C 1
ATOM 1225 O O . SER A 1 155 ? 20.996 -15.467 0.812 1.00 53.50 155 SER A O 1
ATOM 1227 N N . PHE A 1 156 ? 21.288 -13.405 -0.054 1.00 58.75 156 PHE A N 1
ATOM 1228 C CA . PHE A 1 156 ? 21.822 -13.823 -1.353 1.00 58.75 156 PHE A CA 1
ATOM 1229 C C . PHE A 1 156 ? 23.167 -13.136 -1.579 1.00 58.75 156 PHE A C 1
ATOM 1231 O O . PHE A 1 156 ? 23.229 -11.915 -1.595 1.00 58.75 156 PHE A O 1
ATOM 1238 N N . GLY A 1 157 ? 24.245 -13.901 -1.778 1.00 53.00 157 GLY A N 1
ATOM 1239 C CA . GLY A 1 157 ? 25.575 -13.335 -2.038 1.00 53.00 157 GLY A CA 1
ATOM 1240 C C . GLY A 1 157 ? 26.525 -13.383 -0.842 1.00 53.00 157 GLY A C 1
ATOM 1241 O O . GLY A 1 157 ? 26.494 -14.322 -0.040 1.00 53.00 157 GLY A O 1
ATOM 1242 N N . HIS A 1 158 ? 27.487 -12.460 -0.790 1.00 54.44 158 HIS A N 1
ATOM 1243 C CA . HIS A 1 158 ? 28.534 -12.489 0.232 1.00 54.44 158 HIS A CA 1
ATOM 1244 C C . HIS A 1 158 ? 28.034 -11.873 1.543 1.00 54.44 158 HIS A C 1
ATOM 1246 O O . HIS A 1 158 ? 27.532 -10.751 1.549 1.00 54.44 158 HIS A O 1
ATOM 1252 N N . ALA A 1 159 ? 28.249 -12.569 2.661 1.00 55.12 159 ALA A N 1
ATOM 1253 C CA . ALA A 1 159 ? 27.788 -12.165 3.995 1.00 55.12 159 ALA A CA 1
ATOM 1254 C C . ALA A 1 159 ? 28.465 -10.892 4.560 1.00 55.12 159 ALA A C 1
ATOM 1256 O O . ALA A 1 159 ? 28.195 -10.525 5.701 1.00 55.12 159 ALA A O 1
ATOM 1257 N N . ASP A 1 160 ? 29.324 -10.242 3.767 1.00 55.97 160 ASP A N 1
ATOM 1258 C CA . ASP A 1 160 ? 30.027 -8.987 4.078 1.00 55.97 160 ASP A CA 1
ATOM 1259 C C . ASP A 1 160 ? 29.325 -7.752 3.467 1.00 55.97 160 ASP A C 1
ATOM 1261 O O . ASP A 1 160 ? 29.703 -6.620 3.775 1.00 55.97 160 ASP A O 1
ATOM 1265 N N . TYR A 1 161 ? 28.349 -7.972 2.572 1.00 60.12 161 TYR A N 1
ATOM 1266 C CA . TYR A 1 161 ? 27.664 -6.925 1.794 1.00 60.12 161 TYR A CA 1
ATOM 1267 C C . TYR A 1 161 ? 26.145 -7.110 1.687 1.00 60.12 161 TYR A C 1
ATOM 1269 O O . TYR A 1 161 ? 25.447 -6.155 1.359 1.00 60.12 161 TYR A O 1
ATOM 1277 N N . TRP A 1 162 ? 25.654 -8.327 1.939 1.00 63.28 162 TRP A N 1
ATOM 1278 C CA . TRP A 1 162 ? 24.238 -8.678 1.956 1.00 63.28 162 TRP A CA 1
ATOM 1279 C C . TRP A 1 162 ? 23.897 -9.256 3.335 1.00 63.28 162 TRP A C 1
ATOM 1281 O O . TRP A 1 162 ? 24.326 -10.363 3.681 1.00 63.28 162 TRP A O 1
ATOM 1291 N N . HIS A 1 163 ? 23.163 -8.495 4.145 1.00 58.12 163 HIS A N 1
ATOM 1292 C CA . HIS A 1 163 ? 22.902 -8.768 5.553 1.00 58.12 163 HIS A CA 1
ATOM 1293 C C . HIS A 1 163 ? 21.400 -8.720 5.882 1.00 58.12 163 HIS A C 1
ATOM 1295 O O . HIS A 1 163 ? 20.686 -7.771 5.570 1.00 58.12 163 HIS A O 1
ATOM 1301 N N . GLY A 1 164 ? 20.927 -9.693 6.665 1.00 49.78 164 GLY A N 1
ATOM 1302 C CA . GLY A 1 164 ? 19.519 -9.772 7.068 1.00 49.78 164 GLY A CA 1
ATOM 1303 C C . GLY A 1 164 ? 18.657 -10.428 5.990 1.00 49.78 164 GLY A C 1
ATOM 1304 O O . GLY A 1 164 ? 19.111 -11.366 5.342 1.00 49.78 164 GLY A O 1
ATOM 1305 N N . LEU A 1 165 ? 17.415 -9.960 5.836 1.00 48.00 165 LEU A N 1
ATOM 1306 C CA . LEU A 1 165 ? 16.511 -10.404 4.779 1.00 48.00 165 LEU A CA 1
ATOM 1307 C C . LEU A 1 165 ? 16.815 -9.595 3.499 1.00 48.00 165 LEU A C 1
ATOM 1309 O O . LEU A 1 165 ? 16.305 -8.496 3.309 1.00 48.00 165 LEU A O 1
ATOM 1313 N N . SER A 1 166 ? 17.663 -10.131 2.622 1.00 49.41 166 SER A N 1
ATOM 1314 C CA . SER A 1 166 ? 17.779 -9.741 1.214 1.00 49.41 166 SER A CA 1
ATOM 1315 C C . SER A 1 166 ? 16.451 -10.037 0.507 1.00 49.41 166 SER A C 1
ATOM 1317 O O . SER A 1 166 ? 16.237 -11.107 -0.068 1.00 49.41 166 SER A O 1
ATOM 1319 N N . ASP A 1 167 ? 15.521 -9.096 0.635 1.00 52.62 167 ASP A N 1
ATOM 1320 C CA . ASP A 1 167 ? 14.122 -9.286 0.286 1.00 52.62 167 ASP A CA 1
ATOM 1321 C C . ASP A 1 167 ? 13.900 -9.394 -1.232 1.00 52.62 167 ASP A C 1
ATOM 1323 O O . ASP A 1 167 ? 13.927 -8.403 -1.965 1.00 52.62 167 ASP A O 1
ATOM 1327 N N . ILE A 1 168 ? 13.577 -10.609 -1.686 1.00 56.69 168 ILE A N 1
ATOM 1328 C CA . ILE A 1 168 ? 12.755 -10.810 -2.884 1.00 56.69 168 ILE A CA 1
ATOM 1329 C C . ILE A 1 168 ? 11.342 -10.359 -2.505 1.00 56.69 168 ILE A C 1
ATOM 1331 O O . ILE A 1 168 ? 10.592 -11.096 -1.859 1.00 56.69 168 ILE A O 1
ATOM 1335 N N . LEU A 1 169 ? 10.979 -9.137 -2.881 1.00 59.16 169 LEU A N 1
ATOM 1336 C CA . LEU A 1 169 ? 9.652 -8.587 -2.634 1.00 59.16 169 LEU A CA 1
ATOM 1337 C C . LEU A 1 169 ? 8.682 -9.159 -3.667 1.00 59.16 169 LEU A C 1
ATOM 1339 O O . LEU A 1 169 ? 8.826 -8.906 -4.857 1.00 59.16 169 LEU A O 1
ATOM 1343 N N . ILE A 1 170 ? 7.706 -9.957 -3.231 1.00 55.69 170 ILE A N 1
ATOM 1344 C CA . ILE A 1 170 ? 6.808 -10.671 -4.148 1.00 55.69 170 ILE A CA 1
ATOM 1345 C C . ILE A 1 170 ? 5.490 -9.916 -4.321 1.00 55.69 170 ILE A C 1
ATOM 1347 O O . ILE A 1 170 ? 4.768 -9.658 -3.355 1.00 55.69 170 ILE A O 1
ATOM 1351 N N . GLY A 1 171 ? 5.154 -9.597 -5.572 1.00 46.38 171 GLY A N 1
ATOM 1352 C CA . GLY A 1 171 ? 3.824 -9.115 -5.938 1.00 46.38 171 GLY A CA 1
ATOM 1353 C C . GLY A 1 171 ? 2.776 -10.209 -5.732 1.00 46.38 171 GLY A C 1
ATOM 1354 O O . GLY A 1 171 ? 3.008 -11.367 -6.080 1.00 46.38 171 GLY A O 1
ATOM 1355 N N . LYS A 1 172 ? 1.609 -9.866 -5.172 1.00 36.84 172 LYS A N 1
ATOM 1356 C CA . LYS A 1 172 ? 0.527 -10.837 -4.933 1.00 36.84 172 LYS A CA 1
ATOM 1357 C C . LYS A 1 172 ? -0.001 -11.398 -6.255 1.00 36.84 172 LYS A C 1
ATOM 1359 O O . LYS A 1 172 ? -0.874 -10.797 -6.871 1.00 36.84 172 LYS A O 1
ATOM 1364 N N . SER A 1 173 ? 0.485 -12.571 -6.648 1.00 29.73 173 SER A N 1
ATOM 1365 C CA . SER A 1 173 ? -0.041 -13.286 -7.808 1.00 29.73 173 SER A CA 1
ATOM 1366 C C . SER A 1 173 ? -1.476 -13.753 -7.549 1.00 29.73 173 SER A C 1
ATOM 1368 O O . SER A 1 173 ? -1.755 -14.459 -6.574 1.00 29.73 173 SER A O 1
ATOM 1370 N N . THR A 1 174 ? -2.390 -13.388 -8.444 1.00 25.75 174 THR A N 1
ATOM 1371 C CA . THR A 1 174 ? -3.739 -13.954 -8.560 1.00 25.75 174 THR A CA 1
ATOM 1372 C C . THR A 1 174 ? -3.666 -15.339 -9.205 1.00 25.75 174 THR A C 1
ATOM 1374 O O . THR A 1 174 ? -4.156 -15.565 -10.311 1.00 25.75 174 THR A O 1
ATOM 1377 N N . VAL A 1 175 ? -3.052 -16.296 -8.497 1.00 24.42 175 VAL A N 1
ATOM 1378 C CA . VAL A 1 175 ? -2.972 -17.696 -8.937 1.00 24.42 175 VAL A CA 1
ATOM 1379 C C . VAL A 1 175 ? -4.390 -18.235 -9.136 1.00 24.42 175 VAL A C 1
ATOM 1381 O O . VAL A 1 175 ? -5.138 -18.445 -8.178 1.00 24.42 175 VAL A O 1
ATOM 1384 N N . LYS A 1 176 ? -4.769 -18.454 -10.400 1.00 24.38 176 LYS A N 1
ATOM 1385 C CA . LYS A 1 176 ? -6.020 -19.122 -10.758 1.00 24.38 176 LYS A CA 1
ATOM 1386 C C . LYS A 1 176 ? -5.946 -20.562 -10.261 1.00 24.38 176 LYS A C 1
ATOM 1388 O O . LYS A 1 176 ? -5.173 -21.356 -10.788 1.00 24.38 176 LYS A O 1
ATOM 1393 N N . VAL A 1 177 ? -6.768 -20.904 -9.270 1.00 23.27 177 VAL A N 1
ATOM 1394 C CA . VAL A 1 177 ? -6.993 -22.305 -8.905 1.00 23.27 177 VAL A CA 1
ATOM 1395 C C . VAL A 1 177 ? -7.681 -22.972 -10.092 1.00 23.27 177 VAL A C 1
ATOM 1397 O O . VAL A 1 177 ? -8.819 -22.636 -10.424 1.00 23.27 177 VAL A O 1
ATOM 1400 N N . GLY A 1 178 ? -6.947 -23.862 -10.760 1.00 25.09 178 GLY A N 1
ATOM 1401 C CA . GLY A 1 178 ? -7.456 -24.656 -11.869 1.00 25.09 178 GLY A CA 1
ATOM 1402 C C . GLY A 1 178 ? -8.651 -25.491 -11.428 1.00 25.09 178 GLY A C 1
ATOM 1403 O O . GLY A 1 178 ? -8.664 -26.059 -10.334 1.00 25.09 178 GLY A O 1
ATOM 1404 N N . LYS A 1 179 ? -9.661 -25.523 -12.287 1.00 26.28 179 LYS A N 1
ATOM 1405 C CA . LYS A 1 179 ? -10.829 -26.379 -12.141 1.00 26.28 179 LYS A CA 1
ATOM 1406 C C . LYS A 1 179 ? -10.520 -27.777 -12.693 1.00 26.28 179 LYS A C 1
ATOM 1408 O O . LYS A 1 179 ? -9.641 -27.919 -13.536 1.00 26.28 179 LYS A O 1
ATOM 1413 N N . ASP A 1 180 ? -11.322 -28.730 -12.233 1.00 26.53 180 ASP A N 1
ATOM 1414 C CA . ASP A 1 180 ? -11.584 -30.041 -12.833 1.00 26.53 180 ASP A CA 1
ATOM 1415 C C . ASP A 1 180 ? -10.466 -31.106 -12.748 1.00 26.53 180 ASP A C 1
ATOM 1417 O O . ASP A 1 180 ? -9.430 -31.040 -13.403 1.00 26.53 180 ASP A O 1
ATOM 1421 N N . LEU A 1 181 ? -10.755 -32.164 -11.982 1.00 25.70 181 LEU A N 1
ATOM 1422 C CA . LEU A 1 181 ? -10.728 -33.542 -12.482 1.00 25.70 181 LEU A CA 1
ATOM 1423 C C . LEU A 1 181 ? -11.887 -34.311 -11.827 1.00 25.70 181 LEU A C 1
ATOM 1425 O O . LEU A 1 181 ? -12.147 -34.148 -10.633 1.00 25.70 181 LEU A O 1
ATOM 1429 N N . GLU A 1 182 ? -12.599 -35.085 -12.639 1.00 29.16 182 GLU A N 1
ATOM 1430 C CA . GLU A 1 182 ? -13.861 -35.751 -12.300 1.00 29.16 182 GLU A CA 1
ATOM 1431 C C . GLU A 1 182 ? -13.658 -37.140 -11.666 1.00 29.16 182 GLU A C 1
ATOM 1433 O O . GLU A 1 182 ? -12.640 -37.798 -11.868 1.00 29.16 182 GLU A O 1
ATOM 1438 N N . ASP A 1 183 ? -14.672 -37.548 -10.903 1.00 28.67 183 ASP A N 1
ATOM 1439 C CA . ASP A 1 183 ? -15.218 -38.897 -10.718 1.00 28.67 183 ASP A CA 1
ATOM 1440 C C . ASP A 1 183 ? -14.307 -40.140 -10.817 1.00 28.67 183 ASP A C 1
ATOM 1442 O O . ASP A 1 183 ? -13.902 -40.599 -11.886 1.00 28.67 183 ASP A O 1
ATOM 1446 N N . ALA A 1 184 ? -14.195 -40.828 -9.677 1.00 25.39 184 ALA A N 1
ATOM 1447 C CA . ALA A 1 184 ? -14.131 -42.286 -9.627 1.00 25.39 184 ALA A CA 1
ATOM 1448 C C . ALA A 1 184 ? -15.031 -42.790 -8.483 1.00 25.39 184 ALA A C 1
ATOM 1450 O O . ALA A 1 184 ? -14.688 -42.683 -7.305 1.00 25.39 184 ALA A O 1
ATOM 1451 N N . ASP A 1 185 ? -16.204 -43.293 -8.861 1.00 24.20 185 ASP A N 1
ATOM 1452 C CA . ASP A 1 185 ? -17.172 -43.986 -8.003 1.00 24.20 185 ASP A CA 1
ATOM 1453 C C . ASP A 1 185 ? -16.623 -45.347 -7.510 1.00 24.20 185 ASP A C 1
ATOM 1455 O O . ASP A 1 185 ? -15.677 -45.863 -8.107 1.00 24.20 185 ASP A O 1
ATOM 1459 N N . VAL A 1 186 ? -17.216 -45.908 -6.440 1.00 24.83 186 VAL A N 1
ATOM 1460 C CA . VAL A 1 186 ? -17.378 -47.352 -6.117 1.00 24.83 186 VAL A CA 1
ATOM 1461 C C . VAL A 1 186 ? -17.920 -47.520 -4.675 1.00 24.83 186 VAL A C 1
ATOM 1463 O O . VAL A 1 186 ? -17.171 -47.485 -3.701 1.00 24.83 186 VAL A O 1
ATOM 1466 N N . THR A 1 187 ? -19.237 -47.778 -4.590 1.00 24.03 187 THR A N 1
ATOM 1467 C CA . THR A 1 187 ? -19.987 -48.616 -3.604 1.00 24.03 187 THR A CA 1
ATOM 1468 C C . THR A 1 187 ? -19.975 -48.228 -2.107 1.00 24.03 187 THR A C 1
ATOM 1470 O O . THR A 1 187 ? -18.924 -48.061 -1.501 1.00 24.03 187 THR A O 1
ATOM 1473 N N . GLU A 1 188 ? -21.123 -48.005 -1.441 1.00 23.70 188 GLU A N 1
ATOM 1474 C CA . GLU A 1 188 ? -22.136 -49.009 -0.993 1.00 23.70 188 GLU A CA 1
ATOM 1475 C C . GLU A 1 188 ? -21.546 -50.037 0.009 1.00 23.70 188 GLU A C 1
ATOM 1477 O O . GLU A 1 188 ? -20.487 -50.592 -0.247 1.00 23.70 188 GLU A O 1
ATOM 1482 N N . GLU A 1 189 ? -22.103 -50.365 1.189 1.00 22.89 189 GLU A N 1
ATOM 1483 C CA . GLU A 1 189 ? -23.385 -50.102 1.890 1.00 22.89 189 GLU A CA 1
ATOM 1484 C C . GLU A 1 189 ? -23.079 -49.833 3.410 1.00 22.89 189 GLU A C 1
ATOM 1486 O O . GLU A 1 189 ? -21.927 -49.921 3.822 1.00 22.89 189 GLU A O 1
ATOM 1491 N N . SER A 1 190 ? -23.970 -49.513 4.367 1.00 24.36 190 SER A N 1
ATOM 1492 C CA . SER A 1 190 ? -25.405 -49.797 4.529 1.00 24.36 190 SER A CA 1
ATOM 1493 C C . SER A 1 190 ? -26.081 -48.909 5.610 1.00 24.36 190 SER A C 1
ATOM 1495 O O . SER A 1 190 ? -25.460 -48.588 6.617 1.00 24.36 190 SER A O 1
ATOM 1497 N N . ASN A 1 191 ? -27.355 -48.540 5.373 1.00 25.38 191 ASN A N 1
ATOM 1498 C CA . ASN A 1 191 ? -28.554 -48.581 6.257 1.00 25.38 191 ASN A CA 1
ATOM 1499 C C . ASN A 1 191 ? -28.439 -48.393 7.798 1.00 25.38 191 ASN A C 1
ATOM 1501 O O . ASN A 1 191 ? -27.527 -48.896 8.433 1.00 25.38 191 ASN A O 1
ATOM 1505 N N . ASN A 1 192 ? -29.425 -47.878 8.552 1.00 26.34 192 ASN A N 1
ATOM 1506 C CA . ASN A 1 192 ? -30.741 -47.222 8.349 1.00 26.34 192 ASN A CA 1
ATOM 1507 C C . ASN A 1 192 ? -31.172 -46.666 9.741 1.00 26.34 192 ASN A C 1
ATOM 1509 O O . ASN A 1 192 ? -30.634 -47.108 10.751 1.00 26.34 192 ASN A O 1
ATOM 1513 N N . GLY A 1 193 ? -32.140 -45.760 9.934 1.00 24.72 193 GLY A N 1
ATOM 1514 C CA . GLY A 1 193 ? -33.064 -45.045 9.040 1.00 24.72 193 GLY A CA 1
ATOM 1515 C C . GLY A 1 193 ? -33.640 -43.799 9.766 1.00 24.72 193 GLY A C 1
ATOM 1516 O O . GLY A 1 193 ? -33.316 -43.570 10.926 1.00 24.72 193 GLY A O 1
ATOM 1517 N N . SER A 1 194 ? -34.353 -42.894 9.076 1.00 23.61 194 SER A N 1
ATOM 1518 C CA . SER A 1 194 ? -35.839 -42.829 9.010 1.00 23.61 194 SER A CA 1
ATOM 1519 C C . SER A 1 194 ? -36.505 -42.412 10.343 1.00 23.61 194 SER A C 1
ATOM 1521 O O . SER A 1 194 ? -36.195 -42.991 11.374 1.00 23.61 194 SER A O 1
ATOM 1523 N N . MET A 1 195 ? -37.417 -41.436 10.470 1.00 25.55 195 MET A N 1
ATOM 1524 C CA . MET A 1 195 ? -38.299 -40.664 9.563 1.00 25.55 195 MET A CA 1
ATOM 1525 C C . MET A 1 195 ? -38.213 -39.153 9.923 1.00 25.55 195 MET A C 1
ATOM 1527 O O . MET A 1 195 ? -37.703 -38.818 10.985 1.00 25.55 195 MET A O 1
ATOM 1531 N N . GLY A 1 196 ? -38.730 -38.170 9.178 1.00 24.36 196 GLY A N 1
ATOM 1532 C CA . GLY A 1 196 ? -39.493 -38.173 7.931 1.00 24.36 196 GLY A CA 1
ATOM 1533 C C . GLY A 1 196 ? -39.979 -36.753 7.585 1.00 24.36 196 GLY A C 1
ATOM 1534 O O . GLY A 1 196 ? -40.364 -35.977 8.457 1.00 24.36 196 GLY A O 1
ATOM 1535 N N . GLU A 1 197 ? -39.943 -36.431 6.296 1.00 19.41 197 GLU A N 1
ATOM 1536 C CA . GLU A 1 197 ? -40.660 -35.323 5.639 1.00 19.41 197 GLU A CA 1
ATOM 1537 C C . GLU A 1 197 ? -42.203 -35.592 5.620 1.00 19.41 197 GLU A C 1
ATOM 1539 O O . GLU A 1 197 ? -42.582 -36.662 6.108 1.00 19.41 197 GLU A O 1
ATOM 1544 N N . PRO A 1 198 ? -43.127 -34.737 5.079 1.00 31.84 198 PRO A N 1
ATOM 1545 C CA . PRO A 1 198 ? -42.907 -33.712 4.035 1.00 31.84 198 PRO A CA 1
ATOM 1546 C C . PRO A 1 198 ? -43.761 -32.407 4.059 1.00 31.84 198 PRO A C 1
ATOM 1548 O O . PRO A 1 198 ? -44.885 -32.381 4.546 1.00 31.84 198 PRO A O 1
ATOM 1551 N N . SER A 1 199 ? -43.328 -31.407 3.264 1.00 24.30 199 SER A N 1
ATOM 1552 C CA . SER A 1 199 ? -44.179 -30.508 2.423 1.00 24.30 199 SER A CA 1
ATOM 1553 C C . SER A 1 199 ? -45.198 -29.536 3.100 1.00 24.30 199 SER A C 1
ATOM 1555 O O . SER A 1 199 ? -45.740 -29.805 4.154 1.00 24.30 199 SER A O 1
ATOM 1557 N N . HIS A 1 200 ? -45.573 -28.351 2.589 1.00 25.81 200 HIS A N 1
ATOM 1558 C CA . HIS A 1 200 ? -45.895 -27.953 1.215 1.00 25.81 200 HIS A CA 1
ATOM 1559 C C . HIS A 1 200 ? -45.989 -26.412 1.043 1.00 25.81 200 HIS A C 1
ATOM 1561 O O . HIS A 1 200 ? -46.532 -25.703 1.883 1.00 25.81 200 HIS A O 1
ATOM 1567 N N . LYS A 1 201 ? -45.567 -25.939 -0.141 1.00 26.33 201 LYS A N 1
ATOM 1568 C CA . LYS A 1 201 ? -46.167 -24.885 -1.000 1.00 26.33 201 LYS A CA 1
ATOM 1569 C C . LYS A 1 201 ? -47.255 -23.965 -0.395 1.00 26.33 201 LYS A C 1
ATOM 1571 O O . LYS A 1 201 ? -48.356 -24.430 -0.121 1.00 26.33 201 LYS A O 1
ATOM 1576 N N . TYR A 1 202 ? -47.077 -22.642 -0.526 1.00 24.03 202 TYR A N 1
ATOM 1577 C CA . TYR A 1 202 ? -48.202 -21.751 -0.868 1.00 24.03 202 TYR A CA 1
ATOM 1578 C C . TYR A 1 202 ? -47.856 -20.702 -1.937 1.00 24.03 202 TYR A C 1
ATOM 1580 O O . TYR A 1 202 ? -46.726 -20.243 -2.067 1.00 24.03 202 TYR A O 1
ATOM 1588 N N . ARG A 1 203 ? -48.872 -20.374 -2.741 1.00 21.98 203 ARG A N 1
ATOM 1589 C CA . ARG A 1 203 ? -48.844 -19.627 -4.011 1.00 21.98 203 ARG A CA 1
ATOM 1590 C C . ARG A 1 203 ? -49.978 -18.602 -3.986 1.00 21.98 203 ARG A C 1
ATOM 1592 O O . ARG A 1 203 ? -51.100 -19.029 -3.736 1.00 21.98 203 ARG A O 1
ATOM 1599 N N . ARG A 1 204 ? -49.732 -17.316 -4.288 1.00 24.47 204 ARG A N 1
ATOM 1600 C CA . ARG A 1 204 ? -50.709 -16.243 -4.656 1.00 24.47 204 ARG A CA 1
ATOM 1601 C C . ARG A 1 204 ? -49.972 -14.883 -4.714 1.00 24.47 204 ARG A C 1
ATOM 1603 O O . ARG A 1 204 ? -49.022 -14.722 -3.965 1.00 24.47 204 ARG A O 1
ATOM 1610 N N . ARG A 1 205 ? -50.384 -13.850 -5.468 1.00 23.83 205 ARG A N 1
ATOM 1611 C CA . ARG A 1 205 ? -51.095 -13.728 -6.770 1.00 23.83 205 ARG A CA 1
ATOM 1612 C C . ARG A 1 205 ? -50.985 -12.254 -7.227 1.00 23.83 205 ARG A C 1
ATOM 1614 O O . ARG A 1 205 ? -50.803 -11.381 -6.389 1.00 23.83 205 ARG A O 1
ATOM 1621 N N . ASN A 1 206 ? -51.136 -11.987 -8.524 1.00 25.81 206 ASN A N 1
ATOM 1622 C CA . ASN A 1 206 ? -51.023 -10.647 -9.124 1.00 25.81 206 ASN A CA 1
ATOM 1623 C C . ASN A 1 206 ? -52.102 -9.640 -8.681 1.00 25.81 206 ASN A C 1
ATOM 1625 O O . ASN A 1 206 ? -53.262 -10.019 -8.525 1.00 25.81 206 ASN A O 1
ATOM 1629 N N . ASN A 1 207 ? -51.707 -8.362 -8.617 1.00 25.59 207 ASN A N 1
ATOM 1630 C CA . ASN A 1 207 ? -52.317 -7.167 -9.244 1.00 25.59 207 ASN A CA 1
ATOM 1631 C C . ASN A 1 207 ? -51.511 -5.935 -8.758 1.00 25.59 207 ASN A C 1
ATOM 1633 O O . ASN A 1 207 ? -51.183 -5.876 -7.582 1.00 25.59 207 ASN A O 1
ATOM 1637 N N . GLY A 1 208 ? -51.145 -4.917 -9.540 1.00 24.78 208 GLY A N 1
ATOM 1638 C CA . GLY A 1 208 ? -51.246 -4.701 -10.984 1.00 24.78 208 GLY A CA 1
ATOM 1639 C C . GLY A 1 208 ? -51.447 -3.211 -11.286 1.00 24.78 208 GLY A C 1
ATOM 1640 O O . GLY A 1 208 ? -52.385 -2.638 -10.752 1.00 24.78 208 GLY A O 1
ATOM 1641 N N . GLN A 1 209 ? -50.636 -2.608 -12.165 1.00 25.36 209 GLN A N 1
ATOM 1642 C CA . GLN A 1 209 ? -51.090 -1.566 -13.102 1.00 25.36 209 GLN A CA 1
ATOM 1643 C C . GLN A 1 209 ? -50.043 -1.277 -14.190 1.00 25.36 209 GLN A C 1
ATOM 1645 O O . GLN A 1 209 ? -48.841 -1.356 -13.959 1.00 25.36 209 GLN A O 1
ATOM 1650 N N . LYS A 1 210 ? -50.538 -0.995 -15.400 1.00 26.03 210 LYS A N 1
ATOM 1651 C CA . LYS A 1 210 ? -49.761 -0.705 -16.613 1.00 26.03 210 LYS A CA 1
ATOM 1652 C C . LYS A 1 210 ? -49.527 0.800 -16.752 1.00 26.03 210 LYS A C 1
ATOM 1654 O O . LYS A 1 210 ? -50.465 1.552 -16.522 1.00 26.03 210 LYS A O 1
ATOM 1659 N N . TYR A 1 211 ? -48.390 1.182 -17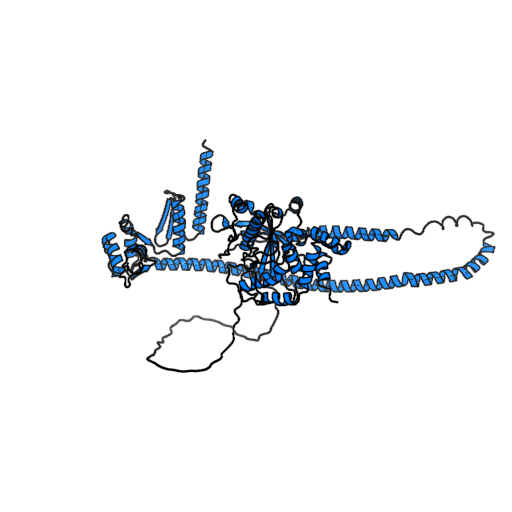.324 1.00 25.61 211 TYR A N 1
ATOM 1660 C CA . TYR A 1 211 ? -48.330 2.016 -18.535 1.00 25.61 211 TYR A CA 1
ATOM 1661 C C . TYR A 1 211 ? -47.114 1.545 -19.356 1.00 25.61 211 TYR A C 1
ATOM 1663 O O . TYR A 1 211 ? -46.178 0.990 -18.787 1.00 25.61 211 TYR A O 1
ATOM 1671 N N . GLY A 1 212 ? -47.160 1.656 -20.685 1.00 24.03 212 GLY A N 1
ATOM 1672 C CA . GLY A 1 212 ? -46.132 1.110 -21.587 1.00 24.03 212 GLY A CA 1
ATOM 1673 C C . GLY A 1 212 ? -45.990 1.938 -22.866 1.00 24.03 212 GLY A C 1
ATOM 1674 O O . GLY A 1 212 ? -46.446 3.078 -22.870 1.00 24.03 212 GLY A O 1
ATOM 1675 N N . SER A 1 213 ? -45.454 1.319 -23.935 1.00 24.64 213 SER A N 1
ATOM 1676 C CA . SER A 1 213 ? -44.995 1.914 -25.218 1.00 24.64 213 SER A CA 1
ATOM 1677 C C . SER A 1 213 ? -43.501 2.294 -25.195 1.00 24.64 213 SER A C 1
ATOM 1679 O O . SER A 1 213 ? -43.104 3.054 -24.323 1.00 24.64 213 SER A O 1
ATOM 1681 N N . SER A 1 214 ? -42.632 1.844 -26.113 1.00 24.42 214 SER A N 1
ATOM 1682 C CA . SER A 1 214 ? -42.734 0.781 -27.141 1.00 24.42 214 SER A CA 1
ATOM 1683 C C . SER A 1 214 ? -41.330 0.430 -27.681 1.00 24.42 214 SER A C 1
ATOM 1685 O O . SER A 1 214 ? -40.438 1.249 -27.505 1.00 24.42 214 SER A O 1
ATOM 1687 N N . ARG A 1 215 ? -41.197 -0.739 -28.340 1.00 26.06 215 ARG A N 1
ATOM 1688 C CA . ARG A 1 215 ? -40.437 -1.063 -29.586 1.00 26.06 215 ARG A CA 1
ATOM 1689 C C . ARG A 1 215 ? -39.133 -0.308 -29.941 1.00 26.06 215 ARG A C 1
ATOM 1691 O O . ARG A 1 215 ? -39.061 0.902 -29.804 1.00 26.06 215 ARG A O 1
ATOM 1698 N N . ASP A 1 216 ? -38.122 -0.911 -30.569 1.00 24.77 216 ASP A N 1
ATOM 1699 C CA . ASP A 1 216 ? -37.930 -2.248 -31.182 1.00 24.77 216 ASP A CA 1
ATOM 1700 C C . ASP A 1 216 ? -36.396 -2.456 -31.384 1.00 24.77 216 ASP A C 1
ATOM 1702 O O . ASP A 1 216 ? -35.657 -1.480 -31.282 1.00 24.77 216 ASP A O 1
ATOM 1706 N N . SER A 1 217 ? -35.820 -3.632 -31.674 1.00 26.42 217 SER A N 1
ATOM 1707 C CA . SER A 1 217 ? -36.380 -4.989 -31.835 1.00 26.42 217 SER A CA 1
ATOM 1708 C C . SER A 1 217 ? -35.369 -6.063 -31.343 1.00 26.42 217 SER A C 1
ATOM 1710 O O . SER A 1 217 ? -34.881 -5.932 -30.221 1.00 26.42 217 SER A O 1
ATOM 1712 N N . ALA A 1 218 ? -35.040 -7.099 -32.132 1.00 25.02 218 ALA A N 1
ATOM 1713 C CA . ALA A 1 218 ? -33.974 -8.081 -31.888 1.00 25.02 218 ALA A CA 1
ATOM 1714 C C . ALA A 1 218 ? -33.239 -8.444 -33.192 1.00 25.02 218 ALA A C 1
ATOM 1716 O O . ALA A 1 218 ? -33.877 -8.481 -34.239 1.00 25.02 218 ALA A O 1
ATOM 1717 N N . GLU A 1 219 ? -31.953 -8.790 -33.102 1.00 24.20 219 GLU A N 1
ATOM 1718 C CA . GLU A 1 219 ? -31.244 -9.635 -34.074 1.00 24.20 219 GLU A CA 1
ATOM 1719 C C . GLU A 1 219 ? -30.052 -10.306 -33.368 1.00 24.20 219 GLU A C 1
ATOM 1721 O O . GLU A 1 219 ? -29.354 -9.675 -32.569 1.00 24.20 219 GLU A O 1
ATOM 1726 N N . SER A 1 220 ? -29.885 -11.608 -33.592 1.00 25.20 220 SER A N 1
ATOM 1727 C CA . SER A 1 220 ? -28.649 -12.343 -33.321 1.00 25.20 220 SER A CA 1
ATOM 1728 C C . SER A 1 220 ? -27.715 -12.198 -34.523 1.00 25.20 220 SER A C 1
ATOM 1730 O O . SER A 1 220 ? -28.193 -11.900 -35.613 1.00 25.20 220 SER A O 1
ATOM 1732 N N . ASP A 1 221 ? -26.412 -12.422 -34.345 1.00 23.70 221 ASP A N 1
ATOM 1733 C CA . ASP A 1 221 ? -25.736 -13.560 -34.990 1.00 23.70 221 ASP A CA 1
ATOM 1734 C C . ASP A 1 221 ? -24.238 -13.636 -34.628 1.00 23.70 221 ASP A C 1
ATOM 1736 O O . ASP A 1 221 ? -23.535 -12.632 -34.563 1.00 23.70 221 ASP A O 1
ATOM 1740 N N . GLU A 1 222 ? -23.836 -14.881 -34.365 1.00 26.02 222 GLU A N 1
ATOM 1741 C CA . GLU A 1 222 ? -22.544 -15.564 -34.554 1.00 26.02 222 GLU A CA 1
ATOM 1742 C C . GLU A 1 222 ? -21.193 -14.945 -34.120 1.00 26.02 222 GLU A C 1
ATOM 1744 O O . GLU A 1 222 ? -20.793 -13.831 -34.457 1.00 26.02 222 GLU A O 1
ATOM 1749 N N . ASP A 1 223 ? -20.430 -15.786 -33.413 1.00 24.12 223 ASP A N 1
ATOM 1750 C CA . ASP A 1 223 ? -19.054 -15.562 -32.981 1.00 24.12 223 ASP A CA 1
ATOM 1751 C C . ASP A 1 223 ? -18.061 -15.492 -34.158 1.00 24.12 223 ASP A C 1
ATOM 1753 O O . ASP A 1 223 ? -18.072 -16.333 -35.059 1.00 24.12 223 ASP A O 1
ATOM 1757 N N . SER A 1 224 ? -17.099 -14.566 -34.092 1.00 25.95 224 SER A N 1
ATOM 1758 C CA . SER A 1 224 ? -15.850 -14.661 -34.857 1.00 25.95 224 SER A CA 1
ATOM 1759 C C . SER A 1 224 ? -14.673 -14.136 -34.042 1.00 25.95 224 SER A C 1
ATOM 1761 O O . SER A 1 224 ? -14.744 -13.095 -33.392 1.00 25.95 224 SER A O 1
ATOM 1763 N N . ASP A 1 225 ? -13.580 -14.886 -34.100 1.00 22.16 225 ASP A N 1
ATOM 1764 C CA . ASP A 1 225 ? -12.462 -14.815 -33.167 1.00 22.16 225 ASP A CA 1
ATOM 1765 C C . ASP A 1 225 ? -11.437 -13.698 -33.469 1.00 22.16 225 ASP A C 1
ATOM 1767 O O . ASP A 1 225 ? -11.299 -13.231 -34.599 1.00 22.16 225 ASP A O 1
ATOM 1771 N N . CYS A 1 226 ? -10.630 -13.392 -32.448 1.00 21.45 226 CYS A N 1
ATOM 1772 C CA . CYS A 1 226 ? -9.291 -12.786 -32.513 1.00 21.45 226 CYS A CA 1
ATOM 1773 C C . CYS A 1 226 ? -9.089 -11.350 -33.073 1.00 21.45 226 CYS A C 1
ATOM 1775 O O . CYS A 1 226 ? -8.903 -11.136 -34.268 1.00 21.45 226 CYS A O 1
ATOM 1777 N N . SER A 1 227 ? -8.797 -10.406 -32.163 1.00 23.03 227 SER A N 1
ATOM 1778 C CA . SER A 1 227 ? -7.470 -9.752 -32.174 1.00 23.03 227 SER A CA 1
ATOM 1779 C C . SER A 1 227 ? -7.089 -9.189 -30.796 1.00 23.03 227 SER A C 1
ATOM 1781 O O . SER A 1 227 ? -7.589 -8.153 -30.359 1.00 23.03 227 SER A O 1
ATOM 1783 N N . SER A 1 228 ? -6.164 -9.856 -30.112 1.00 32.88 228 SER A N 1
ATOM 1784 C CA . SER A 1 228 ? -5.540 -9.372 -28.877 1.00 32.88 228 SER A CA 1
ATOM 1785 C C . SER A 1 228 ? -4.552 -8.230 -29.146 1.00 32.88 228 SER A C 1
ATOM 1787 O O . SER A 1 228 ? -3.605 -8.444 -29.904 1.00 32.88 228 SER A O 1
ATOM 1789 N N . LEU A 1 229 ? -4.664 -7.083 -28.458 1.00 22.12 229 LEU A N 1
ATOM 1790 C CA . LEU A 1 229 ? -3.514 -6.188 -28.249 1.00 22.12 229 LEU A CA 1
ATOM 1791 C C . LEU A 1 229 ? -3.630 -5.310 -26.979 1.00 22.12 229 LEU A C 1
ATOM 1793 O O . LEU A 1 229 ? -4.518 -4.473 -26.855 1.00 22.12 229 LEU A O 1
ATOM 1797 N N . SER A 1 230 ? -2.684 -5.533 -26.059 1.00 25.62 230 SER A N 1
ATOM 1798 C CA . SER A 1 230 ? -2.183 -4.626 -25.006 1.00 25.62 230 SER A CA 1
ATOM 1799 C C . SER A 1 230 ? -3.168 -3.819 -24.128 1.00 25.62 230 SER A C 1
ATOM 1801 O O . SER A 1 230 ? -3.380 -2.625 -24.321 1.00 25.62 230 SER A O 1
ATOM 1803 N N . VAL A 1 231 ? -3.570 -4.419 -22.997 1.00 26.53 231 VAL A N 1
ATOM 1804 C CA . VAL A 1 231 ? -3.909 -3.694 -21.749 1.00 26.53 231 VAL A CA 1
ATOM 1805 C C . VAL A 1 231 ? -3.052 -4.261 -20.607 1.00 26.53 231 VAL A C 1
ATOM 1807 O O . VAL A 1 231 ? -3.495 -5.131 -19.864 1.00 26.53 231 VAL A O 1
ATOM 1810 N N . HIS A 1 232 ? -1.794 -3.820 -20.492 1.00 26.25 232 HIS A N 1
ATOM 1811 C CA . HIS A 1 232 ? -0.810 -4.358 -19.530 1.00 26.25 232 HIS A CA 1
ATOM 1812 C C . HIS A 1 232 ? 0.031 -3.255 -18.852 1.00 26.25 232 HIS A C 1
ATOM 1814 O O . HIS A 1 232 ? 1.247 -3.210 -19.010 1.00 26.25 232 HIS A O 1
ATOM 1820 N N . LEU A 1 233 ? -0.613 -2.366 -18.082 1.00 28.58 233 LEU A N 1
ATOM 1821 C CA . LEU A 1 233 ? 0.083 -1.457 -17.145 1.00 28.58 233 LEU A CA 1
ATOM 1822 C C . LEU A 1 233 ? -0.599 -1.271 -15.767 1.00 28.58 233 LEU A C 1
ATOM 1824 O O . LEU A 1 233 ? 0.036 -0.748 -14.859 1.00 28.58 233 LEU A O 1
ATOM 1828 N N . ASN A 1 234 ? -1.843 -1.728 -15.558 1.00 29.47 234 ASN A N 1
ATOM 1829 C CA . ASN A 1 234 ? -2.659 -1.311 -14.399 1.00 29.47 234 ASN A CA 1
ATOM 1830 C C . ASN A 1 234 ? -2.747 -2.285 -13.202 1.00 29.47 234 ASN A C 1
ATOM 1832 O O . ASN A 1 234 ? -3.575 -2.071 -12.323 1.00 29.47 234 ASN A O 1
ATOM 1836 N N . GLU A 1 235 ? -1.902 -3.319 -13.114 1.00 31.77 235 GLU A N 1
ATOM 1837 C CA . GLU A 1 235 ? -1.906 -4.254 -11.962 1.00 31.77 235 GLU A CA 1
ATOM 1838 C C . GLU A 1 235 ? -0.702 -4.094 -11.005 1.00 31.77 235 GLU A C 1
ATOM 1840 O O . GLU A 1 235 ? -0.653 -4.742 -9.961 1.00 31.77 235 GLU A O 1
ATOM 1845 N N . GLN A 1 236 ? 0.262 -3.210 -11.307 1.00 42.41 236 GLN A N 1
ATOM 1846 C CA . GLN A 1 236 ? 1.509 -3.061 -10.526 1.00 42.41 236 GLN A CA 1
ATOM 1847 C C . GLN A 1 236 ? 1.519 -1.890 -9.519 1.00 42.41 236 GLN A C 1
ATOM 1849 O O . GLN A 1 236 ? 2.362 -1.858 -8.620 1.00 42.41 236 GLN A O 1
ATOM 1854 N N . SER A 1 237 ? 0.599 -0.929 -9.637 1.00 49.16 237 SER A N 1
ATOM 1855 C CA . SER A 1 237 ? 0.631 0.353 -8.906 1.00 49.16 237 SER A CA 1
ATOM 1856 C C . SER A 1 237 ? 0.444 0.236 -7.386 1.00 49.16 237 SER A C 1
ATOM 1858 O O . SER A 1 237 ? 1.045 0.994 -6.627 1.00 49.16 237 SER A O 1
ATOM 1860 N N . ASP A 1 238 ? -0.334 -0.742 -6.925 1.00 54.06 238 ASP A N 1
ATOM 1861 C CA . ASP A 1 238 ? -0.757 -0.895 -5.524 1.00 54.06 238 ASP A CA 1
ATOM 1862 C C . ASP A 1 238 ? 0.356 -1.244 -4.519 1.00 54.06 238 ASP A C 1
ATOM 1864 O O . ASP A 1 238 ? 0.142 -1.175 -3.303 1.00 54.06 238 ASP A O 1
ATOM 1868 N N . HIS A 1 239 ? 1.521 -1.687 -4.999 1.00 62.50 239 HIS A N 1
ATOM 1869 C CA . HIS A 1 239 ? 2.583 -2.248 -4.155 1.00 62.50 239 HIS A CA 1
ATOM 1870 C C . HIS A 1 239 ? 3.853 -1.389 -4.089 1.00 62.50 239 HIS A C 1
ATOM 1872 O O . HIS A 1 239 ? 4.584 -1.473 -3.100 1.00 62.50 239 HIS A O 1
ATOM 1878 N N . LEU A 1 240 ? 4.076 -0.500 -5.064 1.00 70.25 240 LEU A N 1
ATOM 1879 C CA . LEU A 1 240 ? 5.240 0.398 -5.122 1.00 70.25 240 LEU A CA 1
ATOM 1880 C C . LEU A 1 240 ? 5.459 1.249 -3.848 1.00 70.25 240 LEU A C 1
ATOM 1882 O O . LEU A 1 240 ? 6.600 1.297 -3.381 1.00 70.25 240 LEU A O 1
ATOM 1886 N N . PRO A 1 241 ? 4.423 1.833 -3.202 1.00 70.69 241 PRO A N 1
ATOM 1887 C CA . PRO A 1 241 ? 4.586 2.568 -1.941 1.00 70.69 241 PRO A CA 1
ATOM 1888 C C . PRO A 1 241 ? 5.261 1.767 -0.820 1.00 70.69 241 PRO A C 1
ATOM 1890 O O . PRO A 1 241 ? 6.081 2.306 -0.077 1.00 70.69 241 PRO A O 1
ATOM 1893 N N . GLN A 1 242 ? 4.925 0.478 -0.699 1.00 71.19 242 GLN A N 1
ATOM 1894 C CA . GLN A 1 242 ? 5.485 -0.408 0.322 1.00 71.19 242 GLN A CA 1
ATOM 1895 C C . GLN A 1 242 ? 6.890 -0.883 -0.078 1.00 71.19 242 GLN A C 1
ATOM 1897 O O . GLN A 1 242 ? 7.800 -0.836 0.749 1.00 71.19 242 GLN A O 1
ATOM 1902 N N . ILE A 1 243 ? 7.094 -1.222 -1.356 1.00 74.75 243 ILE A N 1
ATOM 1903 C CA . ILE A 1 243 ? 8.396 -1.613 -1.928 1.00 74.75 243 ILE A CA 1
ATOM 1904 C C . ILE A 1 243 ? 9.465 -0.536 -1.700 1.00 74.75 243 ILE A C 1
ATOM 1906 O O . ILE A 1 243 ? 10.592 -0.850 -1.316 1.00 74.75 243 ILE A O 1
ATOM 1910 N N . PHE A 1 244 ? 9.130 0.743 -1.885 1.00 83.25 244 PHE A N 1
ATOM 1911 C CA . PHE A 1 244 ? 10.068 1.841 -1.644 1.00 83.25 244 PHE A CA 1
ATOM 1912 C C . PHE A 1 244 ? 10.402 2.007 -0.163 1.00 83.25 244 PHE A C 1
ATOM 1914 O O . PHE A 1 244 ? 11.571 2.177 0.182 1.00 83.25 244 PHE A O 1
ATOM 1921 N N . SER A 1 245 ? 9.412 1.887 0.726 1.00 74.69 245 SER A N 1
ATOM 1922 C CA . SER A 1 245 ? 9.655 1.957 2.173 1.00 74.69 245 SER A CA 1
ATOM 1923 C C . SER A 1 245 ? 10.588 0.829 2.666 1.00 74.69 245 SER A C 1
ATOM 1925 O O . SER A 1 245 ? 11.459 1.048 3.515 1.00 74.69 245 SER A O 1
ATOM 1927 N N . GLN A 1 246 ? 10.480 -0.356 2.059 1.00 74.19 246 GLN A N 1
ATOM 1928 C CA . GLN A 1 246 ? 11.324 -1.523 2.321 1.00 74.19 246 GLN A CA 1
ATOM 1929 C C . GLN A 1 246 ? 12.723 -1.366 1.723 1.00 74.19 246 GLN A C 1
ATOM 1931 O O . GLN A 1 246 ? 13.701 -1.518 2.445 1.00 74.19 246 GLN A O 1
ATOM 1936 N N . THR A 1 247 ? 12.831 -0.929 0.465 1.00 82.62 247 THR A N 1
ATOM 1937 C CA . THR A 1 247 ? 14.114 -0.642 -0.206 1.00 82.62 247 THR A CA 1
ATOM 1938 C C . THR A 1 247 ? 14.948 0.368 0.593 1.00 82.62 247 THR A C 1
ATOM 1940 O O . THR A 1 247 ? 16.138 0.161 0.816 1.00 82.62 247 THR A O 1
ATOM 1943 N N . ILE A 1 248 ? 14.319 1.442 1.089 1.00 83.25 248 ILE A N 1
ATOM 1944 C CA . ILE A 1 248 ? 14.983 2.443 1.936 1.00 83.25 248 ILE A CA 1
ATOM 1945 C C . ILE A 1 248 ? 15.421 1.829 3.272 1.00 83.25 248 ILE A C 1
ATOM 1947 O O . ILE A 1 248 ? 16.566 2.013 3.682 1.00 83.25 248 ILE A O 1
ATOM 1951 N N . THR A 1 249 ? 14.539 1.082 3.947 1.00 77.06 249 THR A N 1
ATOM 1952 C CA . THR A 1 249 ? 14.872 0.409 5.218 1.00 77.06 249 THR A CA 1
ATOM 1953 C C . THR A 1 249 ? 16.075 -0.518 5.055 1.00 77.06 249 THR A C 1
ATOM 1955 O O . THR A 1 249 ? 17.003 -0.465 5.863 1.00 77.06 249 THR A O 1
ATOM 1958 N N . ASN A 1 250 ? 16.071 -1.336 4.003 1.00 77.44 250 ASN A N 1
ATOM 1959 C CA . ASN A 1 250 ? 17.111 -2.318 3.733 1.00 77.44 250 ASN A CA 1
ATOM 1960 C C . ASN A 1 250 ? 18.437 -1.619 3.424 1.00 77.44 250 ASN A C 1
ATOM 1962 O O . ASN A 1 250 ? 19.446 -1.941 4.040 1.00 77.44 250 ASN A O 1
ATOM 1966 N N . ALA A 1 251 ? 18.431 -0.567 2.604 1.00 82.25 251 ALA A N 1
ATOM 1967 C CA . ALA A 1 251 ? 19.622 0.237 2.345 1.00 82.25 251 ALA A CA 1
ATOM 1968 C C . ALA A 1 251 ? 20.237 0.855 3.621 1.00 82.25 251 ALA A C 1
ATOM 1970 O O . ALA A 1 251 ? 21.464 0.846 3.770 1.00 82.25 251 ALA A O 1
ATOM 1971 N N . PHE A 1 252 ? 19.423 1.351 4.566 1.00 80.00 252 PHE A N 1
ATOM 1972 C CA . PHE A 1 252 ? 19.924 1.825 5.868 1.00 80.00 252 PHE A CA 1
ATOM 1973 C C . PHE A 1 252 ? 20.470 0.680 6.729 1.00 80.00 252 PHE A C 1
ATOM 1975 O O . PHE A 1 252 ? 21.511 0.845 7.365 1.00 80.00 252 PHE A O 1
ATOM 1982 N N . PHE A 1 253 ? 19.815 -0.485 6.730 1.00 76.19 253 PHE A N 1
ATOM 1983 C CA . PHE A 1 253 ? 20.297 -1.660 7.454 1.00 76.19 253 PHE A CA 1
ATOM 1984 C C . PHE A 1 253 ? 21.652 -2.139 6.916 1.00 76.19 253 PHE A C 1
ATOM 1986 O O . PHE A 1 253 ? 22.600 -2.228 7.694 1.00 76.19 253 PHE A O 1
ATOM 1993 N N . GLU A 1 254 ? 21.779 -2.349 5.606 1.00 76.31 254 GLU A N 1
ATOM 1994 C CA . GLU A 1 254 ? 23.023 -2.774 4.947 1.00 76.31 254 GLU A CA 1
ATOM 1995 C C . GLU A 1 254 ? 24.156 -1.760 5.188 1.00 76.31 254 GLU A C 1
ATOM 1997 O O . GLU A 1 254 ? 25.245 -2.122 5.643 1.00 76.31 254 GLU A O 1
ATOM 2002 N N . SER A 1 255 ? 23.870 -0.460 5.029 1.00 81.00 255 SER A N 1
ATOM 2003 C CA . SER A 1 255 ? 24.830 0.621 5.322 1.00 81.00 255 SER A CA 1
ATOM 2004 C C . SER A 1 255 ? 25.267 0.667 6.794 1.00 81.00 255 SER A C 1
ATOM 2006 O O . SER A 1 255 ? 26.386 1.085 7.088 1.00 81.00 255 SER A O 1
ATOM 2008 N N . SER A 1 256 ? 24.413 0.230 7.731 1.00 76.88 256 SER A N 1
ATOM 2009 C CA . SER A 1 256 ? 24.748 0.144 9.163 1.00 76.88 256 SER A CA 1
ATOM 2010 C C . SER A 1 256 ? 25.658 -1.041 9.508 1.00 76.88 256 SER A C 1
ATOM 2012 O O . SER A 1 256 ? 26.318 -1.024 10.549 1.00 76.88 256 SER A O 1
ATOM 2014 N N . LYS A 1 257 ? 25.692 -2.081 8.661 1.00 74.94 257 LYS A N 1
ATOM 2015 C CA . LYS A 1 257 ? 26.553 -3.261 8.833 1.00 74.94 257 LYS A CA 1
ATOM 2016 C C . LYS A 1 257 ? 27.893 -3.096 8.129 1.00 74.94 257 LYS A C 1
ATOM 2018 O O . LYS A 1 257 ? 28.920 -3.436 8.713 1.00 74.94 257 LYS A O 1
ATOM 2023 N N . CYS A 1 258 ? 27.891 -2.527 6.925 1.00 77.31 258 CYS A N 1
ATOM 2024 C CA . CYS A 1 258 ? 29.090 -2.326 6.126 1.00 77.31 258 CYS A CA 1
ATOM 2025 C C . CYS A 1 258 ? 29.236 -0.854 5.709 1.00 77.31 258 CYS A C 1
ATOM 2027 O O . CYS A 1 258 ? 28.586 -0.366 4.784 1.00 77.31 258 CYS A O 1
ATOM 2029 N N . SER A 1 259 ? 30.157 -0.136 6.361 1.00 74.88 259 SER A N 1
ATOM 2030 C CA . SER A 1 259 ? 30.399 1.298 6.118 1.00 74.88 259 SER A CA 1
ATOM 2031 C C . SER A 1 259 ? 30.922 1.625 4.712 1.00 74.88 259 SER A C 1
ATOM 2033 O O . SER A 1 259 ? 30.902 2.791 4.312 1.00 74.88 259 SER A O 1
ATOM 2035 N N . GLN A 1 260 ? 31.346 0.613 3.945 1.00 78.12 260 GLN A N 1
ATOM 2036 C CA . GLN A 1 260 ? 31.739 0.746 2.538 1.00 78.12 260 GLN A CA 1
ATOM 2037 C C . GLN A 1 260 ? 30.533 0.996 1.612 1.00 78.12 260 GLN A C 1
ATOM 2039 O O . GLN A 1 260 ? 30.709 1.580 0.543 1.00 78.12 260 GLN A O 1
ATOM 2044 N N . LEU A 1 261 ? 29.320 0.612 2.036 1.00 79.06 261 LEU A N 1
ATOM 2045 C CA . LEU A 1 261 ? 28.083 0.717 1.250 1.00 79.06 261 LEU A CA 1
ATOM 2046 C C . LEU A 1 261 ? 27.383 2.084 1.364 1.00 79.06 261 LEU A C 1
ATOM 2048 O O . LEU A 1 261 ? 26.485 2.368 0.580 1.00 79.06 261 LEU A O 1
ATOM 2052 N N . SER A 1 262 ? 27.795 2.943 2.302 1.00 73.31 262 SER A N 1
ATOM 2053 C CA . SER A 1 262 ? 27.098 4.199 2.648 1.00 73.31 262 SER A CA 1
ATOM 2054 C C . SER A 1 262 ? 26.919 5.187 1.480 1.00 73.31 262 SER A C 1
ATOM 2056 O O . SER A 1 262 ? 25.905 5.881 1.409 1.00 73.31 262 SER A O 1
ATOM 2058 N N . ASP A 1 263 ? 27.879 5.215 0.550 1.00 81.50 263 ASP A N 1
ATOM 2059 C CA . ASP A 1 263 ? 27.875 6.040 -0.670 1.00 81.50 263 ASP A CA 1
ATOM 2060 C C . ASP A 1 263 ? 27.472 5.247 -1.938 1.00 81.50 263 ASP A C 1
ATOM 2062 O O . ASP A 1 263 ? 27.562 5.752 -3.057 1.00 81.50 263 ASP A O 1
ATOM 2066 N N . LEU A 1 264 ? 27.015 3.999 -1.790 1.00 85.06 264 LEU A N 1
ATOM 2067 C CA . LEU A 1 264 ? 26.503 3.176 -2.889 1.00 85.06 264 LEU A CA 1
ATOM 2068 C C . LEU A 1 264 ? 24.966 3.218 -2.956 1.00 85.06 264 LEU A C 1
ATOM 2070 O O . LEU A 1 264 ? 24.284 3.692 -2.050 1.00 85.06 264 LEU A O 1
ATOM 2074 N N . PHE A 1 265 ? 24.415 2.775 -4.083 1.00 86.94 265 PHE A N 1
ATOM 2075 C CA . PHE A 1 265 ? 22.988 2.551 -4.282 1.00 86.94 265 PHE A CA 1
ATOM 2076 C C . PHE A 1 265 ? 22.702 1.086 -3.959 1.00 86.94 265 PHE A C 1
ATOM 2078 O O . PHE A 1 265 ? 22.907 0.215 -4.799 1.00 86.94 265 PHE A O 1
ATOM 2085 N N . VAL A 1 266 ? 22.245 0.817 -2.737 1.00 87.19 266 VAL A N 1
ATOM 2086 C CA . VAL A 1 266 ? 21.937 -0.546 -2.290 1.00 87.19 266 VAL A CA 1
ATOM 2087 C C . VAL A 1 266 ? 20.685 -1.037 -3.031 1.00 87.19 266 VAL A C 1
ATOM 2089 O O . VAL A 1 266 ? 19.647 -0.368 -2.935 1.00 87.19 266 VAL A O 1
ATOM 2092 N N . PRO A 1 267 ? 20.752 -2.152 -3.784 1.00 87.56 267 PRO A N 1
ATOM 2093 C CA . PRO A 1 267 ? 19.628 -2.654 -4.557 1.00 87.56 267 PRO A CA 1
ATOM 2094 C C . PRO A 1 267 ? 18.693 -3.554 -3.738 1.00 87.56 267 PRO A C 1
ATOM 2096 O O . PRO A 1 267 ? 19.063 -4.182 -2.751 1.00 87.56 267 PRO A O 1
ATOM 2099 N N . SER A 1 268 ? 17.446 -3.634 -4.180 1.00 85.69 268 SER A N 1
ATOM 2100 C CA . SER A 1 268 ? 16.397 -4.535 -3.705 1.00 85.69 268 SER A CA 1
ATOM 2101 C C . SER A 1 268 ? 15.592 -5.017 -4.912 1.00 85.69 268 SER A C 1
ATOM 2103 O O . SER A 1 268 ? 15.370 -4.258 -5.861 1.00 85.69 268 SER A O 1
ATOM 2105 N N . PHE A 1 269 ? 15.172 -6.282 -4.898 1.00 84.12 269 PHE A N 1
ATOM 2106 C CA . PHE A 1 269 ? 14.526 -6.927 -6.040 1.00 84.12 269 PHE A CA 1
ATOM 2107 C C . PHE A 1 269 ? 13.038 -7.136 -5.764 1.00 84.12 269 PHE A C 1
ATOM 2109 O O . PHE A 1 269 ? 12.668 -7.874 -4.852 1.00 84.12 269 PHE A O 1
ATOM 2116 N N . PHE A 1 270 ? 12.180 -6.534 -6.582 1.00 82.12 270 PHE A N 1
ATOM 2117 C CA . PHE A 1 270 ? 10.765 -6.888 -6.634 1.00 82.12 270 PHE A CA 1
ATOM 2118 C C . PHE A 1 270 ? 10.539 -7.883 -7.768 1.00 82.12 270 PHE A C 1
ATOM 2120 O O . PHE A 1 270 ? 11.076 -7.718 -8.863 1.00 82.12 270 PHE A O 1
ATOM 2127 N N . VAL A 1 271 ? 9.772 -8.939 -7.504 1.00 77.25 271 VAL A N 1
ATOM 2128 C CA . VAL A 1 271 ? 9.572 -10.039 -8.446 1.00 77.25 271 VAL A CA 1
ATOM 2129 C C . VAL A 1 271 ? 8.104 -10.439 -8.530 1.00 77.25 271 VAL A C 1
ATOM 2131 O O . VAL A 1 271 ? 7.371 -10.523 -7.542 1.00 77.25 271 VAL A O 1
ATOM 2134 N N . THR A 1 272 ? 7.694 -10.720 -9.757 1.00 73.31 272 THR A N 1
ATOM 2135 C CA . THR A 1 272 ? 6.393 -11.255 -10.155 1.00 73.31 272 THR A CA 1
ATOM 2136 C C . THR A 1 272 ? 6.622 -12.544 -10.957 1.00 73.31 272 THR A C 1
ATOM 2138 O O . THR A 1 272 ? 7.759 -12.811 -11.354 1.00 73.31 272 THR A O 1
ATOM 2141 N N . PRO A 1 273 ? 5.589 -13.364 -11.226 1.00 67.06 273 PRO A N 1
ATOM 2142 C CA . PRO A 1 273 ? 5.727 -14.508 -12.133 1.00 67.06 273 PRO A CA 1
ATOM 2143 C C . PRO A 1 273 ? 6.248 -14.124 -13.531 1.00 67.06 273 PRO A C 1
ATOM 2145 O O . PRO A 1 273 ? 6.920 -14.929 -14.176 1.00 67.06 273 PRO A O 1
ATOM 2148 N N . ASP A 1 274 ? 5.970 -12.892 -13.970 1.00 67.19 274 ASP A N 1
ATOM 2149 C CA . ASP A 1 274 ? 6.230 -12.410 -15.329 1.00 67.19 274 ASP A CA 1
ATOM 2150 C C . ASP A 1 274 ? 7.562 -11.644 -15.471 1.00 67.19 274 ASP A C 1
ATOM 2152 O O . ASP A 1 274 ? 8.173 -11.642 -16.544 1.00 67.19 274 ASP A O 1
ATOM 2156 N N . GLY A 1 275 ? 8.056 -11.012 -14.398 1.00 80.88 275 GLY A N 1
ATOM 2157 C CA . GLY A 1 275 ? 9.255 -10.168 -14.447 1.00 80.88 275 GLY A CA 1
ATOM 2158 C C . GLY A 1 275 ? 9.827 -9.720 -13.097 1.00 80.88 275 GLY A C 1
ATOM 2159 O O . GLY A 1 275 ? 9.264 -9.979 -12.031 1.00 80.88 275 GLY A O 1
ATOM 2160 N N . VAL A 1 276 ? 10.976 -9.043 -13.173 1.00 85.06 276 VAL A N 1
ATOM 2161 C CA . VAL A 1 276 ? 11.744 -8.482 -12.049 1.00 85.06 276 VAL A CA 1
ATOM 2162 C C . VAL A 1 276 ? 11.906 -6.973 -12.236 1.00 85.06 276 VAL A C 1
ATOM 2164 O O . VAL A 1 276 ? 12.351 -6.541 -13.299 1.00 85.06 276 VAL A O 1
ATOM 2167 N N . SER A 1 277 ? 11.664 -6.171 -11.201 1.00 86.56 277 SER A N 1
ATOM 2168 C CA . SER A 1 277 ? 12.146 -4.785 -11.126 1.00 86.56 277 SER A CA 1
ATOM 2169 C C . SER A 1 277 ? 13.202 -4.622 -10.035 1.00 86.56 277 SER A C 1
ATOM 2171 O O . SER A 1 277 ? 13.214 -5.322 -9.021 1.00 86.56 277 SER A O 1
ATOM 2173 N N . ILE A 1 278 ? 14.127 -3.696 -10.270 1.00 87.88 278 ILE A N 1
ATOM 2174 C CA . ILE A 1 278 ? 15.225 -3.363 -9.366 1.00 87.88 278 ILE A CA 1
ATOM 2175 C C . ILE A 1 278 ? 14.941 -1.978 -8.792 1.00 87.88 278 ILE A C 1
ATOM 2177 O O . ILE A 1 278 ? 14.671 -1.027 -9.529 1.00 87.88 278 ILE A O 1
ATOM 2181 N N . HIS A 1 279 ? 15.022 -1.858 -7.475 1.00 88.25 279 HIS A N 1
ATOM 2182 C CA . HIS A 1 279 ? 14.844 -0.609 -6.744 1.00 88.25 279 HIS A CA 1
ATOM 2183 C C . HIS A 1 279 ? 16.121 -0.352 -5.952 1.00 88.25 279 HIS A C 1
ATOM 2185 O O . HIS A 1 279 ? 16.635 -1.275 -5.333 1.00 88.25 279 HIS A O 1
ATOM 2191 N N . MET A 1 280 ? 16.680 0.857 -5.996 1.00 89.06 280 MET A N 1
ATOM 2192 C CA . MET A 1 280 ? 17.979 1.132 -5.372 1.00 89.06 280 MET A CA 1
ATOM 2193 C C . MET A 1 280 ? 17.968 2.452 -4.613 1.00 89.06 280 MET A C 1
ATOM 2195 O O . MET A 1 280 ? 17.522 3.467 -5.153 1.00 89.06 280 MET A O 1
ATOM 2199 N N . TYR A 1 281 ? 18.499 2.460 -3.390 1.00 89.44 281 TYR A N 1
ATOM 2200 C CA . TYR A 1 281 ? 18.557 3.655 -2.547 1.00 89.44 281 TYR A CA 1
ATOM 2201 C C . TYR A 1 281 ? 19.977 3.943 -2.054 1.00 89.44 281 TYR A C 1
ATOM 2203 O O . TYR A 1 281 ? 20.699 3.038 -1.642 1.00 89.44 281 TYR A O 1
ATOM 2211 N N . ASN A 1 282 ? 20.369 5.218 -2.085 1.00 89.56 282 ASN A N 1
ATOM 2212 C CA . ASN A 1 282 ? 21.621 5.707 -1.511 1.00 89.56 282 ASN A CA 1
ATOM 2213 C C . ASN A 1 282 ? 21.328 6.506 -0.235 1.00 89.56 282 ASN A C 1
ATOM 2215 O O . ASN A 1 282 ? 20.689 7.566 -0.275 1.00 89.56 282 ASN A O 1
ATOM 2219 N N . CYS A 1 283 ? 21.811 5.978 0.890 1.00 86.75 283 CYS A N 1
ATOM 2220 C CA . CYS A 1 283 ? 21.548 6.501 2.225 1.00 86.75 283 CYS A CA 1
ATOM 2221 C C . CYS A 1 283 ? 22.200 7.853 2.482 1.00 86.75 283 CYS A C 1
ATOM 2223 O O . CYS A 1 283 ? 21.577 8.705 3.112 1.00 86.75 283 CYS A O 1
ATOM 2225 N N . GLU A 1 284 ? 23.419 8.088 1.997 1.00 86.31 284 GLU A N 1
ATOM 2226 C CA . GLU A 1 284 ? 24.110 9.356 2.225 1.00 86.31 284 GLU A CA 1
ATOM 2227 C C . GLU A 1 284 ? 23.433 10.501 1.457 1.00 86.31 284 GLU A C 1
ATOM 2229 O O . GLU A 1 284 ? 23.075 11.539 2.027 1.00 86.31 284 GLU A O 1
ATOM 2234 N N . ARG A 1 285 ? 23.152 10.269 0.173 1.00 85.00 285 ARG A N 1
ATOM 2235 C CA . ARG A 1 285 ? 22.700 11.291 -0.781 1.00 85.00 285 ARG A CA 1
ATOM 2236 C C . ARG A 1 285 ? 21.197 11.543 -0.771 1.00 85.00 285 ARG A C 1
ATOM 2238 O O . ARG A 1 285 ? 20.782 12.577 -1.296 1.00 85.00 285 ARG A O 1
ATOM 2245 N N . ASP A 1 286 ? 20.410 10.653 -0.157 1.00 88.88 286 ASP A N 1
ATOM 2246 C CA . ASP A 1 286 ? 18.938 10.662 -0.178 1.00 88.88 286 ASP A CA 1
ATOM 2247 C C . ASP A 1 286 ? 18.426 10.628 -1.627 1.00 88.88 286 ASP A C 1
ATOM 2249 O O . ASP A 1 286 ? 17.895 11.605 -2.159 1.00 88.88 286 ASP A O 1
ATOM 2253 N N . ARG A 1 287 ? 18.684 9.510 -2.319 1.00 88.12 287 ARG A N 1
ATOM 2254 C CA . ARG A 1 287 ? 18.295 9.288 -3.722 1.00 88.12 287 ARG A CA 1
ATOM 2255 C C . ARG A 1 287 ? 17.775 7.862 -3.906 1.00 88.12 287 ARG A C 1
ATOM 2257 O O . ARG A 1 287 ? 18.465 6.910 -3.557 1.00 88.12 287 ARG A O 1
ATOM 2264 N N . LEU A 1 288 ? 16.584 7.741 -4.488 1.00 88.94 288 LEU A N 1
ATOM 2265 C CA . LEU A 1 288 ? 15.878 6.494 -4.786 1.00 88.94 288 LEU A CA 1
ATOM 2266 C C . LEU A 1 288 ? 15.705 6.372 -6.304 1.00 88.94 288 LEU A C 1
ATOM 2268 O O . LEU A 1 288 ? 15.373 7.357 -6.970 1.00 88.94 288 LEU A O 1
ATOM 2272 N N . TYR A 1 289 ? 15.917 5.172 -6.835 1.00 87.94 289 TYR A N 1
ATOM 2273 C CA . TYR A 1 289 ? 15.713 4.832 -8.240 1.00 87.94 289 TYR A CA 1
ATOM 2274 C C . TYR A 1 289 ? 14.900 3.543 -8.380 1.00 87.94 289 TYR A C 1
ATOM 2276 O O . TYR A 1 289 ? 15.040 2.627 -7.572 1.00 87.94 289 TYR A O 1
ATOM 2284 N N . THR A 1 290 ? 14.077 3.465 -9.425 1.00 87.06 290 THR A N 1
ATOM 2285 C CA . THR A 1 290 ? 13.257 2.292 -9.763 1.00 87.06 290 THR A CA 1
ATOM 2286 C C . THR A 1 290 ? 13.393 1.950 -11.239 1.00 87.06 290 THR A C 1
ATOM 2288 O O . THR A 1 290 ? 13.332 2.847 -12.080 1.00 87.06 290 THR A O 1
ATOM 2291 N N . SER A 1 291 ? 13.610 0.678 -11.573 1.00 85.81 291 SER A N 1
ATOM 2292 C CA . SER A 1 291 ? 13.517 0.216 -12.959 1.00 85.81 291 SER A CA 1
ATOM 2293 C C . SER A 1 291 ? 12.056 0.003 -13.350 1.00 85.81 291 SER A C 1
ATOM 2295 O O . SER A 1 291 ? 11.174 -0.104 -12.495 1.00 85.81 291 SER A O 1
ATOM 2297 N N . GLU A 1 292 ? 11.819 -0.128 -14.650 1.00 82.56 292 GLU A N 1
ATOM 2298 C CA . GLU A 1 292 ? 10.624 -0.790 -15.182 1.00 82.56 292 GLU A CA 1
ATOM 2299 C C . GLU A 1 292 ? 10.607 -2.280 -14.784 1.00 82.56 292 GLU A C 1
ATOM 2301 O O . GLU A 1 292 ? 11.637 -2.835 -14.380 1.00 82.56 292 GLU A O 1
ATOM 2306 N N . ASN A 1 293 ? 9.455 -2.946 -14.910 1.00 82.69 293 ASN A N 1
ATOM 2307 C CA . ASN A 1 293 ? 9.372 -4.398 -14.743 1.00 82.69 293 ASN A CA 1
ATOM 2308 C C . ASN A 1 293 ? 9.999 -5.108 -15.950 1.00 82.69 293 ASN A C 1
ATOM 2310 O O . ASN A 1 293 ? 9.577 -4.916 -17.089 1.00 82.69 293 ASN A O 1
ATOM 2314 N N . MET A 1 294 ? 11.007 -5.939 -15.703 1.00 85.06 294 MET A N 1
ATOM 2315 C CA . MET A 1 294 ? 11.815 -6.572 -16.738 1.00 85.06 294 MET A CA 1
ATOM 2316 C C . MET A 1 294 ? 11.484 -8.059 -16.844 1.00 85.06 294 MET A C 1
ATOM 2318 O O . MET A 1 294 ? 11.780 -8.832 -15.932 1.00 85.06 294 MET A O 1
ATOM 2322 N N . ASN A 1 295 ? 10.929 -8.482 -17.980 1.00 85.50 295 ASN A N 1
ATOM 2323 C CA . ASN A 1 295 ? 10.616 -9.891 -18.219 1.00 85.50 295 ASN A CA 1
ATOM 2324 C C . ASN A 1 295 ? 11.882 -10.756 -18.111 1.00 85.50 295 ASN A C 1
ATOM 2326 O O . ASN A 1 295 ? 12.905 -10.443 -18.728 1.00 85.50 295 ASN A O 1
ATOM 2330 N N . ILE A 1 296 ? 11.813 -11.858 -17.359 1.00 85.19 296 ILE A N 1
ATOM 2331 C CA . ILE A 1 296 ? 12.913 -12.839 -17.250 1.00 85.19 296 ILE A CA 1
ATOM 2332 C C . ILE A 1 296 ? 13.083 -13.601 -18.576 1.00 85.19 296 ILE A C 1
ATOM 2334 O O . ILE A 1 296 ? 14.187 -14.025 -18.921 1.00 85.19 296 ILE A O 1
ATOM 2338 N N . TRP A 1 297 ? 11.997 -13.729 -19.341 1.00 84.25 297 TRP A N 1
ATOM 2339 C CA . TRP A 1 297 ? 11.877 -14.588 -20.517 1.00 84.25 297 TRP A CA 1
ATOM 2340 C C . TRP A 1 297 ? 11.750 -13.802 -21.825 1.00 84.25 297 TRP A C 1
ATOM 2342 O O . TRP A 1 297 ? 11.303 -12.653 -21.853 1.00 84.25 297 TRP A O 1
ATOM 2352 N N . SER A 1 298 ? 12.148 -14.444 -22.920 1.00 82.50 298 SER A N 1
ATOM 2353 C CA . SER A 1 298 ? 12.036 -13.967 -24.298 1.00 82.50 298 SER A CA 1
ATOM 2354 C C . SER A 1 298 ? 11.674 -15.158 -25.190 1.00 82.50 298 SER A C 1
ATOM 2356 O O . SER A 1 298 ? 12.541 -15.770 -25.818 1.00 82.50 298 SER A O 1
ATOM 2358 N N . GLY A 1 299 ? 10.391 -15.532 -25.188 1.00 81.94 299 GLY A N 1
ATOM 2359 C CA . GLY A 1 299 ? 9.963 -16.864 -25.626 1.00 81.94 299 GLY A CA 1
ATOM 2360 C C . GLY A 1 299 ? 10.440 -17.921 -24.626 1.00 81.94 299 GLY A C 1
ATOM 2361 O O . GLY A 1 299 ? 10.461 -17.660 -23.426 1.00 81.94 299 GLY A O 1
ATOM 2362 N N . ASP A 1 300 ? 10.891 -19.077 -25.114 1.00 78.44 300 ASP A N 1
ATOM 2363 C CA . ASP A 1 300 ? 11.413 -20.155 -24.258 1.00 78.44 300 ASP A CA 1
ATOM 2364 C C . ASP A 1 300 ? 12.803 -19.863 -23.655 1.00 78.44 300 ASP A C 1
ATOM 2366 O O . ASP A 1 300 ? 13.267 -20.587 -22.771 1.00 78.44 300 ASP A O 1
ATOM 2370 N N . ASN A 1 301 ? 13.501 -18.827 -24.129 1.00 83.12 301 ASN A N 1
ATOM 2371 C CA . ASN A 1 301 ? 14.866 -18.502 -23.714 1.00 83.12 301 ASN A CA 1
ATOM 2372 C C . ASN A 1 301 ? 14.912 -17.356 -22.698 1.00 83.12 301 ASN A C 1
ATOM 2374 O O . ASN A 1 301 ? 13.969 -16.575 -22.558 1.00 83.12 301 ASN A O 1
ATOM 2378 N N . TYR A 1 302 ? 16.042 -17.227 -21.999 1.00 84.31 302 TYR A N 1
ATOM 2379 C CA . TYR A 1 302 ? 16.287 -16.086 -21.123 1.00 84.31 302 TYR A CA 1
ATOM 2380 C C . TYR A 1 302 ? 16.251 -14.768 -21.905 1.00 84.31 302 TYR A C 1
ATOM 2382 O O . TYR A 1 302 ? 16.844 -14.638 -22.978 1.00 84.31 302 TYR A O 1
ATOM 2390 N N . ASN A 1 303 ? 15.655 -13.740 -21.309 1.00 85.94 303 ASN A N 1
ATOM 2391 C CA . ASN A 1 303 ? 15.939 -12.366 -21.682 1.00 85.94 303 ASN A CA 1
ATOM 2392 C C . ASN A 1 303 ? 17.338 -12.015 -21.152 1.00 85.94 303 ASN A C 1
ATOM 2394 O O . ASN A 1 303 ? 17.491 -11.609 -19.999 1.00 85.94 303 ASN A O 1
ATOM 2398 N N . ILE A 1 304 ? 18.364 -12.212 -21.987 1.00 83.56 304 ILE A N 1
ATOM 2399 C CA . ILE A 1 304 ? 19.782 -12.041 -21.617 1.00 83.56 304 ILE A CA 1
ATOM 2400 C C . ILE A 1 304 ? 20.022 -10.664 -20.987 1.00 83.56 304 ILE A C 1
ATOM 2402 O O . ILE A 1 304 ? 20.701 -10.569 -19.969 1.00 83.56 304 ILE A O 1
ATOM 2406 N N . GLY A 1 305 ? 19.381 -9.615 -21.513 1.00 80.69 305 GLY A N 1
ATOM 2407 C CA . GLY A 1 305 ? 19.440 -8.280 -20.924 1.00 80.69 305 GLY A CA 1
ATOM 2408 C C . GLY A 1 305 ? 18.965 -8.246 -19.469 1.00 80.69 305 GLY A C 1
ATOM 2409 O O . GLY A 1 305 ? 19.639 -7.663 -18.628 1.00 80.69 305 GLY A O 1
ATOM 2410 N N . THR A 1 306 ? 17.858 -8.917 -19.133 1.00 85.38 306 THR A N 1
ATOM 2411 C CA . THR A 1 306 ? 17.364 -9.026 -17.745 1.00 85.38 306 THR A CA 1
ATOM 2412 C C . THR A 1 306 ? 18.322 -9.789 -16.845 1.00 85.38 306 THR A C 1
ATOM 2414 O O . THR A 1 306 ? 18.596 -9.324 -15.741 1.00 85.38 306 THR A O 1
ATOM 2417 N N . ILE A 1 307 ? 18.880 -10.905 -17.315 1.00 87.44 307 ILE A N 1
ATOM 2418 C CA . ILE A 1 307 ? 19.852 -11.685 -16.538 1.00 87.44 307 ILE A CA 1
ATOM 2419 C C . ILE A 1 307 ? 21.113 -10.854 -16.249 1.00 87.44 307 ILE A C 1
ATOM 2421 O O . ILE A 1 307 ? 21.553 -10.797 -15.102 1.00 87.44 307 ILE A O 1
ATOM 2425 N N . VAL A 1 308 ? 21.635 -10.125 -17.244 1.00 85.38 308 VAL A N 1
ATOM 2426 C CA . VAL A 1 308 ? 22.772 -9.204 -17.065 1.00 85.38 308 VAL A CA 1
ATOM 2427 C C . VAL A 1 308 ? 22.435 -8.071 -16.084 1.00 85.38 308 VAL A C 1
ATOM 2429 O O . VAL A 1 308 ? 23.267 -7.736 -15.247 1.00 85.38 308 VAL A O 1
ATOM 2432 N N . CYS A 1 309 ? 21.220 -7.506 -16.124 1.00 84.31 309 CYS A N 1
ATOM 2433 C CA . CYS A 1 309 ? 20.787 -6.479 -15.161 1.00 84.31 309 CYS A CA 1
ATOM 2434 C C . CYS A 1 309 ? 20.758 -7.010 -13.718 1.00 84.31 309 CYS A C 1
ATOM 2436 O O . CYS A 1 309 ? 21.224 -6.332 -12.804 1.00 84.31 309 CYS A O 1
ATOM 2438 N N . ILE A 1 310 ? 20.217 -8.217 -13.516 1.00 87.19 310 ILE A N 1
ATOM 2439 C CA . ILE A 1 310 ? 20.141 -8.863 -12.198 1.00 87.19 310 ILE A CA 1
ATOM 2440 C C . ILE A 1 310 ? 21.548 -9.168 -11.678 1.00 87.19 310 ILE A C 1
ATOM 2442 O O . ILE A 1 310 ? 21.850 -8.858 -10.530 1.00 87.19 310 ILE A O 1
ATOM 2446 N N . TRP A 1 311 ? 22.427 -9.700 -12.530 1.00 88.38 311 TRP A N 1
ATOM 2447 C CA . TRP A 1 311 ? 23.831 -9.945 -12.198 1.00 88.38 311 TRP A CA 1
ATOM 2448 C C . TRP A 1 311 ? 24.561 -8.647 -11.809 1.00 88.38 311 TRP A C 1
ATOM 2450 O O . TRP A 1 311 ? 25.111 -8.570 -10.714 1.00 88.38 311 TRP A O 1
ATOM 2460 N N . LEU A 1 312 ? 24.484 -7.576 -12.608 1.00 85.00 312 LEU A N 1
ATOM 2461 C CA . LEU A 1 312 ? 25.110 -6.283 -12.271 1.00 85.00 312 LEU A CA 1
ATOM 2462 C C . LEU A 1 312 ? 24.630 -5.703 -10.926 1.00 85.00 312 LEU A C 1
ATOM 2464 O O . LEU A 1 312 ? 25.421 -5.084 -10.213 1.00 85.00 312 LEU A O 1
ATOM 2468 N N . ALA A 1 313 ? 23.361 -5.915 -10.565 1.00 86.06 313 ALA A N 1
ATOM 2469 C CA . ALA A 1 313 ? 22.806 -5.485 -9.282 1.00 86.06 313 ALA A CA 1
ATOM 2470 C C . ALA A 1 313 ? 23.163 -6.419 -8.108 1.00 86.06 313 ALA A C 1
ATOM 2472 O O . ALA A 1 313 ? 23.325 -5.943 -6.990 1.00 86.06 313 ALA A O 1
ATOM 2473 N N . LEU A 1 314 ? 23.341 -7.726 -8.331 1.00 84.88 314 LEU A N 1
ATOM 2474 C CA . LEU A 1 314 ? 23.840 -8.658 -7.304 1.00 84.88 314 LEU A CA 1
ATOM 2475 C C . LEU A 1 314 ? 25.311 -8.410 -6.934 1.00 84.88 314 LEU A C 1
ATOM 2477 O O . LEU A 1 314 ? 25.712 -8.717 -5.813 1.00 84.88 314 LEU A O 1
ATOM 2481 N N . HIS A 1 315 ? 26.081 -7.846 -7.870 1.00 82.25 315 HIS A N 1
ATOM 2482 C CA . HIS A 1 315 ? 27.498 -7.477 -7.738 1.00 82.25 315 HIS A CA 1
ATOM 2483 C C . HIS A 1 315 ? 27.696 -5.947 -7.694 1.00 82.25 315 HIS A C 1
ATOM 2485 O O . HIS A 1 315 ? 28.693 -5.409 -8.199 1.00 82.25 315 HIS A O 1
ATOM 2491 N N . PHE A 1 316 ? 26.719 -5.214 -7.144 1.00 84.31 316 PHE A N 1
ATOM 2492 C CA . PHE A 1 316 ? 26.734 -3.748 -7.105 1.00 84.31 316 PHE A CA 1
ATOM 2493 C C . PHE A 1 316 ? 27.959 -3.188 -6.368 1.00 84.31 316 PHE A C 1
ATOM 2495 O O . PHE A 1 316 ? 28.488 -2.155 -6.768 1.00 84.31 316 PHE A O 1
ATOM 2502 N N . GLU A 1 317 ? 28.473 -3.893 -5.359 1.00 82.56 317 GLU A N 1
ATOM 2503 C CA . GLU A 1 317 ? 29.643 -3.490 -4.578 1.00 82.56 317 GLU A CA 1
ATOM 2504 C C . GLU A 1 317 ? 30.937 -3.440 -5.407 1.00 82.56 317 GLU A C 1
ATOM 2506 O O . GLU A 1 317 ? 31.879 -2.734 -5.044 1.00 82.56 317 GLU A O 1
ATOM 2511 N N . ARG A 1 318 ? 30.981 -4.169 -6.534 1.00 78.44 318 ARG A N 1
ATOM 2512 C CA . ARG A 1 318 ? 32.121 -4.194 -7.464 1.00 78.44 318 ARG A CA 1
ATOM 2513 C C . ARG A 1 318 ? 31.913 -3.328 -8.688 1.00 78.44 318 ARG A C 1
ATOM 2515 O O . ARG A 1 318 ? 32.837 -2.636 -9.109 1.00 78.44 318 ARG A O 1
ATOM 2522 N N . PHE A 1 319 ? 30.734 -3.419 -9.301 1.00 78.38 319 PHE A N 1
ATOM 2523 C CA . PHE A 1 319 ? 30.501 -2.778 -10.590 1.00 78.38 319 PHE A CA 1
ATOM 2524 C C . PHE A 1 319 ? 29.975 -1.347 -10.461 1.00 78.38 319 PHE A C 1
ATOM 2526 O O . PHE A 1 319 ? 30.097 -0.585 -11.422 1.00 78.38 319 PHE A O 1
ATOM 2533 N N . GLN A 1 320 ? 29.354 -0.962 -9.343 1.00 79.94 320 GLN A N 1
ATOM 2534 C CA . GLN A 1 320 ? 28.721 0.348 -9.258 1.00 79.94 320 GLN A CA 1
ATOM 2535 C C . GLN A 1 320 ? 29.759 1.464 -9.095 1.00 79.94 320 GLN A C 1
ATOM 2537 O O . GLN A 1 320 ? 30.612 1.448 -8.208 1.00 79.94 320 GLN A O 1
ATOM 2542 N N . ASN A 1 321 ? 29.638 2.490 -9.929 1.00 69.25 321 ASN A N 1
ATOM 2543 C CA . ASN A 1 321 ? 30.478 3.672 -9.847 1.00 69.25 321 ASN A CA 1
ATOM 2544 C C . ASN A 1 321 ? 30.084 4.566 -8.661 1.00 69.25 321 ASN A C 1
ATOM 2546 O O . ASN A 1 321 ? 28.898 4.798 -8.394 1.00 69.25 321 ASN A O 1
ATOM 2550 N N . LYS A 1 322 ? 31.088 5.188 -8.032 1.00 67.69 322 LYS A N 1
ATOM 2551 C CA . LYS A 1 322 ? 30.895 6.379 -7.193 1.00 67.69 322 LYS A CA 1
ATOM 2552 C C . LYS A 1 322 ? 30.706 7.606 -8.084 1.00 67.69 322 LYS A C 1
ATOM 2554 O O . LYS A 1 322 ? 31.643 8.356 -8.336 1.00 67.69 322 LYS A O 1
ATOM 2559 N N . VAL A 1 323 ? 29.488 7.788 -8.590 1.00 62.31 323 VAL A N 1
ATOM 2560 C CA . VAL A 1 323 ? 29.114 8.962 -9.394 1.00 62.31 323 VAL A CA 1
ATOM 2561 C C . VAL A 1 323 ? 29.305 10.236 -8.547 1.00 62.31 323 VAL A C 1
ATOM 2563 O O . VAL A 1 323 ? 28.771 10.288 -7.436 1.00 62.31 323 VAL A O 1
ATOM 2566 N N . PRO A 1 324 ? 30.040 11.271 -8.994 1.00 64.62 324 PRO A N 1
ATOM 2567 C CA . PRO A 1 324 ? 30.183 12.520 -8.238 1.00 64.62 324 PRO A CA 1
ATOM 2568 C C . PRO A 1 324 ? 28.841 13.244 -8.051 1.00 64.62 324 PRO A C 1
ATOM 2570 O O . PRO A 1 324 ? 27.998 13.237 -8.945 1.00 64.62 324 PRO A O 1
ATOM 2573 N N . GLU A 1 325 ? 28.628 13.914 -6.912 1.00 65.44 325 GLU A N 1
ATOM 2574 C CA . GLU A 1 325 ? 27.372 14.659 -6.676 1.00 65.44 325 GLU A CA 1
ATOM 2575 C C . GLU A 1 325 ? 27.187 15.831 -7.660 1.00 65.44 325 GLU A C 1
ATOM 2577 O O . GLU A 1 325 ? 26.064 16.214 -7.998 1.00 65.44 325 GLU A O 1
ATOM 2582 N N . GLU A 1 326 ? 28.296 16.336 -8.201 1.00 64.81 326 GLU A N 1
ATOM 2583 C CA . GLU A 1 326 ? 28.343 17.321 -9.281 1.00 64.81 326 GLU A CA 1
ATOM 2584 C C . GLU A 1 326 ? 27.625 16.832 -10.551 1.00 64.81 326 GLU A C 1
ATOM 2586 O O . GLU A 1 326 ? 26.905 17.614 -11.169 1.00 64.81 326 GLU A O 1
ATOM 2591 N N . GLU A 1 327 ? 27.718 15.545 -10.918 1.00 64.75 327 GLU A N 1
ATOM 2592 C CA . GLU A 1 327 ? 27.006 15.018 -12.094 1.00 64.75 327 GLU A CA 1
ATOM 2593 C C . GLU A 1 327 ? 25.487 14.998 -11.901 1.00 64.75 327 GLU A C 1
ATOM 2595 O O . GLU A 1 327 ? 24.743 15.322 -12.830 1.00 64.75 327 GLU A O 1
ATOM 2600 N N . PHE A 1 328 ? 25.007 14.649 -10.704 1.00 62.94 328 PHE A N 1
ATOM 2601 C CA . PHE A 1 328 ? 23.575 14.699 -10.399 1.00 62.94 328 PHE A CA 1
ATOM 2602 C C . PHE A 1 328 ? 23.061 16.143 -10.337 1.00 62.94 328 PHE A C 1
ATOM 2604 O O . PHE A 1 328 ? 21.946 16.420 -10.787 1.00 62.94 328 PHE A O 1
ATOM 2611 N N . THR A 1 329 ? 23.890 17.060 -9.830 1.00 56.47 329 THR A N 1
ATOM 2612 C CA . THR A 1 329 ? 23.580 18.492 -9.727 1.00 56.47 329 THR A CA 1
ATOM 2613 C C . THR A 1 329 ? 23.518 19.145 -11.110 1.00 56.47 329 THR A C 1
ATOM 2615 O O . THR A 1 329 ? 22.528 19.797 -11.425 1.00 56.47 329 THR A O 1
ATOM 2618 N N . MET A 1 330 ? 24.495 18.889 -11.991 1.00 51.47 330 MET A N 1
ATOM 2619 C CA . MET A 1 330 ? 24.483 19.362 -13.387 1.00 51.47 330 MET A CA 1
ATOM 2620 C C . MET A 1 330 ? 23.284 18.847 -14.197 1.00 51.47 330 MET A C 1
ATOM 2622 O O . MET A 1 330 ? 22.875 19.482 -15.167 1.00 51.47 330 MET A O 1
ATOM 2626 N N . ARG A 1 331 ? 22.708 17.703 -13.809 1.00 59.00 331 ARG A N 1
ATOM 2627 C CA . ARG A 1 331 ? 21.522 17.107 -14.445 1.00 59.00 331 ARG A CA 1
ATOM 2628 C C . ARG A 1 331 ? 20.199 17.487 -13.765 1.00 59.00 331 ARG A C 1
ATOM 2630 O O . ARG A 1 331 ? 19.162 16.971 -14.167 1.00 59.00 331 ARG A O 1
ATOM 2637 N N . ASN A 1 332 ? 20.218 18.368 -12.758 1.00 65.44 332 ASN A N 1
ATOM 2638 C CA . ASN A 1 332 ? 19.050 18.775 -11.963 1.00 65.44 332 ASN A CA 1
ATOM 2639 C C . ASN A 1 332 ? 18.237 17.594 -11.387 1.00 65.44 332 ASN A C 1
ATOM 2641 O O . ASN A 1 332 ? 17.022 17.699 -11.216 1.00 65.44 332 ASN A O 1
ATOM 2645 N N . VAL A 1 333 ? 18.877 16.455 -11.090 1.00 68.06 333 VAL A N 1
ATOM 2646 C CA . VAL A 1 333 ? 18.157 15.282 -10.569 1.00 68.06 333 VAL A CA 1
ATOM 2647 C C . VAL A 1 333 ? 17.787 15.541 -9.103 1.00 68.06 333 VAL A C 1
ATOM 2649 O O . VAL A 1 333 ? 18.696 15.764 -8.292 1.00 68.06 333 VAL A O 1
ATOM 2652 N N . PRO A 1 334 ? 16.499 15.495 -8.717 1.00 74.88 334 PRO A N 1
ATOM 2653 C CA . PRO A 1 334 ? 16.093 15.791 -7.350 1.00 74.88 334 PRO A CA 1
ATOM 2654 C C . PRO A 1 334 ? 16.497 14.680 -6.367 1.00 74.88 334 PRO A C 1
ATOM 2656 O O . PRO A 1 334 ? 16.839 13.554 -6.741 1.00 74.88 334 PRO A O 1
ATOM 2659 N N . LYS A 1 335 ? 16.479 15.021 -5.076 1.00 85.88 335 LYS A N 1
ATOM 2660 C CA . LYS A 1 335 ? 16.595 14.046 -3.985 1.00 85.88 335 LYS A CA 1
ATOM 2661 C C . LYS A 1 335 ? 15.284 13.283 -3.804 1.00 85.88 335 LYS A C 1
ATOM 2663 O O . LYS A 1 335 ? 14.214 13.776 -4.166 1.00 85.88 335 LYS A O 1
ATOM 2668 N N . ALA A 1 336 ? 15.370 12.106 -3.194 1.00 84.88 336 ALA A N 1
ATOM 2669 C CA . ALA A 1 336 ? 14.209 11.319 -2.807 1.00 84.88 336 ALA A CA 1
ATOM 2670 C C . ALA A 1 336 ? 13.412 11.951 -1.663 1.00 84.88 336 ALA A C 1
ATOM 2672 O O . ALA A 1 336 ? 12.251 11.600 -1.509 1.00 84.88 336 ALA A O 1
ATOM 2673 N N . ASN A 1 337 ? 13.972 12.926 -0.935 1.00 86.00 337 ASN A N 1
ATOM 2674 C CA . ASN A 1 337 ? 13.281 13.702 0.102 1.00 86.00 337 ASN A CA 1
ATOM 2675 C C . ASN A 1 337 ? 12.897 12.869 1.347 1.00 86.00 337 ASN A C 1
ATOM 2677 O O . ASN A 1 337 ? 12.151 13.341 2.209 1.00 86.00 337 ASN A O 1
ATOM 2681 N N . PHE A 1 338 ? 13.439 11.651 1.482 1.00 83.75 338 PHE A N 1
ATOM 2682 C CA . PHE A 1 338 ? 13.204 10.780 2.633 1.00 83.75 338 PHE A CA 1
ATOM 2683 C C . PHE A 1 338 ? 13.697 11.435 3.925 1.00 83.75 338 PHE A C 1
ATOM 2685 O O . PHE A 1 338 ? 12.954 11.484 4.908 1.00 83.75 338 PHE A O 1
ATOM 2692 N N . LYS A 1 339 ? 14.928 11.976 3.926 1.00 85.12 339 LYS A N 1
ATOM 2693 C CA . LYS A 1 339 ? 15.535 12.547 5.141 1.00 85.12 339 LYS A CA 1
ATOM 2694 C C . LYS A 1 339 ? 14.708 13.729 5.656 1.00 85.12 339 LYS A C 1
ATOM 2696 O O . LYS A 1 339 ? 14.441 13.812 6.852 1.00 85.12 339 LYS A O 1
ATOM 2701 N N . THR A 1 340 ? 14.223 14.579 4.749 1.00 84.12 340 THR A N 1
ATOM 2702 C CA . THR A 1 340 ? 13.321 15.702 5.053 1.00 84.12 340 THR A CA 1
ATOM 2703 C C . THR A 1 340 ? 11.996 15.235 5.659 1.00 84.12 340 THR A C 1
ATOM 2705 O O . THR A 1 340 ? 11.527 15.791 6.650 1.00 84.12 340 THR A O 1
ATOM 2708 N N . ILE A 1 341 ? 11.377 14.206 5.070 1.00 78.06 341 ILE A N 1
ATOM 2709 C CA . ILE A 1 341 ? 10.054 13.721 5.483 1.00 78.06 341 ILE A CA 1
ATOM 2710 C C . ILE A 1 341 ? 10.107 13.021 6.836 1.00 78.06 341 ILE A C 1
ATOM 2712 O O . ILE A 1 341 ? 9.182 13.180 7.634 1.00 78.06 341 ILE A O 1
ATOM 2716 N N . VAL A 1 342 ? 11.174 12.274 7.114 1.00 70.69 342 VAL A N 1
ATOM 2717 C CA . VAL A 1 342 ? 11.326 11.504 8.355 1.00 70.69 342 VAL A CA 1
ATOM 2718 C C . VAL A 1 342 ? 11.859 12.365 9.508 1.00 70.69 342 VAL A C 1
ATOM 2720 O O . VAL A 1 342 ? 11.436 12.157 10.646 1.00 70.69 342 VAL A O 1
ATOM 2723 N N . GLY A 1 343 ? 12.674 13.391 9.225 1.00 79.50 343 GLY A N 1
ATOM 2724 C CA . GLY A 1 343 ? 13.063 14.429 10.188 1.00 79.50 343 GLY A CA 1
ATOM 2725 C C . GLY A 1 343 ? 13.674 13.857 11.470 1.00 79.50 343 GLY A C 1
ATOM 2726 O O . GLY A 1 343 ? 14.606 13.058 11.411 1.00 79.50 343 GLY A O 1
ATOM 2727 N N . ASP A 1 344 ? 13.108 14.211 12.626 1.00 73.81 344 ASP A N 1
ATOM 2728 C CA . ASP A 1 344 ? 13.581 13.798 13.960 1.00 73.81 344 ASP A CA 1
ATOM 2729 C C . ASP A 1 344 ? 13.617 12.275 14.190 1.00 73.81 344 ASP A C 1
ATOM 2731 O O . ASP A 1 344 ? 14.255 11.803 15.131 1.00 73.81 344 ASP A O 1
ATOM 2735 N N . LEU A 1 345 ? 12.950 11.482 13.342 1.00 68.88 345 LEU A N 1
ATOM 2736 C CA . LEU A 1 345 ? 12.994 10.019 13.402 1.00 68.88 345 LEU A CA 1
ATOM 2737 C C . LEU A 1 345 ? 14.227 9.427 12.689 1.00 68.88 345 LEU A C 1
ATOM 2739 O O . LEU A 1 345 ? 14.530 8.254 12.902 1.00 68.88 345 LEU A O 1
ATOM 2743 N N . LEU A 1 346 ? 14.966 10.205 11.884 1.00 73.50 346 LEU A N 1
ATOM 2744 C CA . LEU A 1 346 ? 16.143 9.747 11.128 1.00 73.50 346 LEU A CA 1
ATOM 2745 C C . LEU A 1 346 ? 17.208 9.037 12.000 1.00 73.50 346 LEU A C 1
ATOM 2747 O O . LEU A 1 346 ? 17.644 7.953 11.604 1.00 73.50 346 LEU A O 1
ATOM 2751 N N . PRO A 1 347 ? 17.560 9.512 13.217 1.00 69.75 347 PRO A N 1
ATOM 2752 C CA . PRO A 1 347 ? 18.531 8.830 14.079 1.00 69.75 347 PRO A CA 1
ATOM 2753 C C . PRO A 1 347 ? 18.111 7.417 14.515 1.00 69.75 347 PRO A C 1
ATOM 2755 O O . PRO A 1 347 ? 18.961 6.621 14.913 1.00 69.75 347 PRO A O 1
ATOM 2758 N N . ILE A 1 348 ? 16.815 7.082 14.454 1.00 65.31 348 ILE A N 1
ATOM 2759 C CA . ILE A 1 348 ? 16.315 5.730 14.741 1.00 65.31 348 ILE A CA 1
ATOM 2760 C C . ILE A 1 348 ? 16.703 4.777 13.601 1.00 65.31 348 ILE A C 1
ATOM 2762 O O . ILE A 1 348 ? 17.120 3.651 13.870 1.00 65.31 348 ILE A O 1
ATOM 2766 N N . PHE A 1 349 ? 16.637 5.235 12.349 1.00 62.69 349 PHE A N 1
ATOM 2767 C CA . PHE A 1 349 ? 17.047 4.458 11.175 1.00 62.69 349 PHE A CA 1
ATOM 2768 C C . PHE A 1 349 ? 18.564 4.286 11.106 1.00 62.69 349 PHE A C 1
ATOM 2770 O O . PHE A 1 349 ? 19.044 3.191 10.836 1.00 62.69 349 PHE A O 1
ATOM 2777 N N . GLU A 1 350 ? 19.319 5.334 11.432 1.00 66.25 350 GLU A N 1
ATOM 2778 C CA . GLU A 1 350 ? 20.786 5.297 11.412 1.00 66.25 350 GLU A CA 1
ATOM 2779 C C . GLU A 1 350 ? 21.401 4.423 12.521 1.00 66.25 350 GLU A C 1
ATOM 2781 O O . GLU A 1 350 ? 22.523 3.947 12.357 1.00 66.25 350 GLU A O 1
ATOM 2786 N N . LYS A 1 351 ? 20.714 4.227 13.662 1.00 57.59 351 LYS A N 1
ATOM 2787 C CA . LYS A 1 351 ? 21.324 3.610 14.864 1.00 57.59 351 LYS A CA 1
ATOM 2788 C C . LYS A 1 351 ? 20.587 2.411 15.465 1.00 57.59 351 LYS A C 1
ATOM 2790 O O . LYS A 1 351 ? 21.226 1.626 16.160 1.00 57.59 351 LYS A O 1
ATOM 2795 N N . ASN A 1 352 ? 19.279 2.249 15.236 1.00 51.50 352 ASN A N 1
ATOM 2796 C CA . ASN A 1 352 ? 18.441 1.305 15.999 1.00 51.50 352 ASN A CA 1
ATOM 2797 C C . ASN A 1 352 ? 17.766 0.198 15.156 1.00 51.50 352 ASN A C 1
ATOM 2799 O O . ASN A 1 352 ? 16.971 -0.576 15.699 1.00 51.50 352 ASN A O 1
ATOM 2803 N N . LEU A 1 353 ? 18.075 0.070 13.858 1.00 57.78 353 LEU A N 1
ATOM 2804 C CA . LEU A 1 353 ? 17.575 -1.034 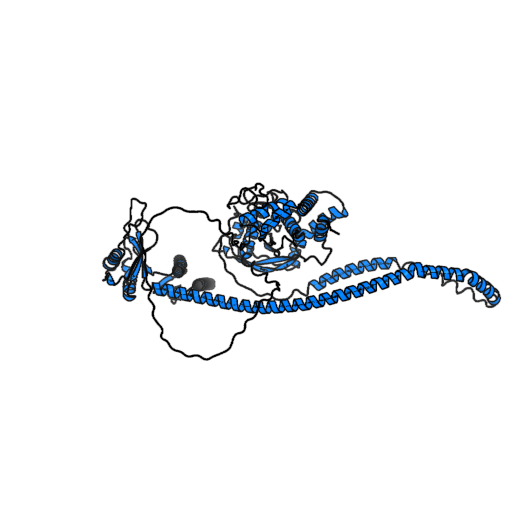13.024 1.00 57.78 353 LEU A CA 1
ATOM 2805 C C . LEU A 1 353 ? 18.202 -2.373 13.455 1.00 57.78 353 LEU A C 1
ATOM 2807 O O . LEU A 1 353 ? 19.330 -2.712 13.098 1.00 57.78 353 LEU A O 1
ATOM 2811 N N . THR A 1 354 ? 17.458 -3.148 14.247 1.00 44.88 354 THR A N 1
ATOM 2812 C CA . THR A 1 354 ? 17.948 -4.401 14.849 1.00 44.88 354 THR A CA 1
ATOM 2813 C C . THR A 1 354 ? 17.542 -5.668 14.092 1.00 44.88 354 THR A C 1
ATOM 2815 O O . THR A 1 354 ? 18.304 -6.631 14.147 1.00 44.88 354 THR A O 1
ATOM 2818 N N . LYS A 1 355 ? 16.415 -5.675 13.356 1.00 42.53 355 LYS A N 1
ATOM 2819 C CA . LYS A 1 355 ? 16.011 -6.727 12.394 1.00 42.53 355 LYS A CA 1
ATOM 2820 C C . LYS A 1 355 ? 15.060 -6.176 11.306 1.00 42.53 355 LYS A C 1
ATOM 2822 O O . LYS A 1 355 ? 14.218 -5.344 11.651 1.00 42.53 355 LYS A O 1
ATOM 2827 N N . PRO A 1 356 ? 15.115 -6.666 10.051 1.00 36.06 356 PRO A N 1
ATOM 2828 C CA . PRO A 1 356 ? 14.037 -6.496 9.066 1.00 36.06 356 PRO A CA 1
ATOM 2829 C C . PRO A 1 356 ? 12.811 -7.354 9.445 1.00 36.06 356 PRO A C 1
ATOM 2831 O O . PRO A 1 356 ? 12.961 -8.414 10.057 1.00 36.06 356 PRO A O 1
ATOM 2834 N N . LEU A 1 357 ? 11.586 -6.880 9.165 1.00 39.00 357 LEU A N 1
ATOM 2835 C CA . LEU A 1 357 ? 10.348 -7.463 9.714 1.00 39.00 357 LEU A CA 1
ATOM 2836 C C . LEU A 1 357 ? 9.122 -7.401 8.780 1.00 39.00 357 LEU A C 1
ATOM 2838 O O . LEU A 1 357 ? 8.973 -6.507 7.955 1.00 39.00 357 LEU A O 1
ATOM 2842 N N . LYS A 1 358 ? 8.232 -8.383 8.987 1.00 33.38 358 LYS A N 1
ATOM 2843 C CA . LYS A 1 358 ? 7.218 -8.913 8.054 1.00 33.38 358 LYS A CA 1
ATOM 2844 C C . LYS A 1 358 ? 6.143 -7.938 7.538 1.00 33.38 358 LYS A C 1
ATOM 2846 O O . LYS A 1 358 ? 5.634 -7.092 8.273 1.00 33.38 358 LYS A O 1
ATOM 2851 N N . ASN A 1 359 ? 5.708 -8.217 6.304 1.00 30.72 359 ASN A N 1
ATOM 2852 C CA . ASN A 1 359 ? 4.585 -7.593 5.596 1.00 30.72 359 ASN A CA 1
ATOM 2853 C C . ASN A 1 359 ? 3.240 -7.719 6.335 1.00 30.72 359 ASN A C 1
ATOM 2855 O O . ASN A 1 359 ? 2.806 -8.820 6.683 1.00 30.72 359 ASN A O 1
ATOM 2859 N N . SER A 1 360 ? 2.511 -6.607 6.444 1.00 27.86 360 SER A N 1
ATOM 2860 C CA . SER A 1 360 ? 1.080 -6.578 6.784 1.00 27.86 360 SER A CA 1
ATOM 2861 C C . SER A 1 360 ? 0.299 -5.626 5.858 1.00 27.86 360 SER A C 1
ATOM 2863 O O . SER A 1 360 ? 0.888 -4.782 5.189 1.00 27.86 360 SER A O 1
ATOM 2865 N N . LYS A 1 361 ? -1.018 -5.844 5.720 1.00 29.61 361 LYS A N 1
ATOM 2866 C CA . LYS A 1 361 ? -1.881 -5.235 4.684 1.00 29.61 361 LYS A CA 1
ATOM 2867 C C . LYS A 1 361 ? -2.603 -3.984 5.206 1.00 29.61 361 LYS A C 1
ATOM 2869 O O . LYS A 1 361 ? -3.214 -4.103 6.258 1.00 29.61 361 LYS A O 1
ATOM 2874 N N . GLU A 1 362 ? -2.679 -2.907 4.412 1.00 26.78 362 GLU A N 1
ATOM 2875 C CA . GLU A 1 362 ? -3.889 -2.080 4.150 1.00 26.78 362 GLU A CA 1
ATOM 2876 C C . GLU A 1 362 ? -3.581 -0.939 3.148 1.00 26.78 362 GLU A C 1
ATOM 2878 O O . GLU A 1 362 ? -2.445 -0.495 3.076 1.00 26.78 362 GLU A O 1
ATOM 2883 N N . ARG A 1 363 ? -4.555 -0.520 2.318 1.00 28.44 363 ARG A N 1
ATOM 2884 C CA . ARG A 1 363 ? -4.387 0.408 1.166 1.00 28.44 363 ARG A CA 1
ATOM 2885 C C . ARG A 1 363 ? -4.868 1.839 1.475 1.00 28.44 363 ARG A C 1
ATOM 2887 O O . ARG A 1 363 ? -5.678 2.012 2.381 1.00 28.44 363 ARG A O 1
ATOM 2894 N N . ASN A 1 364 ? -4.455 2.824 0.660 1.00 25.84 364 ASN A N 1
ATOM 2895 C CA . ASN A 1 364 ? -5.341 3.686 -0.165 1.00 25.84 364 ASN A CA 1
ATOM 2896 C C . ASN A 1 364 ? -4.529 4.680 -1.038 1.00 25.84 364 ASN A C 1
ATOM 2898 O O . ASN A 1 364 ? -3.351 4.907 -0.775 1.00 25.84 364 ASN A O 1
ATOM 2902 N N . SER A 1 365 ? -5.148 5.218 -2.098 1.00 27.77 365 SER A N 1
ATOM 2903 C CA . SER A 1 365 ? -4.502 5.810 -3.293 1.00 27.77 365 SER A CA 1
ATOM 2904 C C . SER A 1 365 ? -4.980 7.231 -3.651 1.00 27.77 365 SER A C 1
ATOM 2906 O O . SER A 1 365 ? -6.119 7.577 -3.345 1.00 27.77 365 SER A O 1
ATOM 2908 N N . ALA A 1 366 ? -4.162 8.007 -4.382 1.00 23.53 366 ALA A N 1
ATOM 2909 C CA . ALA A 1 366 ? -4.554 9.244 -5.084 1.00 23.53 366 ALA A CA 1
ATOM 2910 C C . ALA A 1 366 ? -3.642 9.528 -6.308 1.00 23.53 366 ALA A C 1
ATOM 2912 O O . ALA A 1 366 ? -2.489 9.104 -6.320 1.00 23.53 366 ALA A O 1
ATOM 2913 N N . GLU A 1 367 ? -4.164 10.228 -7.324 1.00 25.25 367 GLU A N 1
ATOM 2914 C CA . GLU A 1 367 ? -3.574 10.437 -8.668 1.00 25.25 367 GLU A CA 1
ATOM 2915 C C . GLU A 1 367 ? -3.016 11.864 -8.874 1.00 25.25 367 GLU A C 1
ATOM 2917 O O . GLU A 1 367 ? -3.595 12.813 -8.343 1.00 25.25 367 GLU A O 1
ATOM 2922 N N . ILE A 1 368 ? -1.980 12.053 -9.718 1.00 24.08 368 ILE A N 1
ATOM 2923 C CA . ILE A 1 368 ? -1.586 13.363 -10.300 1.00 24.08 368 ILE A CA 1
ATOM 2924 C C . ILE A 1 368 ? -1.117 13.210 -11.771 1.00 24.08 368 ILE A C 1
ATOM 2926 O O . ILE A 1 368 ? -0.529 12.202 -12.154 1.00 24.08 368 ILE A O 1
ATOM 2930 N N . ASN A 1 369 ? -1.399 14.240 -12.582 1.00 25.41 369 ASN A N 1
ATOM 2931 C CA . ASN A 1 369 ? -1.151 14.370 -14.029 1.00 25.41 369 ASN A CA 1
ATOM 2932 C C . ASN A 1 369 ? 0.302 14.760 -14.416 1.00 25.41 369 ASN A C 1
ATOM 2934 O O . ASN A 1 369 ? 1.048 15.283 -13.590 1.00 25.41 369 ASN A O 1
ATOM 2938 N N . PHE A 1 370 ? 0.676 14.588 -15.694 1.00 25.83 370 PHE A N 1
ATOM 2939 C CA . PHE A 1 370 ? 2.039 14.816 -16.224 1.00 25.83 370 PHE A CA 1
ATOM 2940 C C . PHE A 1 370 ? 2.072 15.841 -17.383 1.00 25.83 370 PHE A C 1
ATOM 2942 O O . PHE A 1 370 ? 1.105 15.938 -18.135 1.00 25.83 370 PHE A O 1
ATOM 2949 N N . ASP A 1 371 ? 3.182 16.576 -17.568 1.00 28.64 371 ASP A N 1
ATOM 2950 C CA . ASP A 1 371 ? 3.338 17.602 -18.625 1.00 28.64 371 ASP A CA 1
ATOM 2951 C C . ASP A 1 371 ? 4.652 17.459 -19.438 1.00 28.64 371 ASP A C 1
ATOM 2953 O O . ASP A 1 371 ? 5.649 16.886 -18.992 1.00 28.64 371 ASP A O 1
ATOM 2957 N N . MET A 1 372 ? 4.639 17.955 -20.677 1.00 31.16 372 MET A N 1
ATOM 2958 C CA . MET A 1 372 ? 5.554 17.613 -21.772 1.00 31.16 372 MET A CA 1
ATOM 2959 C C . MET A 1 372 ? 6.714 18.605 -21.956 1.00 31.16 372 MET A C 1
ATOM 2961 O O . MET A 1 372 ? 6.528 19.734 -22.410 1.00 31.16 372 MET A O 1
ATOM 2965 N N . LYS A 1 373 ? 7.959 18.152 -21.728 1.00 30.52 373 LYS A N 1
ATOM 2966 C CA . LYS A 1 373 ? 9.179 18.934 -22.057 1.00 30.52 373 LYS A CA 1
ATOM 2967 C C . LYS A 1 373 ? 10.385 18.137 -22.584 1.00 30.52 373 LYS A C 1
ATOM 2969 O O . LYS A 1 373 ? 11.478 18.682 -22.706 1.00 30.52 373 LYS A O 1
ATOM 2974 N N . PHE A 1 374 ? 10.205 16.857 -22.917 1.00 34.03 374 PHE A N 1
ATOM 2975 C CA . PHE A 1 374 ? 11.315 15.914 -23.131 1.00 34.03 374 PHE A CA 1
ATOM 2976 C C . PHE A 1 374 ? 12.011 15.996 -24.511 1.00 34.03 374 PHE A C 1
ATOM 2978 O O . PHE A 1 374 ? 13.172 15.615 -24.645 1.00 34.03 374 PHE A O 1
ATOM 2985 N N . LEU A 1 375 ? 11.345 16.525 -25.545 1.00 30.66 375 LEU A N 1
ATOM 2986 C CA . LEU A 1 375 ? 11.802 16.413 -26.945 1.00 30.66 375 LEU A CA 1
ATOM 2987 C C . LEU A 1 375 ? 13.025 17.270 -27.339 1.00 30.66 375 LEU A C 1
ATOM 2989 O O . LEU A 1 375 ? 13.601 17.043 -28.399 1.00 30.66 375 LEU A O 1
ATOM 2993 N N . LEU A 1 376 ? 13.448 18.237 -26.518 1.00 32.47 376 LEU A N 1
ATOM 2994 C CA . LEU A 1 376 ? 14.523 19.178 -26.881 1.00 32.47 376 LEU A CA 1
ATOM 2995 C C . LEU A 1 376 ? 15.950 18.689 -26.567 1.00 32.47 376 LEU A C 1
ATOM 2997 O O . LEU A 1 376 ? 16.900 19.195 -27.155 1.00 32.47 376 LEU A O 1
ATOM 3001 N N . ILE A 1 377 ? 16.125 17.715 -25.667 1.00 38.66 377 ILE A N 1
ATOM 3002 C CA . ILE A 1 377 ? 17.457 17.364 -25.128 1.00 38.66 377 ILE A CA 1
ATOM 3003 C C . ILE A 1 377 ? 18.150 16.252 -25.937 1.00 38.66 377 ILE A C 1
ATOM 3005 O O . ILE A 1 377 ? 19.368 16.280 -26.110 1.00 38.66 377 ILE A O 1
ATOM 3009 N N . VAL A 1 378 ? 17.388 15.308 -26.502 1.00 36.47 378 VAL A N 1
ATOM 3010 C CA . VAL A 1 378 ? 17.933 14.185 -27.299 1.00 36.47 378 VAL A CA 1
ATOM 3011 C C . VAL A 1 378 ? 18.595 14.674 -28.603 1.00 36.47 378 VAL A C 1
ATOM 3013 O O . VAL A 1 378 ? 19.605 14.120 -29.039 1.00 36.47 378 VAL A O 1
ATOM 3016 N N . SER A 1 379 ? 18.079 15.769 -29.176 1.00 37.44 379 SER A N 1
ATOM 3017 C CA . SER A 1 379 ? 18.594 16.429 -30.387 1.00 37.44 379 SER A CA 1
ATOM 3018 C C . SER A 1 379 ? 20.077 16.815 -30.285 1.00 37.44 379 SER A C 1
ATOM 3020 O O . SER A 1 379 ? 20.880 16.486 -31.163 1.00 37.44 379 SER A O 1
ATOM 3022 N N . GLU A 1 380 ? 20.469 17.493 -29.202 1.00 39.84 380 GLU A N 1
ATOM 3023 C CA . GLU A 1 380 ? 21.799 18.110 -29.116 1.00 39.84 380 GLU A CA 1
ATOM 3024 C C . GLU A 1 380 ? 22.919 17.071 -28.924 1.00 39.84 380 GLU A C 1
ATOM 3026 O O . GLU A 1 380 ? 24.050 17.278 -29.364 1.00 39.84 380 GLU A O 1
ATOM 3031 N N . TYR A 1 381 ? 22.603 15.915 -28.327 1.00 40.97 381 TYR A N 1
ATOM 3032 C CA . TYR A 1 381 ? 23.575 14.845 -28.084 1.00 40.97 381 TYR A CA 1
ATOM 3033 C C . TYR A 1 381 ? 23.871 14.018 -29.350 1.00 40.97 381 TYR A C 1
ATOM 3035 O O . TYR A 1 381 ? 25.030 13.709 -29.638 1.00 40.97 381 TYR A O 1
ATOM 3043 N N . SER A 1 382 ? 22.847 13.736 -30.169 1.00 37.62 382 SER A N 1
ATOM 3044 C CA . SER A 1 382 ? 23.003 13.046 -31.464 1.00 37.62 382 SER A CA 1
ATOM 3045 C C . SER A 1 382 ? 23.893 13.830 -32.443 1.00 37.62 382 SER A C 1
ATOM 3047 O O . SER A 1 382 ? 24.673 13.260 -33.214 1.00 37.62 382 SER A O 1
ATOM 3049 N N . LYS A 1 383 ? 23.810 15.163 -32.388 1.00 43.50 383 LYS A N 1
ATOM 3050 C CA . LYS A 1 383 ? 24.604 16.089 -33.205 1.00 43.50 383 LYS A CA 1
ATOM 3051 C C . LYS A 1 383 ? 26.098 16.029 -32.863 1.00 43.50 383 LYS A C 1
ATOM 3053 O O . LYS A 1 383 ? 26.921 15.852 -33.762 1.00 43.50 383 LYS A O 1
ATOM 3058 N N . GLN A 1 384 ? 26.452 16.052 -31.574 1.00 51.12 384 GLN A N 1
ATOM 3059 C CA . GLN A 1 384 ? 27.849 15.929 -31.123 1.00 51.12 384 GLN A CA 1
ATOM 3060 C C . GLN A 1 384 ? 28.495 14.590 -31.521 1.00 51.12 384 GLN A C 1
ATOM 3062 O O . GLN A 1 384 ? 29.701 14.533 -31.780 1.00 51.12 384 GLN A O 1
ATOM 3067 N N . MET A 1 385 ? 27.710 13.510 -31.591 1.00 41.81 385 MET A N 1
ATOM 3068 C CA . MET A 1 385 ? 28.203 12.194 -32.010 1.00 41.81 385 MET A CA 1
ATOM 3069 C C . MET A 1 385 ? 28.490 12.144 -33.523 1.00 41.81 385 MET A C 1
ATOM 3071 O O . MET A 1 385 ? 29.538 11.644 -33.940 1.00 41.81 385 MET A O 1
ATOM 3075 N N . SER A 1 386 ? 27.624 12.754 -34.342 1.00 44.88 386 SER A N 1
ATOM 3076 C CA . SER A 1 386 ? 27.821 12.867 -35.799 1.00 44.88 386 SER A CA 1
ATOM 3077 C C . SER A 1 386 ? 29.048 13.710 -36.173 1.00 44.88 386 SER A C 1
ATOM 3079 O O . SER A 1 386 ? 29.819 13.328 -37.057 1.00 44.88 386 SER A O 1
ATOM 3081 N N . GLU A 1 387 ? 29.295 14.818 -35.467 1.00 53.97 387 GLU A N 1
ATOM 3082 C CA . GLU A 1 387 ? 30.476 15.667 -35.698 1.00 53.97 387 GLU A CA 1
ATOM 3083 C C . GLU A 1 387 ? 31.800 14.938 -35.397 1.00 53.97 387 GLU A C 1
ATOM 3085 O O . GLU A 1 387 ? 32.806 15.151 -36.084 1.00 53.97 387 GLU A O 1
ATOM 3090 N N . LYS A 1 388 ? 31.819 14.032 -34.407 1.00 51.47 388 LYS A N 1
ATOM 3091 C CA . LYS A 1 388 ? 32.988 13.179 -34.125 1.00 51.47 388 LYS A CA 1
ATOM 3092 C C . LYS A 1 388 ? 33.237 12.156 -35.240 1.00 51.47 388 LYS A C 1
ATOM 3094 O O . LYS A 1 388 ? 34.390 11.965 -35.627 1.00 51.47 388 LYS A O 1
ATOM 3099 N N . LEU A 1 389 ? 32.185 11.559 -35.806 1.00 44.19 389 LEU A N 1
ATOM 3100 C CA . LEU A 1 389 ? 32.293 10.609 -36.923 1.00 44.19 389 LEU A CA 1
ATOM 3101 C C . LEU A 1 389 ? 32.787 11.276 -38.221 1.00 44.19 389 LEU A C 1
ATOM 3103 O O . LEU A 1 389 ? 33.695 10.752 -38.872 1.00 44.19 389 LEU A O 1
ATOM 3107 N N . GLN A 1 390 ? 32.297 12.475 -38.557 1.00 49.47 390 GLN A N 1
ATOM 3108 C CA . GLN A 1 390 ? 32.776 13.227 -39.729 1.00 49.47 390 GLN A CA 1
ATOM 3109 C C . GLN A 1 390 ? 34.268 13.595 -39.638 1.00 49.47 390 GLN A C 1
ATOM 3111 O O . GLN A 1 390 ? 34.987 13.559 -40.645 1.00 49.47 390 GLN A O 1
ATOM 3116 N N . ARG A 1 391 ? 34.784 13.898 -38.436 1.00 51.31 391 ARG A N 1
ATOM 3117 C CA . ARG A 1 391 ? 36.224 14.151 -38.234 1.00 51.31 391 ARG A CA 1
ATOM 3118 C C . ARG A 1 391 ? 37.080 12.923 -38.560 1.00 51.31 391 ARG A C 1
ATOM 3120 O O . ARG A 1 391 ? 38.150 13.086 -39.141 1.00 51.31 391 ARG A O 1
ATOM 3127 N N . ILE A 1 392 ? 36.600 11.714 -38.263 1.00 45.91 392 ILE A N 1
ATOM 3128 C CA . ILE A 1 392 ? 37.312 10.458 -38.556 1.00 45.91 392 ILE A CA 1
ATOM 3129 C C . ILE A 1 392 ? 37.359 10.192 -40.072 1.00 45.91 392 ILE A C 1
ATOM 3131 O O . ILE A 1 392 ? 38.432 9.902 -40.604 1.00 45.91 392 ILE A O 1
ATOM 3135 N N . GLN A 1 393 ? 36.254 10.398 -40.800 1.00 44.00 393 GLN A N 1
ATOM 3136 C CA . GLN A 1 393 ? 36.245 10.308 -42.272 1.00 44.00 393 GLN A CA 1
ATOM 3137 C C . GLN A 1 393 ? 37.170 11.347 -42.936 1.00 44.00 393 GLN A C 1
ATOM 3139 O O . GLN A 1 393 ? 37.891 11.031 -43.884 1.00 44.00 393 GLN A O 1
ATOM 3144 N N . THR A 1 394 ? 37.226 12.570 -42.399 1.00 44.88 394 THR A N 1
ATOM 3145 C CA . THR A 1 394 ? 38.081 13.654 -42.927 1.00 44.88 394 THR A CA 1
ATOM 3146 C C . THR A 1 394 ? 39.585 13.380 -42.743 1.00 44.88 394 THR A C 1
ATOM 3148 O O . THR A 1 394 ? 40.417 13.926 -43.468 1.00 44.88 394 THR A O 1
ATOM 3151 N N . ILE A 1 395 ? 39.962 12.522 -41.790 1.00 49.34 395 ILE A N 1
ATOM 3152 C CA . ILE A 1 395 ? 41.353 12.083 -41.593 1.00 49.34 395 ILE A CA 1
ATOM 3153 C C . ILE A 1 395 ? 41.748 11.012 -42.624 1.00 49.34 395 ILE A C 1
ATOM 3155 O O . ILE A 1 395 ? 42.897 10.987 -43.064 1.00 49.34 395 ILE A O 1
ATOM 3159 N N . GLN A 1 396 ? 40.806 10.175 -43.071 1.00 43.06 396 GLN A N 1
ATOM 3160 C CA . GLN A 1 396 ? 41.066 9.164 -44.102 1.00 43.06 396 GLN A CA 1
ATOM 3161 C C . GLN A 1 396 ? 41.203 9.779 -45.506 1.00 43.06 396 GLN A C 1
ATOM 3163 O O . GLN A 1 396 ? 42.113 9.405 -46.246 1.00 43.06 396 GLN A O 1
ATOM 3168 N N . SER A 1 397 ? 40.390 10.784 -45.859 1.00 44.69 397 SER A N 1
ATOM 3169 C CA . SER A 1 397 ? 40.473 11.446 -47.176 1.00 44.69 397 SER A CA 1
ATOM 3170 C C . SER A 1 397 ? 41.757 12.265 -47.380 1.00 44.69 397 SER A C 1
ATOM 3172 O O . SER A 1 397 ? 42.280 12.338 -48.493 1.00 44.69 397 SER A O 1
ATOM 3174 N N . LYS A 1 398 ? 42.341 12.822 -46.309 1.00 45.38 398 LYS A N 1
ATOM 3175 C CA . LYS A 1 398 ? 43.586 13.614 -46.381 1.00 45.38 398 LYS A CA 1
ATOM 3176 C C . LYS A 1 398 ? 44.846 12.807 -46.714 1.00 45.38 398 LYS A C 1
ATOM 3178 O O . LYS A 1 398 ? 45.859 13.409 -47.060 1.00 45.38 398 LYS A O 1
ATOM 3183 N N . LYS A 1 399 ? 44.805 11.469 -46.664 1.00 43.38 399 LYS A N 1
ATOM 3184 C CA . LYS A 1 399 ? 45.962 10.615 -46.993 1.00 43.38 399 LYS A CA 1
ATOM 3185 C C . LYS A 1 399 ? 46.092 10.291 -48.493 1.00 43.38 399 LYS A C 1
ATOM 3187 O O . LYS A 1 399 ? 47.114 9.751 -48.899 1.00 43.38 399 LYS A O 1
ATOM 3192 N N . ALA A 1 400 ? 45.101 10.655 -49.314 1.00 38.81 400 ALA A N 1
ATOM 3193 C CA . ALA A 1 400 ? 45.071 10.382 -50.758 1.00 38.81 400 ALA A CA 1
ATOM 3194 C C . ALA A 1 400 ? 45.502 11.568 -51.654 1.00 38.81 400 ALA A C 1
ATOM 3196 O O . ALA A 1 400 ? 45.619 11.414 -52.866 1.00 38.81 400 ALA A O 1
ATOM 3197 N N . ALA A 1 401 ? 45.755 12.754 -51.088 1.00 39.78 401 ALA A N 1
ATOM 3198 C CA . ALA A 1 401 ? 45.895 14.009 -51.841 1.00 39.78 401 ALA A CA 1
ATOM 3199 C C . ALA A 1 401 ? 47.347 14.523 -51.995 1.00 39.78 401 ALA A C 1
ATOM 3201 O O . ALA A 1 401 ? 47.559 15.727 -52.113 1.00 39.78 401 ALA A O 1
ATOM 3202 N N . SER A 1 402 ? 48.357 13.640 -51.965 1.00 45.34 402 SER A N 1
ATOM 3203 C CA . SER A 1 402 ? 49.777 14.038 -51.838 1.00 45.34 402 SER A CA 1
ATOM 3204 C C . SER A 1 402 ? 50.718 13.575 -52.968 1.00 45.34 402 SER A C 1
ATOM 3206 O O . SER A 1 402 ? 51.928 13.524 -52.753 1.00 45.34 402 SER A O 1
ATOM 3208 N N . ILE A 1 403 ? 50.218 13.256 -54.173 1.00 43.91 403 ILE A N 1
ATOM 3209 C CA . ILE A 1 403 ? 51.072 12.969 -55.350 1.00 43.91 403 ILE A CA 1
ATOM 3210 C C . ILE A 1 403 ? 50.458 13.531 -56.649 1.00 43.91 403 ILE A C 1
ATOM 3212 O O . ILE A 1 403 ? 49.621 12.873 -57.263 1.00 43.91 403 ILE A O 1
ATOM 3216 N N . ARG A 1 404 ? 50.920 14.723 -57.073 1.00 38.25 404 ARG A N 1
ATOM 3217 C CA . ARG A 1 404 ? 51.177 15.186 -58.469 1.00 38.25 404 ARG A CA 1
ATOM 3218 C C . ARG A 1 404 ? 51.079 16.718 -58.601 1.00 38.25 404 ARG A C 1
ATOM 3220 O O . ARG A 1 404 ? 49.997 17.260 -58.798 1.00 38.25 404 ARG A O 1
ATOM 3227 N N . LYS A 1 405 ? 52.231 17.400 -58.596 1.00 40.75 405 LYS A N 1
ATOM 3228 C CA . LYS A 1 405 ? 52.499 18.653 -59.338 1.00 40.75 405 LYS A CA 1
ATOM 3229 C C . LYS A 1 405 ? 54.009 18.938 -59.334 1.00 40.75 405 LYS A C 1
ATOM 3231 O O . LYS A 1 405 ? 54.650 18.660 -58.329 1.00 40.75 405 LYS A O 1
ATOM 3236 N N . SER A 1 406 ? 54.523 19.523 -60.426 1.00 52.81 406 SER A N 1
ATOM 3237 C CA . SER A 1 406 ? 55.928 19.931 -60.694 1.00 52.81 406 SER A CA 1
ATOM 3238 C C . SER A 1 406 ? 56.763 19.014 -61.613 1.00 52.81 406 SER A C 1
ATOM 3240 O O . SER A 1 406 ? 57.694 18.361 -61.153 1.00 52.81 406 SER A O 1
ATOM 3242 N N . VAL A 1 407 ? 56.466 19.035 -62.925 1.00 46.75 407 VAL A N 1
ATOM 3243 C CA . VAL A 1 407 ? 57.454 18.800 -64.019 1.00 46.75 407 VAL A CA 1
ATOM 3244 C C . VAL A 1 407 ? 57.080 19.603 -65.283 1.00 46.75 407 VAL A C 1
ATOM 3246 O O . VAL A 1 407 ? 57.958 20.148 -65.944 1.00 46.75 407 VAL A O 1
ATOM 3249 N N . ALA A 1 408 ? 55.783 19.712 -65.609 1.00 46.12 408 ALA A N 1
ATOM 3250 C CA . ALA A 1 408 ? 55.302 20.256 -66.890 1.00 46.12 408 ALA A CA 1
ATOM 3251 C C . ALA A 1 408 ? 55.709 21.719 -67.186 1.00 46.12 408 ALA A C 1
ATOM 3253 O O . ALA A 1 408 ? 55.999 22.053 -68.333 1.00 46.12 408 ALA A O 1
ATOM 3254 N N . ASP A 1 409 ? 55.803 22.571 -66.164 1.00 43.47 40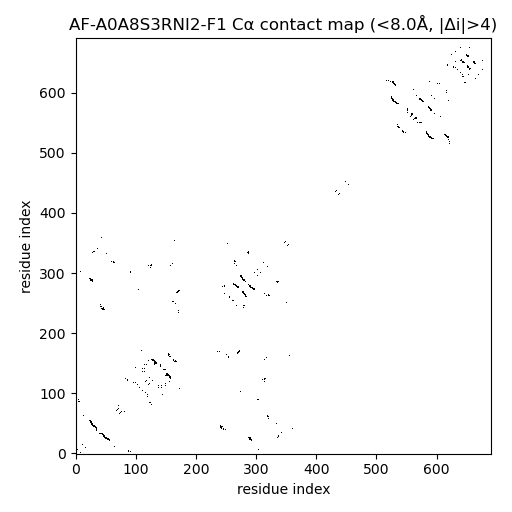9 ASP A N 1
ATOM 3255 C CA . ASP A 1 409 ? 55.932 24.029 -66.331 1.00 43.47 409 ASP A CA 1
ATOM 3256 C C . ASP A 1 409 ? 57.377 24.525 -66.582 1.00 43.47 409 ASP A C 1
ATOM 3258 O O . ASP A 1 409 ? 57.658 25.709 -66.420 1.00 43.47 409 ASP A O 1
ATOM 3262 N N . ARG A 1 410 ? 58.326 23.643 -66.946 1.00 48.66 410 ARG A N 1
ATOM 3263 C CA . ARG A 1 410 ? 59.725 24.029 -67.270 1.00 48.66 410 ARG A CA 1
ATOM 3264 C C . ARG A 1 410 ? 60.248 23.537 -68.626 1.00 48.66 410 ARG A C 1
ATOM 3266 O O . ARG A 1 410 ? 61.411 23.773 -68.935 1.00 48.66 410 ARG A O 1
ATOM 3273 N N . VAL A 1 411 ? 59.422 22.866 -69.434 1.00 48.41 411 VAL A N 1
ATOM 3274 C CA . VAL A 1 411 ? 59.824 22.342 -70.762 1.00 48.41 411 VAL A CA 1
ATOM 3275 C C . VAL A 1 411 ? 59.295 23.210 -71.918 1.00 48.41 411 VAL A C 1
ATOM 3277 O O . VAL A 1 411 ? 59.877 23.230 -72.999 1.00 48.41 411 VAL A O 1
ATOM 3280 N N . LEU A 1 412 ? 58.227 23.978 -71.686 1.00 49.12 412 LEU A N 1
ATOM 3281 C CA . LEU A 1 412 ? 57.495 24.723 -72.721 1.00 49.12 412 LEU A CA 1
ATOM 3282 C C . LEU A 1 412 ? 58.140 26.045 -73.186 1.00 49.12 412 LEU A C 1
ATOM 3284 O O . LEU A 1 412 ? 57.616 26.675 -74.098 1.00 49.12 412 LEU A O 1
ATOM 3288 N N . GLU A 1 413 ? 59.276 26.453 -72.614 1.00 47.41 413 GLU A N 1
ATOM 3289 C CA . GLU A 1 413 ? 59.932 27.744 -72.912 1.00 47.41 413 GLU A CA 1
ATOM 3290 C C . GLU A 1 413 ? 61.224 27.605 -73.755 1.00 47.41 413 GLU A C 1
ATOM 3292 O O . GLU A 1 413 ? 61.917 28.586 -74.005 1.00 47.41 413 GLU A O 1
ATOM 3297 N N . ALA A 1 414 ? 61.561 26.393 -74.224 1.00 51.41 414 ALA A N 1
ATOM 3298 C CA . ALA A 1 414 ? 62.872 26.089 -74.827 1.00 51.41 414 ALA A CA 1
ATOM 3299 C C . ALA A 1 414 ? 62.868 25.658 -76.314 1.00 51.41 414 ALA A C 1
ATOM 3301 O O . ALA A 1 414 ? 63.935 25.371 -76.853 1.00 51.41 414 ALA A O 1
ATOM 3302 N N . LEU A 1 415 ? 61.712 25.585 -76.992 1.00 49.81 415 LEU A N 1
ATOM 3303 C CA . LEU A 1 415 ? 61.596 24.990 -78.344 1.00 49.81 415 LEU A CA 1
ATOM 3304 C C . LEU A 1 415 ? 61.167 25.961 -79.465 1.00 49.81 415 LEU A C 1
ATOM 3306 O O . LEU A 1 415 ? 60.875 25.532 -80.580 1.00 49.81 415 LEU A O 1
ATOM 3310 N N . SER A 1 416 ? 61.169 27.271 -79.215 1.00 55.22 416 SER A N 1
ATOM 3311 C CA . SER A 1 416 ? 60.674 28.295 -80.153 1.00 55.22 416 SER A CA 1
ATOM 3312 C C . SER A 1 416 ? 61.685 28.710 -81.240 1.00 55.22 416 SER A C 1
ATOM 3314 O O . SER A 1 416 ? 61.999 29.891 -81.372 1.00 55.22 416 SER A O 1
ATOM 3316 N N . SER A 1 417 ? 62.183 27.759 -82.043 1.00 51.84 417 SER A N 1
ATOM 3317 C CA . SER A 1 417 ? 62.958 28.045 -83.268 1.00 51.84 417 SER A CA 1
ATOM 3318 C C . SER A 1 417 ? 62.325 27.365 -84.498 1.00 51.84 417 SER A C 1
ATOM 3320 O O . SER A 1 417 ? 62.353 26.133 -84.597 1.00 51.84 417 SER A O 1
ATOM 3322 N N . PRO A 1 418 ? 61.732 28.128 -85.441 1.00 55.62 418 PRO A N 1
ATOM 3323 C CA . PRO A 1 418 ? 60.844 27.578 -86.471 1.00 55.62 418 PRO A CA 1
ATOM 3324 C C . PRO A 1 418 ? 61.541 26.772 -87.582 1.00 55.62 418 PRO A C 1
ATOM 3326 O O . PRO A 1 418 ? 60.868 26.056 -88.320 1.00 55.62 418 PRO A O 1
ATOM 3329 N N . GLU A 1 419 ? 62.868 26.844 -87.708 1.00 54.25 419 GLU A N 1
ATOM 3330 C CA . GLU A 1 419 ? 63.598 26.240 -88.838 1.00 54.25 419 GLU A CA 1
ATOM 3331 C C . GLU A 1 419 ? 64.074 24.798 -88.577 1.00 54.25 419 GLU A C 1
ATOM 3333 O O . GLU A 1 419 ? 64.337 24.057 -89.520 1.00 54.25 419 GLU A O 1
ATOM 3338 N N . VAL A 1 420 ? 64.110 24.354 -87.314 1.00 52.09 420 VAL A N 1
ATOM 3339 C CA . VAL A 1 420 ? 64.427 22.955 -86.946 1.00 52.09 420 VAL A CA 1
ATOM 3340 C C . VAL A 1 420 ? 63.156 22.110 -86.774 1.00 52.09 420 VAL A C 1
ATOM 3342 O O . VAL A 1 420 ? 63.148 20.914 -87.078 1.00 52.09 420 VAL A O 1
ATOM 3345 N N . LEU A 1 421 ? 62.056 22.735 -86.336 1.00 51.97 421 LEU A N 1
ATOM 3346 C CA . LEU A 1 421 ? 60.770 22.075 -86.085 1.00 51.97 421 LEU A CA 1
ATOM 3347 C C . LEU A 1 421 ? 60.224 21.360 -87.334 1.00 51.97 421 LEU A C 1
ATOM 3349 O O . LEU A 1 421 ? 59.836 20.198 -87.245 1.00 51.97 421 LEU A O 1
ATOM 3353 N N . ASN A 1 422 ? 60.266 21.997 -88.508 1.00 57.84 422 ASN A N 1
ATOM 3354 C CA . ASN A 1 422 ? 59.665 21.449 -89.733 1.00 57.84 422 ASN A CA 1
ATOM 3355 C C . ASN A 1 422 ? 60.325 20.154 -90.250 1.00 57.84 422 ASN A C 1
ATOM 3357 O O . ASN A 1 422 ? 59.670 19.375 -90.941 1.00 57.84 422 ASN A O 1
ATOM 3361 N N . THR A 1 423 ? 61.586 19.891 -89.898 1.00 56.97 423 THR A N 1
ATOM 3362 C CA . THR A 1 423 ? 62.323 18.698 -90.357 1.00 56.97 423 THR A CA 1
ATOM 3363 C C . THR A 1 423 ? 62.253 17.549 -89.350 1.00 56.97 423 THR A C 1
ATOM 3365 O O . THR A 1 423 ? 62.269 16.382 -89.738 1.00 56.97 423 THR A O 1
ATOM 3368 N N . ILE A 1 424 ? 62.161 17.862 -88.052 1.00 56.47 424 ILE A N 1
ATOM 3369 C CA . ILE A 1 424 ? 62.198 16.865 -86.970 1.00 56.47 424 ILE A CA 1
ATOM 3370 C C . ILE A 1 424 ? 60.787 16.452 -86.512 1.00 56.47 424 ILE A C 1
ATOM 3372 O O . ILE A 1 424 ? 60.589 15.280 -86.184 1.00 56.47 424 ILE A O 1
ATOM 3376 N N . ILE A 1 425 ? 59.786 17.348 -86.553 1.00 60.66 425 ILE A N 1
ATOM 3377 C CA . ILE A 1 425 ? 58.396 17.025 -86.169 1.00 60.66 425 ILE A CA 1
ATOM 3378 C C . ILE A 1 425 ? 57.837 15.803 -86.911 1.00 60.66 425 ILE A C 1
ATOM 3380 O O . ILE A 1 425 ? 57.247 14.970 -86.228 1.00 60.66 425 ILE A O 1
ATOM 3384 N N . PRO A 1 426 ? 57.991 15.620 -88.240 1.00 64.94 426 PRO A N 1
ATOM 3385 C CA . PRO A 1 426 ? 57.391 14.469 -88.922 1.00 64.94 426 PRO A CA 1
ATOM 3386 C C . PRO A 1 426 ? 57.992 13.131 -88.469 1.00 64.94 426 PRO A C 1
ATOM 3388 O O . PRO A 1 426 ? 57.278 12.140 -88.337 1.00 64.94 426 PRO A O 1
ATOM 3391 N N . ILE A 1 427 ? 59.300 13.113 -88.189 1.00 63.59 427 ILE A N 1
ATOM 3392 C CA . ILE A 1 427 ? 60.036 11.915 -87.768 1.00 63.59 427 ILE A CA 1
ATOM 3393 C C . ILE A 1 427 ? 59.705 11.579 -86.311 1.00 63.59 427 ILE A C 1
ATOM 3395 O O . ILE A 1 427 ? 59.352 10.437 -86.017 1.00 63.59 427 ILE A O 1
ATOM 3399 N N . LEU A 1 428 ? 59.738 12.574 -85.415 1.00 58.16 428 LEU A N 1
ATOM 3400 C CA . LEU A 1 428 ? 59.351 12.380 -84.017 1.00 58.16 428 LEU A CA 1
ATOM 3401 C C . LEU A 1 428 ? 57.861 12.071 -83.871 1.00 58.16 428 LEU A C 1
ATOM 3403 O O . LEU A 1 428 ? 57.534 11.157 -83.132 1.00 58.16 428 LEU A O 1
ATOM 3407 N N . SER A 1 429 ? 56.960 12.749 -84.587 1.00 64.19 429 SER A N 1
ATOM 3408 C CA . SER A 1 429 ? 55.516 12.456 -84.520 1.00 64.19 429 SER A CA 1
ATOM 3409 C C . SER A 1 429 ? 55.223 11.034 -84.974 1.00 64.19 429 SER A C 1
ATOM 3411 O O . SER A 1 429 ? 54.433 10.349 -84.332 1.00 64.19 429 SER A O 1
ATOM 3413 N N . LYS A 1 430 ? 55.900 10.560 -86.030 1.00 68.38 430 LYS A N 1
ATOM 3414 C CA . LYS A 1 430 ? 55.765 9.175 -86.473 1.00 68.38 430 LYS A CA 1
ATOM 3415 C C . LYS A 1 430 ? 56.311 8.190 -85.437 1.00 68.38 430 LYS A C 1
ATOM 3417 O O . LYS A 1 430 ? 55.596 7.271 -85.073 1.00 68.38 430 LYS A O 1
ATOM 3422 N N . GLN A 1 431 ? 57.520 8.391 -84.907 1.00 66.31 431 GLN A N 1
ATOM 3423 C CA . GLN A 1 431 ? 58.061 7.494 -83.874 1.00 66.31 431 GLN A CA 1
ATOM 3424 C C . GLN A 1 431 ? 57.252 7.526 -82.568 1.00 66.31 431 GLN A C 1
ATOM 3426 O O . GLN A 1 431 ? 57.104 6.492 -81.925 1.00 66.31 431 GLN A O 1
ATOM 3431 N N . ILE A 1 432 ? 56.713 8.684 -82.178 1.00 65.56 432 ILE A N 1
ATOM 3432 C CA . ILE A 1 432 ? 55.855 8.850 -81.000 1.00 65.56 432 ILE A CA 1
ATOM 3433 C C . ILE A 1 432 ? 54.505 8.155 -81.222 1.00 65.56 432 ILE A C 1
ATOM 3435 O O . ILE A 1 432 ? 54.085 7.408 -80.348 1.00 65.56 432 ILE A O 1
ATOM 3439 N N . SER A 1 433 ? 53.859 8.316 -82.379 1.00 70.25 433 SER A N 1
ATOM 3440 C CA . SER A 1 433 ? 52.625 7.583 -82.711 1.00 70.25 433 SER A CA 1
ATOM 3441 C C . SER A 1 433 ? 52.884 6.068 -82.779 1.00 70.25 433 SER A C 1
ATOM 3443 O O . SER A 1 433 ? 52.280 5.307 -82.030 1.00 70.25 433 SER A O 1
ATOM 3445 N N . ASP A 1 434 ? 53.898 5.627 -83.532 1.00 69.38 434 ASP A N 1
ATOM 3446 C CA . ASP A 1 434 ? 54.227 4.203 -83.711 1.00 69.38 434 ASP A CA 1
ATOM 3447 C C . ASP A 1 434 ? 54.660 3.489 -82.401 1.00 69.38 434 ASP A C 1
ATOM 3449 O O . ASP A 1 434 ? 54.635 2.258 -82.352 1.00 69.38 434 ASP A O 1
ATOM 3453 N N . THR A 1 435 ? 55.069 4.208 -81.338 1.00 69.19 435 THR A N 1
ATOM 3454 C CA . THR A 1 435 ? 55.549 3.590 -80.075 1.00 69.19 435 THR A CA 1
ATOM 3455 C C . THR A 1 435 ? 54.802 3.993 -78.805 1.00 69.19 435 THR A C 1
ATOM 3457 O O . THR A 1 435 ? 54.514 3.122 -77.987 1.00 69.19 435 THR A O 1
ATOM 3460 N N . LEU A 1 436 ? 54.473 5.271 -78.598 1.00 68.25 436 LEU A N 1
ATOM 3461 C CA . LEU A 1 436 ? 53.793 5.732 -77.382 1.00 68.25 436 LEU A CA 1
ATOM 3462 C C . LEU A 1 436 ? 52.278 5.568 -77.467 1.00 68.25 436 LEU A C 1
ATOM 3464 O O . LEU A 1 436 ? 51.667 5.276 -76.445 1.00 68.25 436 LEU A O 1
ATOM 3468 N N . GLU A 1 437 ? 51.669 5.698 -78.645 1.00 74.31 437 GLU A N 1
ATOM 3469 C CA . GLU A 1 437 ? 50.221 5.526 -78.817 1.00 74.31 437 GLU A CA 1
ATOM 3470 C C . GLU A 1 437 ? 49.725 4.130 -78.386 1.00 74.31 437 GLU A C 1
ATOM 3472 O O . GLU A 1 437 ? 48.844 4.081 -77.524 1.00 74.31 437 GLU A O 1
ATOM 3477 N N . PRO A 1 438 ? 50.317 2.993 -78.824 1.00 77.81 438 PRO A N 1
ATOM 3478 C CA . PRO A 1 438 ? 49.898 1.672 -78.344 1.00 77.81 438 PRO A CA 1
ATOM 3479 C C . PRO A 1 438 ? 50.202 1.436 -76.855 1.00 77.81 438 PRO A C 1
ATOM 3481 O O . PRO A 1 438 ? 49.453 0.721 -76.191 1.00 77.81 438 PRO A O 1
ATOM 3484 N N . ILE A 1 439 ? 51.263 2.039 -76.301 1.00 77.94 439 ILE A N 1
ATOM 3485 C CA . ILE A 1 439 ? 51.593 1.933 -74.866 1.00 77.94 439 ILE A CA 1
ATOM 3486 C C . ILE A 1 439 ? 50.573 2.707 -74.020 1.00 77.94 439 ILE A C 1
ATOM 3488 O O . ILE A 1 439 ? 50.079 2.189 -73.019 1.00 77.94 439 ILE A O 1
ATOM 3492 N N . ILE A 1 440 ? 50.227 3.930 -74.430 1.00 78.12 440 ILE A N 1
ATOM 3493 C CA . ILE A 1 440 ? 49.222 4.761 -73.762 1.00 78.12 440 ILE A CA 1
ATOM 3494 C C . ILE A 1 440 ? 47.845 4.108 -73.882 1.00 78.12 440 ILE A C 1
ATOM 3496 O O . ILE A 1 440 ? 47.139 4.018 -72.883 1.00 78.12 440 ILE A O 1
ATOM 3500 N N . GLU A 1 441 ? 47.464 3.604 -75.058 1.00 80.06 441 GLU A N 1
ATOM 3501 C CA . GLU A 1 441 ? 46.170 2.944 -75.238 1.00 80.06 441 GLU A CA 1
ATOM 3502 C C . GLU A 1 441 ? 46.064 1.658 -74.399 1.00 80.06 441 GLU A C 1
ATOM 3504 O O . GLU A 1 441 ? 45.017 1.403 -73.799 1.00 80.06 441 GLU A O 1
ATOM 3509 N N . ALA A 1 442 ? 47.146 0.877 -74.287 1.00 80.00 442 ALA A N 1
ATOM 3510 C CA . ALA A 1 442 ? 47.202 -0.299 -73.420 1.00 80.00 442 ALA A CA 1
ATOM 3511 C C . ALA A 1 442 ? 47.070 0.065 -71.930 1.00 80.00 442 ALA A C 1
ATOM 3513 O O . ALA A 1 442 ? 46.230 -0.514 -71.239 1.00 80.00 442 ALA A O 1
ATOM 3514 N N . GLU A 1 443 ? 47.835 1.044 -71.433 1.00 79.75 443 GLU A N 1
ATOM 3515 C CA . GLU A 1 443 ? 47.795 1.415 -70.011 1.00 79.75 443 GLU A CA 1
ATOM 3516 C C . GLU A 1 443 ? 46.495 2.157 -69.642 1.00 79.75 443 GLU A C 1
ATOM 3518 O O . GLU A 1 443 ? 45.977 1.983 -68.540 1.00 79.75 443 GLU A O 1
ATOM 3523 N N . VAL A 1 444 ? 45.891 2.909 -70.574 1.00 83.00 444 VAL A N 1
ATOM 3524 C CA . VAL A 1 444 ? 44.547 3.493 -70.404 1.00 83.00 444 VAL A CA 1
ATOM 3525 C C . VAL A 1 444 ? 43.480 2.399 -70.358 1.00 83.00 444 VAL A C 1
ATOM 3527 O O . VAL A 1 444 ? 42.667 2.404 -69.436 1.00 83.00 444 VAL A O 1
ATOM 3530 N N . LYS A 1 445 ? 43.488 1.426 -71.284 1.00 84.31 445 LYS A N 1
ATOM 3531 C CA . LYS A 1 445 ? 42.559 0.276 -71.243 1.00 84.31 445 LYS A CA 1
ATOM 3532 C C . LYS A 1 445 ? 42.694 -0.503 -69.935 1.00 84.31 445 LYS A C 1
ATOM 3534 O O . LYS A 1 445 ? 41.684 -0.869 -69.338 1.00 84.31 445 LYS A O 1
ATOM 3539 N N . LYS A 1 446 ? 43.926 -0.697 -69.461 1.00 84.00 446 LYS A N 1
ATOM 3540 C CA . LYS A 1 446 ? 44.221 -1.346 -68.183 1.00 84.00 446 LYS A CA 1
ATOM 3541 C C . LYS A 1 446 ? 43.699 -0.543 -66.987 1.00 84.00 446 LYS A C 1
ATOM 3543 O O . LYS A 1 446 ? 42.968 -1.103 -66.184 1.00 84.00 446 LYS A O 1
ATOM 3548 N N . CYS A 1 447 ? 43.970 0.760 -66.897 1.00 79.00 447 CYS A N 1
ATOM 3549 C CA . CYS A 1 447 ? 43.441 1.626 -65.831 1.00 79.00 447 CYS A CA 1
ATOM 3550 C C . CYS A 1 447 ? 41.897 1.666 -65.824 1.00 79.00 447 CYS A C 1
ATOM 3552 O O . CYS A 1 447 ? 41.271 1.565 -64.767 1.00 79.00 447 CYS A O 1
ATOM 3554 N N . VAL A 1 448 ? 41.260 1.721 -67.000 1.00 84.25 448 VAL A N 1
ATOM 3555 C CA . VAL A 1 448 ? 39.795 1.634 -67.122 1.00 84.25 448 VAL A CA 1
ATOM 3556 C C . VAL A 1 448 ? 39.271 0.299 -66.574 1.00 84.25 448 VAL A C 1
ATOM 3558 O O . VAL A 1 448 ? 38.316 0.301 -65.796 1.00 84.25 448 VAL A O 1
ATOM 3561 N N . ALA A 1 449 ? 39.899 -0.824 -66.932 1.00 80.94 449 ALA A N 1
ATOM 3562 C CA . ALA A 1 449 ? 39.468 -2.160 -66.520 1.00 80.94 449 ALA A CA 1
ATOM 3563 C C . ALA A 1 449 ? 39.774 -2.491 -65.044 1.00 80.94 449 ALA A C 1
ATOM 3565 O O . ALA A 1 449 ? 38.937 -3.086 -64.368 1.00 80.94 449 ALA A O 1
ATOM 3566 N N . GLU A 1 450 ? 40.954 -2.119 -64.540 1.00 82.75 450 GLU A N 1
ATOM 3567 C CA . GLU A 1 450 ? 41.443 -2.477 -63.200 1.00 82.75 450 GLU A CA 1
ATOM 3568 C C . GLU A 1 450 ? 40.997 -1.489 -62.108 1.00 82.75 450 GLU A C 1
ATOM 3570 O O . GLU A 1 450 ? 40.756 -1.910 -60.977 1.00 82.75 450 GLU A O 1
ATOM 3575 N N . GLU A 1 451 ? 40.845 -0.194 -62.420 1.00 83.75 451 GLU A N 1
ATOM 3576 C CA . GLU A 1 451 ? 40.507 0.836 -61.424 1.00 83.75 451 GLU A CA 1
ATOM 3577 C C . GLU A 1 451 ? 39.089 1.401 -61.598 1.00 83.75 451 GLU A C 1
ATOM 3579 O O . GLU A 1 451 ? 38.328 1.461 -60.631 1.00 83.75 451 GLU A O 1
ATOM 3584 N N . ILE A 1 452 ? 38.696 1.799 -62.814 1.00 81.19 452 ILE A N 1
ATOM 3585 C CA . ILE A 1 452 ? 37.425 2.518 -63.030 1.00 81.19 452 ILE A CA 1
ATOM 3586 C C . ILE A 1 452 ? 36.223 1.565 -63.013 1.00 81.19 452 ILE A C 1
ATOM 3588 O O . ILE A 1 452 ? 35.216 1.839 -62.355 1.00 81.19 452 ILE A O 1
ATOM 3592 N N . GLN A 1 453 ? 36.308 0.427 -63.700 1.00 85.56 453 GLN A N 1
ATOM 3593 C CA . GLN A 1 453 ? 35.177 -0.491 -63.839 1.00 85.56 453 GLN A CA 1
ATOM 3594 C C . GLN A 1 453 ? 34.730 -1.146 -62.510 1.00 85.56 453 GLN A C 1
ATOM 3596 O O . GLN A 1 453 ? 33.519 -1.215 -62.274 1.00 85.56 453 GLN A O 1
ATOM 3601 N N . PRO A 1 454 ? 35.632 -1.518 -61.573 1.00 88.50 454 PRO A N 1
ATOM 3602 C CA . PRO A 1 454 ? 35.239 -1.959 -60.232 1.00 88.50 454 PRO A CA 1
ATOM 3603 C C . PRO A 1 454 ? 34.614 -0.850 -59.372 1.00 88.50 454 PRO A C 1
ATOM 3605 O O . PRO A 1 454 ? 33.819 -1.143 -58.478 1.00 88.50 454 PRO A O 1
ATOM 3608 N N . LEU A 1 455 ? 34.955 0.423 -59.613 1.00 83.62 455 LEU A N 1
ATOM 3609 C CA . LEU A 1 455 ? 34.327 1.558 -58.928 1.00 83.62 455 LEU A CA 1
ATOM 3610 C C . LEU A 1 455 ? 32.901 1.805 -59.435 1.00 83.62 455 LEU A C 1
ATOM 3612 O O . LEU A 1 455 ? 32.015 2.034 -58.614 1.00 83.62 455 LEU A O 1
ATOM 3616 N N . LEU A 1 456 ? 32.657 1.677 -60.744 1.00 84.62 456 LEU A N 1
ATOM 3617 C CA . LEU A 1 456 ? 31.305 1.735 -61.315 1.00 84.62 456 LEU A CA 1
ATOM 3618 C C . LEU A 1 456 ? 30.411 0.619 -60.751 1.00 84.62 456 LEU A C 1
ATOM 3620 O O . LEU A 1 456 ? 29.342 0.906 -60.221 1.00 84.62 456 LEU A O 1
ATOM 3624 N N . GLN A 1 457 ? 30.895 -0.629 -60.721 1.00 86.38 457 GLN A N 1
ATOM 3625 C CA . GLN A 1 457 ? 30.154 -1.748 -60.116 1.00 86.38 457 GLN A CA 1
ATOM 3626 C C . GLN A 1 457 ? 29.847 -1.532 -58.623 1.00 86.38 457 GLN A C 1
ATOM 3628 O O . GLN A 1 457 ? 28.768 -1.894 -58.148 1.00 86.38 457 GLN A O 1
ATOM 3633 N N . LYS A 1 458 ? 30.769 -0.921 -57.864 1.00 89.75 458 LYS A N 1
ATOM 3634 C CA . LYS A 1 458 ? 30.518 -0.539 -56.463 1.00 89.75 458 LYS A CA 1
ATOM 3635 C C . LYS A 1 458 ? 29.458 0.555 -56.343 1.00 89.75 458 LYS A C 1
ATOM 3637 O O . LYS A 1 458 ? 28.653 0.486 -55.417 1.00 89.75 458 LYS A O 1
ATOM 3642 N N . LEU A 1 459 ? 29.442 1.530 -57.252 1.00 88.25 459 LEU A N 1
ATOM 3643 C CA . LEU A 1 459 ? 28.463 2.617 -57.262 1.00 88.25 459 LEU A CA 1
ATOM 3644 C C . LEU A 1 459 ? 27.049 2.101 -57.579 1.00 88.25 459 LEU A C 1
ATOM 3646 O O . LEU A 1 459 ? 26.107 2.440 -56.863 1.00 88.25 459 LEU A O 1
ATOM 3650 N N . ASP A 1 460 ? 26.912 1.217 -58.571 1.00 87.94 460 ASP A N 1
ATOM 3651 C CA . ASP A 1 460 ? 25.638 0.564 -58.908 1.00 87.94 460 ASP A CA 1
ATOM 3652 C C . ASP A 1 460 ? 25.120 -0.289 -57.737 1.00 87.94 460 ASP A C 1
ATOM 3654 O O . ASP A 1 460 ? 23.951 -0.204 -57.348 1.00 87.94 460 ASP A O 1
ATOM 3658 N N . CYS A 1 461 ? 26.013 -1.054 -57.099 1.00 82.88 461 CYS A N 1
ATOM 3659 C CA . CYS A 1 461 ? 25.697 -1.821 -55.895 1.00 82.88 461 CYS A CA 1
ATOM 3660 C C . CYS A 1 461 ? 25.202 -0.908 -54.757 1.00 82.88 461 CYS A C 1
ATOM 3662 O O . CYS A 1 461 ? 24.139 -1.157 -54.183 1.00 82.88 461 CYS A O 1
ATOM 3664 N N . GLN A 1 462 ? 25.897 0.202 -54.481 1.00 89.56 462 GLN A N 1
ATOM 3665 C CA . GLN A 1 462 ? 25.468 1.195 -53.489 1.00 89.56 462 GLN A CA 1
ATOM 3666 C C . GLN A 1 462 ? 24.106 1.818 -53.828 1.00 89.56 462 GLN A C 1
ATOM 3668 O O . GLN A 1 462 ? 23.277 1.971 -52.931 1.00 89.56 462 GLN A O 1
ATOM 3673 N N . SER A 1 463 ? 23.833 2.116 -55.101 1.00 90.88 463 SER A N 1
ATOM 3674 C CA . SER A 1 463 ? 22.531 2.634 -55.545 1.00 90.88 463 SER A CA 1
ATOM 3675 C C . SER A 1 463 ? 21.387 1.660 -55.221 1.00 90.88 463 SER A C 1
ATOM 3677 O O . SER A 1 463 ? 20.369 2.061 -54.651 1.00 90.88 463 SER A O 1
ATOM 3679 N N . SER A 1 464 ? 21.587 0.360 -55.472 1.00 89.50 464 SER A N 1
ATOM 3680 C CA . SER A 1 464 ? 20.594 -0.679 -55.151 1.00 89.50 464 SER A CA 1
ATOM 3681 C C . SER A 1 464 ? 20.319 -0.819 -53.643 1.00 89.50 464 SER A C 1
ATOM 3683 O O . SER A 1 464 ? 19.172 -1.014 -53.227 1.00 89.50 464 SER A O 1
ATOM 3685 N N . ILE A 1 465 ? 21.351 -0.646 -52.807 1.00 92.12 465 ILE A N 1
ATOM 3686 C CA . ILE A 1 465 ? 21.232 -0.667 -51.342 1.00 92.12 465 ILE A CA 1
ATOM 3687 C C . ILE A 1 465 ? 20.407 0.533 -50.857 1.00 92.12 465 ILE A C 1
ATOM 3689 O O . ILE A 1 465 ? 19.503 0.357 -50.040 1.00 92.12 465 ILE A O 1
ATOM 3693 N N . VAL A 1 466 ? 20.661 1.733 -51.390 1.00 91.19 466 VAL A N 1
ATOM 3694 C CA . VAL A 1 466 ? 19.936 2.961 -51.016 1.00 91.19 466 VAL A CA 1
ATOM 3695 C C . VAL A 1 466 ? 18.443 2.863 -51.348 1.00 91.19 466 VAL A C 1
ATOM 3697 O O . VAL A 1 466 ? 17.608 3.199 -50.507 1.00 91.19 466 VAL A O 1
ATOM 3700 N N . GLU A 1 467 ? 18.073 2.356 -52.528 1.00 91.50 467 GLU A N 1
ATOM 3701 C CA . GLU A 1 467 ? 16.654 2.195 -52.881 1.00 91.50 467 GLU A CA 1
ATOM 3702 C C . GLU A 1 467 ? 15.966 1.125 -52.008 1.00 91.50 467 GLU A C 1
ATOM 3704 O O . GLU A 1 467 ? 14.821 1.306 -51.589 1.00 91.50 467 GLU A O 1
ATOM 3709 N N . THR A 1 468 ? 16.684 0.059 -51.633 1.00 92.56 468 THR A N 1
ATOM 3710 C CA . THR A 1 468 ? 16.185 -0.960 -50.690 1.00 92.56 468 THR A CA 1
ATOM 3711 C C . THR A 1 468 ? 15.925 -0.362 -49.300 1.00 92.56 468 THR A C 1
ATOM 3713 O O . THR A 1 468 ? 14.849 -0.558 -48.729 1.00 92.56 468 THR A O 1
ATOM 3716 N N . GLN A 1 469 ? 16.864 0.434 -48.775 1.00 92.62 469 GLN A N 1
ATOM 3717 C CA . GLN A 1 469 ? 16.718 1.138 -47.493 1.00 92.62 469 GLN A CA 1
ATOM 3718 C C . GLN A 1 469 ? 15.543 2.127 -47.510 1.00 92.62 469 GLN A C 1
ATOM 3720 O O . GLN A 1 469 ? 14.754 2.175 -46.567 1.00 92.62 469 GLN A O 1
ATOM 3725 N N . LYS A 1 470 ? 15.365 2.869 -48.607 1.00 94.38 470 LYS A N 1
ATOM 3726 C CA . LYS A 1 470 ? 14.234 3.787 -48.811 1.00 94.38 470 LYS A CA 1
ATOM 3727 C C . LYS A 1 470 ? 12.884 3.061 -48.785 1.00 94.38 470 LYS A C 1
ATOM 3729 O O . LYS A 1 470 ? 11.955 3.530 -48.127 1.00 94.38 470 LYS A O 1
ATOM 3734 N N . GLN A 1 471 ? 12.766 1.899 -49.431 1.00 93.31 471 GLN A N 1
ATOM 3735 C CA . GLN A 1 471 ? 11.545 1.084 -49.361 1.00 93.31 471 GLN A CA 1
ATOM 3736 C C . GLN A 1 471 ? 11.276 0.548 -47.946 1.00 93.31 471 GLN A C 1
ATOM 3738 O O . GLN A 1 471 ? 10.121 0.494 -47.518 1.00 93.31 471 GLN A O 1
ATOM 3743 N N . GLN A 1 472 ? 12.322 0.178 -47.202 1.00 94.44 472 GLN A N 1
ATOM 3744 C CA . GLN A 1 472 ? 12.201 -0.248 -45.805 1.00 94.44 472 GLN A CA 1
ATOM 3745 C C . GLN A 1 472 ? 11.725 0.900 -44.897 1.00 94.44 472 GLN A C 1
ATOM 3747 O O . GLN A 1 472 ? 10.809 0.698 -44.098 1.00 94.44 472 GLN A O 1
ATOM 3752 N N . LEU A 1 473 ? 12.259 2.111 -45.081 1.00 92.94 473 LEU A N 1
ATOM 3753 C CA . LEU A 1 473 ? 11.855 3.307 -44.336 1.00 92.94 473 LEU A CA 1
ATOM 3754 C C . LEU A 1 473 ? 10.378 3.673 -44.576 1.00 92.94 473 LEU A C 1
ATOM 3756 O O . LEU A 1 473 ? 9.658 3.997 -43.633 1.00 92.94 473 LEU A O 1
ATOM 3760 N N . ILE A 1 474 ? 9.890 3.558 -45.819 1.00 94.06 474 ILE A N 1
ATOM 3761 C CA . ILE A 1 474 ? 8.471 3.786 -46.150 1.00 94.06 474 ILE A CA 1
ATOM 3762 C C . ILE A 1 474 ? 7.563 2.781 -45.420 1.00 94.06 474 ILE A C 1
ATOM 3764 O O . ILE A 1 474 ? 6.532 3.172 -44.871 1.00 94.06 474 ILE A O 1
ATOM 3768 N N . LYS A 1 475 ? 7.951 1.498 -45.355 1.00 93.94 475 LYS A N 1
ATOM 3769 C CA . LYS A 1 475 ? 7.196 0.473 -44.608 1.00 93.94 475 LYS A CA 1
ATOM 3770 C C . LYS A 1 475 ? 7.131 0.795 -43.110 1.00 93.94 475 LYS A C 1
ATOM 3772 O O . LYS A 1 475 ? 6.051 0.722 -42.527 1.00 93.94 475 LYS A O 1
ATOM 3777 N N . GLN A 1 476 ? 8.249 1.213 -42.514 1.00 92.56 476 GLN A N 1
ATOM 3778 C CA . GLN A 1 476 ? 8.306 1.635 -41.108 1.00 92.56 476 GLN A CA 1
ATOM 3779 C C . GLN A 1 476 ? 7.421 2.863 -40.836 1.00 92.56 476 GLN A C 1
ATOM 3781 O O . GLN A 1 476 ? 6.688 2.886 -39.849 1.00 92.56 476 GLN A O 1
ATOM 3786 N N . PHE A 1 477 ? 7.415 3.858 -41.730 1.00 94.69 477 PHE A N 1
ATOM 3787 C CA . PHE A 1 477 ? 6.581 5.058 -41.588 1.00 94.69 477 PHE A CA 1
ATOM 3788 C C . PHE A 1 477 ? 5.073 4.743 -41.575 1.00 94.69 477 PHE A C 1
ATOM 3790 O O . PHE A 1 477 ? 4.320 5.313 -40.780 1.00 94.69 477 PHE A O 1
ATOM 3797 N N . ILE A 1 478 ? 4.627 3.798 -42.411 1.00 94.00 478 ILE A N 1
ATOM 3798 C CA . ILE A 1 478 ? 3.231 3.332 -42.425 1.00 94.00 478 ILE A CA 1
ATOM 3799 C C . ILE A 1 478 ? 2.883 2.640 -41.097 1.00 94.00 478 ILE A C 1
ATOM 3801 O O . ILE A 1 478 ? 1.853 2.957 -40.503 1.00 94.00 478 ILE A O 1
ATOM 3805 N N . GLN A 1 479 ? 3.758 1.761 -40.593 1.00 94.62 479 GLN A N 1
ATOM 3806 C CA . GLN A 1 479 ? 3.558 1.069 -39.312 1.00 94.62 479 GLN A CA 1
ATOM 3807 C C . GLN A 1 479 ? 3.470 2.044 -38.126 1.00 94.62 479 GLN A C 1
ATOM 3809 O O . GLN A 1 479 ? 2.551 1.937 -37.310 1.00 94.62 479 GLN A O 1
ATOM 3814 N N . LEU A 1 480 ? 4.364 3.038 -38.065 1.00 93.06 480 LEU A N 1
ATOM 3815 C CA . LEU A 1 480 ? 4.326 4.101 -37.053 1.00 93.06 480 LEU A CA 1
ATOM 3816 C C . LEU A 1 480 ? 3.015 4.899 -37.117 1.00 93.06 480 LEU A C 1
ATOM 3818 O O . LEU A 1 480 ? 2.403 5.157 -36.083 1.00 93.06 480 LEU A O 1
ATOM 3822 N N . SER A 1 481 ? 2.539 5.216 -38.325 1.00 93.38 481 SER A N 1
ATOM 3823 C CA . SER A 1 481 ? 1.278 5.943 -38.529 1.00 93.38 481 SER A CA 1
ATOM 3824 C C . SER A 1 481 ? 0.051 5.159 -38.041 1.00 93.38 481 SER A C 1
ATOM 3826 O O . SER A 1 481 ? -0.869 5.751 -37.477 1.00 93.38 481 SER A O 1
ATOM 3828 N N . SER A 1 482 ? 0.021 3.831 -38.220 1.00 93.56 482 SER A N 1
ATOM 3829 C CA . SER A 1 482 ? -1.040 2.979 -37.656 1.00 93.56 482 SER A CA 1
ATOM 3830 C C . SER A 1 482 ? -0.949 2.841 -36.134 1.00 93.56 482 SER A C 1
ATOM 3832 O O . SER A 1 482 ? -1.973 2.902 -35.449 1.00 93.56 482 SER A O 1
ATOM 3834 N N . LEU A 1 483 ? 0.266 2.712 -35.591 1.00 93.44 483 LEU A N 1
ATOM 3835 C CA . LEU A 1 483 ? 0.483 2.599 -34.150 1.00 93.44 483 LEU A CA 1
ATOM 3836 C C . LEU A 1 483 ? 0.040 3.879 -33.428 1.00 93.44 483 LEU A C 1
ATOM 3838 O O . LEU A 1 483 ? -0.688 3.801 -32.445 1.00 93.44 483 LEU A O 1
ATOM 3842 N N . GLN A 1 484 ? 0.378 5.053 -33.972 1.00 93.50 484 GLN A N 1
ATOM 3843 C CA . GLN A 1 484 ? -0.012 6.350 -33.413 1.00 93.50 484 GLN A CA 1
ATOM 3844 C C . GLN A 1 484 ? -1.538 6.528 -33.307 1.00 93.50 484 GLN A C 1
ATOM 3846 O O . GLN A 1 484 ? -2.010 7.111 -32.332 1.00 93.50 484 GLN A O 1
ATOM 3851 N N . ARG A 1 485 ? -2.318 6.009 -34.270 1.00 93.00 485 ARG A N 1
ATOM 3852 C CA . ARG A 1 485 ? -3.792 6.004 -34.182 1.00 93.00 485 ARG A CA 1
ATOM 3853 C C . ARG A 1 485 ? -4.275 5.111 -33.042 1.00 93.00 485 ARG A C 1
ATOM 3855 O O . ARG A 1 485 ? -5.012 5.579 -32.186 1.00 93.00 485 ARG A O 1
ATOM 3862 N N . THR A 1 486 ? -3.759 3.884 -32.973 1.00 93.69 486 THR A N 1
ATOM 3863 C CA . THR A 1 486 ? -4.109 2.916 -31.919 1.00 93.69 486 THR A CA 1
ATOM 3864 C C . THR A 1 486 ? -3.841 3.481 -30.519 1.00 93.69 486 THR A C 1
ATOM 3866 O O . THR A 1 486 ? -4.700 3.393 -29.646 1.00 93.69 486 THR A O 1
ATOM 3869 N N . THR A 1 487 ? -2.695 4.139 -30.308 1.00 91.25 487 THR A N 1
ATOM 3870 C CA . THR A 1 487 ? -2.381 4.820 -29.039 1.00 91.25 487 THR A CA 1
ATOM 3871 C C . THR A 1 487 ? -3.386 5.938 -28.727 1.00 91.25 487 THR A C 1
ATOM 3873 O O . THR A 1 487 ? -3.812 6.079 -27.583 1.00 91.25 487 THR A O 1
ATOM 3876 N N . GLN A 1 488 ? -3.802 6.728 -29.723 1.00 92.81 488 GLN A N 1
ATOM 3877 C CA . GLN A 1 488 ? -4.770 7.815 -29.533 1.00 92.81 488 GLN A CA 1
ATOM 3878 C C . GLN A 1 488 ? -6.177 7.303 -29.173 1.00 92.81 488 GLN A C 1
ATOM 3880 O O . GLN A 1 488 ? -6.858 7.899 -28.329 1.00 92.81 488 GLN A O 1
ATOM 3885 N N . ASP A 1 489 ? -6.589 6.180 -29.759 1.00 93.19 489 ASP A N 1
ATOM 3886 C CA . ASP A 1 489 ? -7.853 5.511 -29.444 1.00 93.19 489 ASP A CA 1
ATOM 3887 C C . ASP A 1 489 ? -7.811 4.915 -28.023 1.00 93.19 489 ASP A C 1
ATOM 3889 O O . ASP A 1 489 ? -8.741 5.104 -27.233 1.00 93.19 489 ASP A O 1
ATOM 3893 N N . GLN A 1 490 ? -6.686 4.294 -27.638 1.00 92.31 490 GLN A N 1
ATOM 3894 C CA . GLN A 1 490 ? -6.448 3.797 -26.276 1.00 92.31 490 GLN A CA 1
ATOM 3895 C C . GLN A 1 490 ? -6.481 4.918 -25.223 1.00 92.31 490 GLN A C 1
ATOM 3897 O O . GLN A 1 490 ? -7.121 4.750 -24.185 1.00 92.31 490 GLN A O 1
ATOM 3902 N N . ILE A 1 491 ? -5.860 6.076 -25.491 1.00 92.56 491 ILE A N 1
ATOM 3903 C CA . ILE A 1 491 ? -5.921 7.259 -24.611 1.00 92.56 491 ILE A CA 1
ATOM 3904 C C . ILE A 1 491 ? -7.372 7.716 -24.425 1.00 92.56 491 ILE A C 1
ATOM 3906 O O . ILE A 1 491 ? -7.811 7.955 -23.301 1.00 92.56 491 ILE A O 1
ATOM 3910 N N . THR A 1 492 ? -8.139 7.801 -25.515 1.00 92.69 492 THR A N 1
ATOM 3911 C CA . THR A 1 492 ? -9.551 8.213 -25.465 1.00 92.69 492 THR A CA 1
ATOM 3912 C C . THR A 1 492 ? -10.379 7.247 -24.615 1.00 92.69 492 THR A C 1
ATOM 3914 O O . THR A 1 492 ? -11.101 7.689 -23.724 1.00 92.69 492 THR A O 1
ATOM 3917 N N . SER A 1 493 ? -10.197 5.937 -24.809 1.00 94.38 493 SER A N 1
ATOM 3918 C CA . SER A 1 493 ? -10.879 4.898 -24.029 1.00 94.38 493 SER A CA 1
ATOM 3919 C C . SER A 1 493 ? -10.488 4.903 -22.542 1.00 94.38 493 SER A C 1
ATOM 3921 O O . SER A 1 493 ? -11.343 4.712 -21.676 1.00 94.38 493 SER A O 1
ATOM 3923 N N . ASN A 1 494 ? -9.221 5.164 -22.208 1.00 89.44 494 ASN A N 1
ATOM 3924 C CA . ASN A 1 494 ? -8.779 5.254 -20.813 1.00 89.44 494 ASN A CA 1
ATOM 3925 C C . ASN A 1 494 ? -9.382 6.475 -20.098 1.00 89.44 494 ASN A C 1
ATOM 3927 O O . ASN A 1 494 ? -9.920 6.320 -19.005 1.00 89.44 494 ASN A O 1
ATOM 3931 N N . ASN A 1 495 ? -9.432 7.637 -20.759 1.00 90.88 495 ASN A N 1
ATOM 3932 C CA . ASN A 1 495 ? -10.095 8.839 -20.233 1.00 90.88 495 ASN A CA 1
ATOM 3933 C C . ASN A 1 495 ? -11.602 8.634 -19.960 1.00 90.88 495 ASN A C 1
ATOM 3935 O O . ASN A 1 495 ? -12.201 9.358 -19.163 1.00 90.88 495 ASN A O 1
ATOM 3939 N N . GLU A 1 496 ? -12.259 7.701 -20.654 1.00 93.62 496 GLU A N 1
ATOM 3940 C CA . GLU A 1 496 ? -13.654 7.322 -20.388 1.00 93.62 496 GLU A CA 1
ATOM 3941 C C . GLU A 1 496 ? -13.761 6.383 -19.180 1.00 93.62 496 GLU A C 1
ATOM 3943 O O . GLU A 1 496 ? -14.579 6.629 -18.290 1.00 93.62 496 GLU A O 1
ATOM 3948 N N . ARG A 1 497 ? -12.877 5.381 -19.087 1.00 91.12 497 ARG A N 1
ATOM 3949 C CA . ARG A 1 497 ? -12.783 4.479 -17.924 1.00 91.12 497 ARG A CA 1
ATOM 3950 C C . ARG A 1 497 ? -12.478 5.232 -16.631 1.00 91.12 497 ARG A C 1
ATOM 3952 O O . ARG A 1 497 ? -13.099 4.951 -15.615 1.00 91.12 497 ARG A O 1
ATOM 3959 N N . GLU A 1 498 ? -11.586 6.220 -16.653 1.00 90.31 498 GLU A N 1
ATOM 3960 C CA . GLU A 1 498 ? -11.269 7.060 -15.486 1.00 90.31 498 GLU A CA 1
ATOM 3961 C C . GLU A 1 498 ? -12.488 7.849 -14.983 1.00 90.31 498 GLU A C 1
ATOM 3963 O O . GLU A 1 498 ? -12.704 7.964 -13.773 1.00 90.31 498 GLU A O 1
ATOM 3968 N N . LYS A 1 499 ? -13.339 8.350 -15.890 1.00 92.81 499 LYS A N 1
ATOM 3969 C CA . LYS A 1 499 ? -14.603 9.013 -15.521 1.00 92.81 499 LYS A CA 1
ATOM 3970 C C . LYS A 1 499 ? -15.583 8.030 -14.885 1.00 92.81 499 LYS A C 1
ATOM 3972 O O . LYS A 1 499 ? -16.238 8.382 -13.904 1.00 92.81 499 LYS A O 1
ATOM 3977 N N . GLU A 1 500 ? -15.677 6.810 -15.414 1.00 94.88 500 GLU A N 1
ATOM 3978 C CA . GLU A 1 500 ? -16.517 5.755 -14.841 1.00 94.88 500 GLU A CA 1
ATOM 3979 C C . GLU A 1 500 ? -16.011 5.313 -13.460 1.00 94.88 500 GLU A C 1
ATOM 3981 O O . GLU A 1 500 ? -16.793 5.263 -12.513 1.00 94.88 500 GLU A O 1
ATOM 3986 N N . ILE A 1 501 ? -14.705 5.086 -13.303 1.00 92.69 501 ILE A N 1
ATOM 3987 C CA . ILE A 1 501 ? -14.059 4.745 -12.028 1.00 92.69 501 ILE A CA 1
ATOM 3988 C C . ILE A 1 501 ? -14.341 5.827 -10.976 1.00 92.69 501 ILE A C 1
ATOM 3990 O O . ILE A 1 501 ? -14.818 5.519 -9.882 1.00 92.69 501 ILE A O 1
ATOM 3994 N N . ASN A 1 502 ? -14.145 7.103 -11.319 1.00 90.12 502 ASN A N 1
ATOM 3995 C CA . ASN A 1 502 ? -14.456 8.221 -10.430 1.00 90.12 502 ASN A CA 1
ATOM 3996 C C . ASN A 1 502 ? -15.953 8.302 -10.083 1.00 90.12 502 ASN A C 1
ATOM 3998 O O . ASN A 1 502 ? -16.317 8.552 -8.930 1.00 90.12 502 ASN A O 1
ATOM 4002 N N . PHE A 1 503 ? -16.849 8.046 -11.040 1.00 92.62 503 PHE A N 1
ATOM 4003 C CA . PHE A 1 503 ? -18.287 7.961 -10.777 1.00 92.62 503 PHE A CA 1
ATOM 4004 C C . PHE A 1 503 ? -18.635 6.803 -9.823 1.00 92.62 503 PHE A C 1
ATOM 4006 O O . PHE A 1 503 ? -19.421 6.987 -8.888 1.00 92.62 503 PHE A O 1
ATOM 4013 N N . LEU A 1 504 ? -18.023 5.630 -10.009 1.00 92.50 504 LEU A N 1
ATOM 4014 C CA . LEU A 1 504 ? -18.229 4.448 -9.173 1.00 92.50 504 LEU A CA 1
ATOM 4015 C C . LEU A 1 504 ? -17.690 4.640 -7.750 1.00 92.50 504 LEU A C 1
ATOM 4017 O O . LEU A 1 504 ? -18.409 4.317 -6.805 1.00 92.50 504 LEU A O 1
ATOM 4021 N N . TYR A 1 505 ? -16.509 5.236 -7.558 1.00 89.31 505 TYR A N 1
ATOM 4022 C CA . TYR A 1 505 ? -15.996 5.555 -6.218 1.00 89.31 505 TYR A CA 1
ATOM 4023 C C . TYR A 1 505 ? -16.932 6.499 -5.454 1.00 89.31 505 TYR A C 1
ATOM 4025 O O . TYR A 1 505 ? -17.327 6.202 -4.324 1.00 89.31 505 TYR A O 1
ATOM 4033 N N . ASN A 1 506 ? -17.384 7.582 -6.097 1.00 89.25 506 ASN A N 1
ATOM 4034 C CA . ASN A 1 506 ? -18.380 8.490 -5.520 1.00 89.25 506 ASN A CA 1
ATOM 4035 C C . ASN A 1 506 ? -19.697 7.765 -5.181 1.00 89.25 506 ASN A C 1
ATOM 4037 O O . ASN A 1 506 ? -20.332 8.039 -4.158 1.00 89.25 506 ASN A O 1
ATOM 4041 N N . ARG A 1 507 ? -20.110 6.803 -6.016 1.00 92.62 507 ARG A N 1
ATOM 4042 C CA . ARG A 1 507 ? -21.305 5.982 -5.788 1.00 92.62 507 ARG A CA 1
ATOM 4043 C C . ARG A 1 507 ? -21.148 5.043 -4.592 1.00 92.62 507 ARG A C 1
ATOM 4045 O O . ARG A 1 507 ? -22.095 4.931 -3.814 1.00 92.62 507 ARG A O 1
ATOM 4052 N N . VAL A 1 508 ? -19.991 4.400 -4.435 1.00 92.44 508 VAL A N 1
ATOM 4053 C CA . VAL A 1 508 ? -19.679 3.515 -3.301 1.00 92.44 508 VAL A CA 1
ATOM 4054 C C . VAL A 1 508 ? -19.643 4.312 -1.999 1.00 92.44 508 VAL A C 1
ATOM 4056 O O . VAL A 1 508 ? -20.404 3.985 -1.092 1.00 92.44 508 VAL A O 1
ATOM 4059 N N . ALA A 1 509 ? -18.895 5.418 -1.939 1.00 84.94 509 ALA A N 1
ATOM 4060 C CA . ALA A 1 509 ? -18.817 6.268 -0.746 1.00 84.94 509 ALA A CA 1
ATOM 4061 C C . ALA A 1 509 ? -20.203 6.782 -0.293 1.00 84.94 509 ALA A C 1
ATOM 4063 O O . ALA A 1 509 ? -20.539 6.761 0.895 1.00 84.94 509 ALA A O 1
ATOM 4064 N N . LEU A 1 510 ? -21.063 7.173 -1.244 1.00 87.75 510 LEU A N 1
ATOM 4065 C CA . LEU A 1 510 ? -22.455 7.546 -0.969 1.00 87.75 510 LEU A CA 1
ATOM 4066 C C . LEU A 1 510 ? -23.275 6.374 -0.395 1.00 87.75 510 LEU A C 1
ATOM 4068 O O . LEU A 1 510 ? -24.087 6.571 0.513 1.00 87.75 510 LEU A O 1
ATOM 4072 N N . LEU A 1 511 ? -23.115 5.166 -0.941 1.00 91.31 511 LEU A N 1
ATOM 4073 C CA . LEU A 1 511 ? -23.842 3.974 -0.493 1.00 91.31 511 LEU A CA 1
ATOM 4074 C C . LEU A 1 511 ? -23.395 3.525 0.900 1.00 91.31 511 LEU A C 1
ATOM 4076 O O . LEU A 1 511 ? -24.254 3.231 1.731 1.00 91.31 511 LEU A O 1
ATOM 4080 N N . GLU A 1 512 ? -22.093 3.539 1.181 1.00 88.25 512 GLU A N 1
ATOM 4081 C CA . GLU A 1 512 ? -21.531 3.240 2.501 1.00 88.25 512 GLU A CA 1
ATOM 4082 C C . GLU A 1 512 ? -22.043 4.225 3.556 1.00 88.25 512 GLU A C 1
ATOM 4084 O O . GLU A 1 512 ? -22.563 3.802 4.589 1.00 88.25 512 GLU A O 1
ATOM 4089 N N . ASN A 1 513 ? -22.018 5.530 3.265 1.00 87.38 513 ASN A N 1
ATOM 4090 C CA . ASN A 1 513 ? -22.569 6.563 4.144 1.00 87.38 513 ASN A CA 1
ATOM 4091 C C . ASN A 1 513 ? -24.069 6.337 4.429 1.00 87.38 513 ASN A C 1
ATOM 4093 O O . ASN A 1 513 ? -24.509 6.356 5.582 1.00 87.38 513 ASN A O 1
ATOM 4097 N N . ARG A 1 514 ? -24.866 6.038 3.392 1.00 90.19 514 ARG A N 1
ATOM 4098 C CA . ARG A 1 514 ? -26.301 5.737 3.544 1.00 90.19 514 ARG A CA 1
ATOM 4099 C C . ARG A 1 514 ? -26.555 4.473 4.367 1.00 90.19 514 ARG A C 1
ATOM 4101 O O . ARG A 1 514 ? -27.472 4.475 5.191 1.00 90.19 514 ARG A O 1
ATOM 4108 N N . LEU A 1 515 ? -25.765 3.420 4.159 1.00 93.12 515 LEU A N 1
ATOM 4109 C CA . LEU A 1 515 ? -25.847 2.170 4.914 1.00 93.12 515 LEU A CA 1
ATOM 4110 C C . LEU A 1 515 ? -25.501 2.406 6.388 1.00 93.12 515 LEU A C 1
ATOM 4112 O O . LEU A 1 515 ? -26.234 1.956 7.265 1.00 93.12 515 LEU A O 1
ATOM 4116 N N . GLU A 1 516 ? -24.454 3.178 6.667 1.00 92.06 516 GLU A N 1
ATOM 4117 C CA . GLU A 1 516 ? -24.001 3.528 8.016 1.00 92.06 516 GLU A CA 1
ATOM 4118 C C . GLU A 1 516 ? -25.062 4.360 8.776 1.00 92.06 516 GLU A C 1
ATOM 4120 O O . GLU A 1 516 ? -25.386 4.066 9.935 1.00 92.06 516 GLU A O 1
ATOM 4125 N N . ILE A 1 517 ? -25.697 5.334 8.107 1.00 90.69 517 ILE A N 1
ATOM 4126 C CA . ILE A 1 517 ? -26.842 6.088 8.648 1.00 90.69 517 ILE A CA 1
ATOM 4127 C C . ILE A 1 517 ? -28.028 5.155 8.935 1.00 90.69 517 ILE A C 1
ATOM 4129 O O . ILE A 1 517 ? -28.643 5.248 10.002 1.00 90.69 517 ILE A O 1
ATOM 4133 N N . GLN A 1 518 ? -28.357 4.244 8.014 1.00 93.44 518 GLN A N 1
ATOM 4134 C CA . GLN A 1 518 ? -29.467 3.299 8.167 1.00 93.44 518 GLN A CA 1
ATOM 4135 C C . GLN A 1 518 ? -29.214 2.285 9.299 1.00 93.44 518 GLN A C 1
ATOM 4137 O O . GLN A 1 518 ? -30.117 2.009 10.097 1.00 93.44 518 GLN A O 1
ATOM 4142 N N . GLU A 1 519 ? -27.987 1.779 9.430 1.00 94.62 519 GLU A N 1
ATOM 4143 C CA . GLU A 1 519 ? -27.575 0.896 10.521 1.00 94.62 519 GLU A CA 1
ATOM 4144 C C . GLU A 1 519 ? -27.737 1.607 11.871 1.00 94.62 519 GLU A C 1
ATOM 4146 O O . GLU A 1 519 ? -28.371 1.071 12.785 1.00 94.62 519 GLU A O 1
ATOM 4151 N N . GLN A 1 520 ? -27.255 2.846 12.000 1.00 94.25 520 GLN A N 1
ATOM 4152 C CA . GLN A 1 520 ? -27.401 3.620 13.233 1.00 94.25 520 GLN A CA 1
ATOM 4153 C C . GLN A 1 520 ? -28.857 3.988 13.539 1.00 94.25 520 GLN A C 1
ATOM 4155 O O . GLN A 1 520 ? -29.255 3.965 14.709 1.00 94.25 520 GLN A O 1
ATOM 4160 N N . TYR A 1 521 ? -29.667 4.273 12.515 1.00 93.12 521 TYR A N 1
ATOM 4161 C CA . TYR A 1 521 ? -31.104 4.500 12.667 1.00 93.12 521 TYR A CA 1
ATOM 4162 C C . TYR A 1 521 ? -31.797 3.259 13.248 1.00 93.12 521 TYR A C 1
ATOM 4164 O O . TYR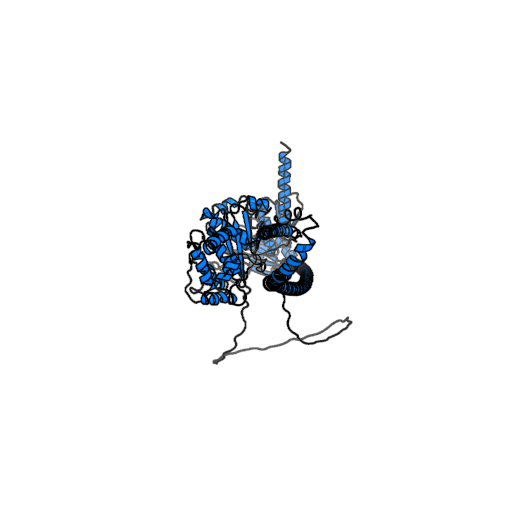 A 1 521 ? -32.562 3.374 14.208 1.00 93.12 521 TYR A O 1
ATOM 4172 N N . SER A 1 522 ? -31.457 2.058 12.760 1.00 92.81 522 SER A N 1
ATOM 4173 C CA . SER A 1 522 ? -31.986 0.793 13.298 1.00 92.81 522 SER A CA 1
ATOM 4174 C C . SER A 1 522 ? -31.646 0.587 14.787 1.00 92.81 522 SER A C 1
ATOM 4176 O O . SER A 1 522 ? -32.443 0.007 15.536 1.00 92.81 522 SER A O 1
ATOM 4178 N N . ARG A 1 523 ? -30.498 1.123 15.235 1.00 94.38 523 ARG A N 1
ATOM 4179 C CA . ARG A 1 523 ? -29.993 1.073 16.618 1.00 94.38 523 ARG A CA 1
ATOM 4180 C C . ARG A 1 523 ? -30.523 2.193 17.524 1.00 94.38 523 ARG A C 1
ATOM 4182 O O . ARG A 1 523 ? -30.238 2.165 18.719 1.00 94.38 523 ARG A O 1
ATOM 4189 N N . ARG A 1 524 ? -31.305 3.159 17.020 1.00 93.25 524 ARG A N 1
ATOM 4190 C CA . ARG A 1 524 ? -31.741 4.349 17.785 1.00 93.25 524 ARG A CA 1
ATOM 4191 C C . ARG A 1 524 ? -32.550 4.022 19.051 1.00 93.25 524 ARG A C 1
ATOM 4193 O O . ARG A 1 524 ? -32.449 4.749 20.036 1.00 93.25 524 ARG A O 1
ATOM 4200 N N . THR A 1 525 ? -33.314 2.926 19.064 1.00 95.75 525 THR A N 1
ATOM 4201 C CA . THR A 1 525 ? -34.049 2.460 20.261 1.00 95.75 525 THR A CA 1
ATOM 4202 C C . THR A 1 525 ? -33.232 1.533 21.170 1.00 95.75 525 THR A C 1
ATOM 4204 O O . THR A 1 525 ? -33.777 0.979 22.123 1.00 95.75 525 THR A O 1
ATOM 4207 N N . SER A 1 526 ? -31.930 1.367 20.913 1.00 96.81 526 SER A N 1
ATOM 4208 C CA . SER A 1 526 ? -31.051 0.494 21.691 1.00 96.81 526 SER A CA 1
ATOM 4209 C C . SER A 1 526 ? -30.036 1.252 22.548 1.00 96.81 526 SER A C 1
ATOM 4211 O O . SER A 1 526 ? -29.415 2.224 22.112 1.00 96.81 526 SER A O 1
ATOM 4213 N N . LEU A 1 527 ? -29.819 0.748 23.763 1.00 97.38 527 LEU A N 1
ATOM 4214 C CA . LEU A 1 527 ? -28.779 1.193 24.691 1.00 97.38 527 LEU A CA 1
ATOM 4215 C C . LEU A 1 527 ? -27.858 0.027 25.059 1.00 97.38 527 LEU A C 1
ATOM 4217 O O . LEU A 1 527 ? -28.240 -1.140 24.964 1.00 97.38 527 LEU A O 1
ATOM 4221 N N . ARG A 1 528 ? -26.641 0.363 25.489 1.00 96.81 528 ARG A N 1
ATOM 4222 C CA . ARG A 1 528 ? -25.688 -0.564 26.102 1.00 96.81 528 ARG A CA 1
ATOM 4223 C C . ARG A 1 528 ? -25.573 -0.255 27.583 1.00 96.81 528 ARG A C 1
ATOM 4225 O O . ARG A 1 528 ? -25.191 0.853 27.959 1.00 96.81 528 ARG A O 1
ATOM 4232 N N . PHE A 1 529 ? -25.864 -1.250 28.404 1.00 96.81 529 PHE A N 1
ATOM 4233 C CA . PHE A 1 529 ? -25.585 -1.244 29.830 1.00 96.81 529 PHE A CA 1
ATOM 4234 C C . PHE A 1 529 ? -24.231 -1.919 30.029 1.00 96.81 529 PHE A C 1
ATOM 4236 O O . PHE A 1 529 ? -24.013 -3.037 29.566 1.00 96.81 529 PHE A O 1
ATOM 4243 N N . ASN A 1 530 ? -23.295 -1.221 30.662 1.00 94.94 530 ASN A N 1
ATOM 4244 C CA . ASN A 1 530 ? -21.916 -1.663 30.839 1.00 94.94 530 ASN A CA 1
ATOM 4245 C C . ASN A 1 530 ? -21.672 -2.022 32.307 1.00 94.94 530 ASN A C 1
ATOM 4247 O O . ASN A 1 530 ? -22.251 -1.398 33.193 1.00 94.94 530 ASN A O 1
ATOM 4251 N N . ASN A 1 531 ? -20.776 -2.983 32.546 1.00 93.06 531 ASN A N 1
ATOM 4252 C CA . ASN A 1 531 ? -20.386 -3.473 33.875 1.00 93.06 531 ASN A CA 1
ATOM 4253 C C . ASN A 1 531 ? -21.518 -4.135 34.691 1.00 93.06 531 ASN A C 1
ATOM 4255 O O . ASN A 1 531 ? -21.449 -4.230 35.920 1.00 93.06 531 ASN A O 1
ATOM 4259 N N . VAL A 1 532 ? -22.540 -4.633 33.992 1.00 92.81 532 VAL A N 1
ATOM 4260 C CA . VAL A 1 532 ? -23.683 -5.351 34.569 1.00 92.81 532 VAL A CA 1
ATOM 4261 C C . VAL A 1 532 ? -23.199 -6.679 35.148 1.00 92.81 532 VAL A C 1
ATOM 4263 O O . VAL A 1 532 ? -22.457 -7.396 34.477 1.00 92.81 532 VAL A O 1
ATOM 4266 N N . ALA A 1 533 ? -23.594 -7.003 36.382 1.00 89.62 533 ALA A N 1
ATOM 4267 C CA . ALA A 1 533 ? -23.315 -8.304 36.990 1.00 89.62 533 ALA A CA 1
ATOM 4268 C C . ALA A 1 533 ? -24.167 -9.389 36.317 1.00 89.62 533 ALA A C 1
ATOM 4270 O O . ALA A 1 533 ? -25.360 -9.184 36.107 1.00 89.62 533 ALA A O 1
ATOM 4271 N N . ILE A 1 534 ? -23.560 -10.523 35.964 1.00 88.38 534 ILE A N 1
ATOM 4272 C CA . ILE A 1 534 ? -24.228 -11.604 35.227 1.00 88.38 534 ILE A CA 1
ATOM 4273 C C . ILE A 1 534 ? -23.935 -12.944 35.916 1.00 88.38 534 ILE A C 1
ATOM 4275 O O . ILE A 1 534 ? -22.784 -13.167 36.303 1.00 88.38 534 ILE A O 1
ATOM 4279 N N . PRO A 1 535 ? -24.930 -13.845 36.057 1.00 84.38 535 PRO A N 1
ATOM 4280 C CA . PRO A 1 535 ? -24.715 -15.204 36.545 1.00 84.38 535 PRO A CA 1
ATOM 4281 C C . PRO A 1 535 ? -23.605 -15.923 35.769 1.00 84.38 535 PRO A C 1
ATOM 4283 O O . PRO A 1 535 ? -23.642 -16.046 34.542 1.00 84.38 535 PRO A O 1
ATOM 4286 N N . ALA A 1 536 ? -22.594 -16.383 36.500 1.00 80.12 536 ALA A N 1
ATOM 4287 C CA . ALA A 1 536 ? -21.384 -16.951 35.931 1.00 80.12 536 ALA A CA 1
ATOM 4288 C C . ALA A 1 536 ? -20.892 -18.129 36.764 1.00 80.12 536 ALA A C 1
ATOM 4290 O O . ALA A 1 536 ? -20.847 -18.050 37.996 1.00 80.12 536 ALA A O 1
ATOM 4291 N N . ASP A 1 537 ? -20.477 -19.192 36.082 1.00 74.88 537 ASP A N 1
ATOM 4292 C CA . ASP A 1 537 ? -19.885 -20.349 36.734 1.00 74.88 537 ASP A CA 1
ATOM 4293 C C . ASP A 1 537 ? -18.445 -20.011 37.147 1.00 74.88 537 ASP A C 1
ATOM 4295 O O . ASP A 1 537 ? -17.565 -19.756 36.315 1.00 74.88 537 ASP A O 1
ATOM 4299 N N . ARG A 1 538 ? -18.217 -19.983 38.463 1.00 63.91 538 ARG A N 1
ATOM 4300 C CA . ARG A 1 538 ? -16.904 -19.717 39.064 1.00 63.91 538 ARG A CA 1
ATOM 4301 C C . ARG A 1 538 ? -15.966 -20.925 38.991 1.00 63.91 538 ARG A C 1
ATOM 4303 O O . ARG A 1 538 ? -14.770 -20.745 39.186 1.00 63.91 538 ARG A O 1
ATOM 4310 N N . ILE A 1 539 ? -16.488 -22.119 38.708 1.00 60.47 539 ILE A N 1
ATOM 4311 C CA . ILE A 1 539 ? -15.745 -23.382 38.672 1.00 60.47 539 ILE A CA 1
ATOM 4312 C C . ILE A 1 539 ? -15.166 -23.617 37.266 1.00 60.47 539 ILE A C 1
ATOM 4314 O O . ILE A 1 539 ? -14.005 -23.996 37.137 1.00 60.47 539 ILE A O 1
ATOM 4318 N N . GLN A 1 540 ? -15.914 -23.306 36.199 1.00 54.00 540 GLN A N 1
ATOM 4319 C CA . GLN A 1 540 ? -15.468 -23.475 34.804 1.00 54.00 540 GLN A CA 1
ATOM 4320 C C . GLN A 1 540 ? -14.954 -22.185 34.134 1.00 54.00 540 GLN A C 1
ATOM 4322 O O . GLN A 1 540 ? -15.350 -21.842 33.016 1.00 54.00 540 GLN A O 1
ATOM 4327 N N . GLY A 1 541 ? -14.046 -21.463 34.795 1.00 53.56 541 GLY A N 1
ATOM 4328 C CA . GLY A 1 541 ? -13.287 -20.381 34.150 1.00 53.56 541 GLY A CA 1
ATOM 4329 C C . GLY A 1 541 ? -14.117 -19.158 33.737 1.00 53.56 541 GLY A C 1
ATOM 4330 O O . GLY A 1 541 ? -13.836 -18.550 32.706 1.00 53.56 541 GLY A O 1
ATOM 4331 N N . ALA A 1 542 ? -15.125 -18.789 34.536 1.00 64.75 542 ALA A N 1
ATOM 4332 C CA . ALA A 1 542 ? -15.949 -17.591 34.343 1.00 64.75 542 ALA A CA 1
ATOM 4333 C C . ALA A 1 542 ? -16.763 -17.583 33.029 1.00 64.75 542 ALA A C 1
ATOM 4335 O O . ALA A 1 542 ? -16.891 -16.557 32.354 1.00 64.75 542 ALA A O 1
ATOM 4336 N N . LYS A 1 543 ? -17.352 -18.732 32.673 1.00 74.56 543 LYS A N 1
ATOM 4337 C CA . LYS A 1 543 ? -18.369 -18.829 31.613 1.00 74.56 543 LYS A CA 1
ATOM 4338 C C . LYS A 1 543 ? -19.715 -18.262 32.084 1.00 74.56 543 LYS A C 1
ATOM 4340 O O . LYS A 1 543 ? -20.074 -18.375 33.255 1.00 74.56 543 LYS A O 1
ATOM 4345 N N . ILE A 1 544 ? -20.462 -17.668 31.152 1.00 80.06 544 ILE A N 1
ATOM 4346 C CA . ILE A 1 544 ? -21.841 -17.207 31.376 1.00 80.06 544 ILE A CA 1
ATOM 4347 C C . ILE A 1 544 ? -22.745 -18.435 31.526 1.00 80.06 544 ILE A C 1
ATOM 4349 O O . ILE A 1 544 ? -22.694 -19.338 30.689 1.00 80.06 544 ILE A O 1
ATOM 4353 N N . VAL A 1 545 ? -23.572 -18.465 32.572 1.00 80.25 545 VAL A N 1
ATOM 4354 C CA . VAL A 1 545 ? -24.563 -19.534 32.769 1.00 80.25 545 VAL A CA 1
ATOM 4355 C C . VAL A 1 545 ? -25.805 -19.193 31.955 1.00 80.25 545 VAL A C 1
ATOM 4357 O O . VAL A 1 545 ? -26.482 -18.215 32.251 1.00 80.25 545 VAL A O 1
ATOM 4360 N N . HIS A 1 546 ? -26.099 -19.982 30.924 1.00 80.56 546 HIS A N 1
ATOM 4361 C CA . HIS A 1 546 ? -27.322 -19.838 30.136 1.00 80.56 546 HIS A CA 1
ATOM 4362 C C . HIS A 1 546 ? -28.429 -20.777 30.657 1.00 80.56 546 HIS A C 1
ATOM 4364 O O . HIS A 1 546 ? -28.112 -21.900 31.050 1.00 80.56 546 HIS A O 1
ATOM 4370 N N . PRO A 1 547 ? -29.713 -20.370 30.607 1.00 82.69 547 PRO A N 1
ATOM 4371 C CA . PRO A 1 547 ? -30.208 -19.062 30.169 1.00 82.69 547 PRO A CA 1
ATOM 4372 C C . PRO A 1 547 ? -29.950 -17.954 31.207 1.00 82.69 547 PRO A C 1
ATOM 4374 O O . PRO A 1 547 ? -30.074 -18.173 32.407 1.00 82.69 547 PRO A O 1
ATOM 4377 N N . VAL A 1 548 ? -29.634 -16.745 30.728 1.00 86.06 548 VAL A N 1
ATOM 4378 C CA . VAL A 1 548 ? -29.612 -15.529 31.556 1.00 86.06 548 VAL A CA 1
ATOM 4379 C C . VAL A 1 548 ? -30.905 -14.774 31.295 1.00 86.06 548 VAL A C 1
ATOM 4381 O O . VAL A 1 548 ? -31.150 -14.378 30.156 1.00 86.06 548 VAL A O 1
ATOM 4384 N N . ASP A 1 549 ? -31.694 -14.528 32.336 1.00 92.12 549 ASP A N 1
ATOM 4385 C CA . ASP A 1 549 ? -32.770 -13.542 32.275 1.00 92.12 549 ASP A CA 1
ATOM 4386 C C . ASP A 1 549 ? -32.161 -12.133 32.327 1.00 92.12 549 ASP A C 1
ATOM 4388 O O . ASP A 1 549 ? -31.879 -11.578 33.389 1.00 92.12 549 ASP A O 1
ATOM 4392 N N . THR A 1 550 ? -31.876 -11.575 31.151 1.00 94.62 550 THR A N 1
ATOM 4393 C CA . THR A 1 550 ? -31.368 -10.207 31.033 1.00 94.62 550 THR A CA 1
ATOM 4394 C C . THR A 1 550 ? -32.462 -9.149 31.165 1.00 94.62 550 THR A C 1
ATOM 4396 O O . THR A 1 550 ? -32.115 -7.986 31.362 1.00 94.62 550 THR A O 1
ATOM 4399 N N . ASP A 1 551 ? -33.748 -9.507 31.100 1.00 95.62 551 ASP A N 1
ATOM 4400 C CA . ASP A 1 551 ? -34.837 -8.537 31.230 1.00 95.62 551 ASP A CA 1
ATOM 4401 C C . ASP A 1 551 ? -35.018 -8.139 32.701 1.00 95.62 551 ASP A C 1
ATOM 4403 O O . ASP A 1 551 ? -34.987 -6.945 33.002 1.00 95.62 551 ASP A O 1
ATOM 4407 N N . SER A 1 552 ? -35.078 -9.092 33.642 1.00 95.06 552 SER A N 1
ATOM 4408 C CA . SER A 1 552 ? -35.176 -8.761 35.078 1.00 95.06 552 SER A CA 1
ATOM 4409 C C . SER A 1 552 ? -33.968 -7.978 35.605 1.00 95.06 552 SER A C 1
ATOM 4411 O O . SER A 1 552 ? -34.146 -7.020 36.355 1.00 95.06 552 SER A O 1
ATOM 4413 N N . ILE A 1 553 ? -32.749 -8.298 35.152 1.00 94.75 553 ILE A N 1
ATOM 4414 C CA . ILE A 1 553 ? -31.525 -7.551 35.506 1.00 94.75 553 ILE A CA 1
ATOM 4415 C C . ILE A 1 553 ? -31.609 -6.085 35.041 1.00 94.75 553 ILE A C 1
ATOM 4417 O O . ILE A 1 553 ? -31.144 -5.173 35.725 1.00 94.75 553 ILE A O 1
ATOM 4421 N N . ILE A 1 554 ? -32.194 -5.835 33.868 1.00 96.31 554 ILE A N 1
ATOM 4422 C CA . ILE A 1 554 ? -32.341 -4.481 33.323 1.00 96.31 554 ILE A CA 1
ATOM 4423 C C . ILE A 1 554 ? -33.490 -3.728 33.997 1.00 96.31 554 ILE A C 1
ATOM 4425 O O . ILE A 1 554 ? -33.349 -2.527 34.237 1.00 96.31 554 ILE A O 1
ATOM 4429 N N . LEU A 1 555 ? -34.582 -4.414 34.343 1.00 96.75 555 LEU A N 1
ATOM 4430 C CA . LEU A 1 555 ? -35.687 -3.851 35.121 1.00 96.75 555 LEU A CA 1
ATOM 4431 C C . LEU A 1 555 ? -35.232 -3.456 36.534 1.00 96.75 555 LEU A C 1
ATOM 4433 O O . LEU A 1 555 ? -35.545 -2.352 36.966 1.00 96.75 555 LEU A O 1
ATOM 4437 N N . ASP A 1 556 ? -34.411 -4.270 37.210 1.00 95.19 556 ASP A N 1
ATOM 4438 C CA . ASP A 1 556 ? -33.771 -3.905 38.485 1.00 95.19 556 ASP A CA 1
ATOM 4439 C C . ASP A 1 556 ? -32.944 -2.615 38.355 1.00 95.19 556 ASP A C 1
ATOM 4441 O O . ASP A 1 556 ? -33.139 -1.659 39.107 1.00 95.19 556 ASP A O 1
ATOM 4445 N N . ILE A 1 557 ? -32.077 -2.524 37.340 1.00 95.50 557 ILE A N 1
ATOM 4446 C CA . ILE A 1 557 ? -31.269 -1.317 37.115 1.00 95.50 557 ILE A CA 1
ATOM 4447 C C . ILE A 1 557 ? -32.157 -0.098 36.812 1.00 95.50 557 ILE A C 1
ATOM 4449 O O . ILE A 1 557 ? -31.885 0.993 37.314 1.00 95.50 557 ILE A O 1
ATOM 4453 N N . CYS A 1 558 ? -33.210 -0.242 36.006 1.00 96.19 558 CYS A N 1
ATOM 4454 C CA . CYS A 1 558 ? -34.083 0.883 35.668 1.00 96.19 558 CYS A CA 1
ATOM 4455 C C . CYS A 1 558 ? -34.940 1.332 36.857 1.00 96.19 558 CYS A C 1
ATOM 4457 O O . CYS A 1 558 ? -35.034 2.530 37.125 1.00 96.19 558 CYS A O 1
ATOM 4459 N N . ASN A 1 559 ? -35.510 0.396 37.606 1.00 96.19 559 ASN A N 1
ATOM 4460 C CA . ASN A 1 559 ? -36.505 0.729 38.615 1.00 96.19 559 ASN A CA 1
ATOM 4461 C C . ASN A 1 559 ? -35.832 1.035 39.961 1.00 96.19 559 ASN A C 1
ATOM 4463 O O . ASN A 1 559 ? -36.089 2.084 40.548 1.00 96.19 559 ASN A O 1
ATOM 4467 N N . ASN A 1 560 ? -34.862 0.219 40.387 1.00 94.19 560 ASN A N 1
ATOM 4468 C CA . ASN A 1 560 ? -34.195 0.380 41.682 1.00 94.19 560 ASN A CA 1
ATOM 4469 C C . ASN A 1 560 ? -32.987 1.335 41.641 1.00 94.19 560 ASN A C 1
ATOM 4471 O O . ASN A 1 560 ? -32.708 1.983 42.648 1.00 94.19 560 ASN A O 1
ATOM 4475 N N . LYS A 1 561 ? -32.267 1.462 40.508 1.00 93.81 561 LYS A N 1
ATOM 4476 C CA . LYS A 1 561 ? -31.106 2.382 40.404 1.00 93.81 561 LYS A CA 1
ATOM 4477 C C . LYS A 1 561 ? -31.371 3.692 39.661 1.00 93.81 561 LYS A C 1
ATOM 4479 O O . LYS A 1 561 ? -30.718 4.685 39.974 1.00 93.81 561 LYS A O 1
ATOM 4484 N N . LEU A 1 562 ? -32.264 3.719 38.666 1.00 93.94 562 LEU A N 1
ATOM 4485 C CA . LEU A 1 562 ? -32.646 4.968 37.982 1.00 93.94 562 LEU A CA 1
ATOM 4486 C C . LEU A 1 562 ? -33.920 5.608 38.559 1.00 93.94 562 LEU A C 1
ATOM 4488 O O . LEU A 1 562 ? -34.182 6.765 38.236 1.00 93.94 562 LEU A O 1
ATOM 4492 N N . GLY A 1 563 ? -34.690 4.894 39.391 1.00 93.75 563 GLY A N 1
ATOM 4493 C CA . GLY A 1 563 ? -35.947 5.395 39.959 1.00 93.75 563 GLY A CA 1
ATOM 4494 C C . GLY A 1 563 ? -37.052 5.581 38.915 1.00 93.75 563 GLY A C 1
ATOM 4495 O O . GLY A 1 563 ? -37.832 6.526 39.011 1.00 93.75 563 GLY A O 1
ATOM 4496 N N . LEU A 1 564 ? -37.070 4.740 37.877 1.00 96.12 564 LEU A N 1
ATOM 4497 C CA . LEU A 1 564 ? -38.049 4.791 36.791 1.00 96.12 564 LEU A CA 1
ATOM 4498 C C . LEU A 1 564 ? -39.138 3.727 36.975 1.00 96.12 564 LEU A C 1
ATOM 4500 O O . LEU A 1 564 ? -38.916 2.707 37.615 1.00 96.12 564 LEU A O 1
ATOM 4504 N N . ASP A 1 565 ? -40.298 3.947 36.366 1.00 95.00 565 ASP A N 1
ATOM 4505 C CA . ASP A 1 565 ? -41.334 2.922 36.223 1.00 95.00 565 ASP A CA 1
ATOM 4506 C C . ASP A 1 565 ? -41.245 2.339 34.806 1.00 95.00 565 ASP A C 1
ATOM 4508 O O . ASP A 1 565 ? -41.822 2.876 33.860 1.00 95.00 565 ASP A O 1
ATOM 4512 N N . ILE A 1 566 ? -40.397 1.318 34.635 1.00 96.56 566 ILE A N 1
ATOM 4513 C CA . ILE A 1 566 ? -40.237 0.582 33.375 1.00 96.56 566 ILE A CA 1
ATOM 4514 C C . ILE A 1 566 ? -40.849 -0.807 33.550 1.00 96.56 566 ILE A C 1
ATOM 4516 O O . ILE A 1 566 ? -40.463 -1.553 34.454 1.00 96.56 566 ILE A O 1
ATOM 4520 N N . GLY A 1 567 ? -41.781 -1.167 32.666 1.00 95.50 567 GLY A N 1
ATOM 4521 C CA . GLY A 1 567 ? -42.385 -2.497 32.632 1.00 95.50 567 GLY A CA 1
ATOM 4522 C C . GLY A 1 567 ? -41.654 -3.447 31.682 1.00 95.50 567 GLY A C 1
ATOM 4523 O O . GLY A 1 567 ? -40.933 -3.024 30.781 1.00 95.50 567 GLY A O 1
ATOM 4524 N N . ILE A 1 568 ? -41.892 -4.757 31.801 1.00 96.00 568 ILE A N 1
ATOM 4525 C CA . ILE A 1 568 ? -41.333 -5.728 30.840 1.00 96.00 568 ILE A CA 1
ATOM 4526 C C . ILE A 1 568 ? -41.826 -5.470 29.402 1.00 96.00 568 ILE A C 1
ATOM 4528 O O . ILE A 1 568 ? -41.078 -5.655 28.449 1.00 96.00 568 ILE A O 1
ATOM 4532 N N . GLY A 1 569 ? -43.042 -4.930 29.248 1.00 96.12 569 GLY A N 1
ATOM 4533 C CA . GLY A 1 569 ? -43.607 -4.508 27.961 1.00 96.12 569 GLY A CA 1
ATOM 4534 C C . GLY A 1 569 ? -42.914 -3.306 27.303 1.00 96.12 569 GLY A C 1
ATOM 4535 O O . GLY A 1 569 ? -43.200 -3.010 26.148 1.00 96.12 569 GLY A O 1
ATOM 4536 N N . ASP A 1 570 ? -41.993 -2.620 27.983 1.00 96.81 570 ASP A N 1
ATOM 4537 C CA . ASP A 1 570 ? -41.145 -1.591 27.372 1.00 96.81 570 ASP A CA 1
ATOM 4538 C C . ASP A 1 570 ? -39.895 -2.168 26.689 1.00 96.81 570 ASP A C 1
ATOM 4540 O O . ASP A 1 570 ? -39.278 -1.503 25.843 1.00 96.81 570 ASP A O 1
ATOM 4544 N N . ILE A 1 571 ? -39.505 -3.395 27.043 1.00 97.50 571 ILE A N 1
ATOM 4545 C CA . ILE A 1 571 ? -38.324 -4.078 26.518 1.00 97.50 571 ILE A CA 1
ATOM 4546 C C . ILE A 1 571 ? -38.754 -4.972 25.351 1.00 97.50 571 ILE A C 1
ATOM 4548 O O . ILE A 1 571 ? -39.565 -5.877 25.491 1.00 97.50 571 ILE A O 1
ATOM 4552 N N . GLY A 1 572 ? -38.202 -4.719 24.162 1.00 96.38 572 GLY A N 1
ATOM 4553 C CA . GLY A 1 572 ? -38.463 -5.542 22.976 1.00 96.38 572 GLY A CA 1
ATOM 4554 C C . GLY A 1 572 ? -37.501 -6.724 22.830 1.00 96.38 572 GLY A C 1
ATOM 4555 O O . GLY A 1 572 ? -37.862 -7.740 22.242 1.00 96.38 572 GLY A O 1
ATOM 4556 N N . ARG A 1 573 ? -36.256 -6.572 23.307 1.00 95.88 573 ARG A N 1
ATOM 4557 C CA . ARG A 1 573 ? -35.249 -7.643 23.433 1.00 95.88 573 ARG A CA 1
ATOM 4558 C C . ARG A 1 573 ? -34.059 -7.149 24.255 1.00 95.88 573 ARG A C 1
ATOM 4560 O O . ARG A 1 573 ? -33.493 -6.107 23.914 1.00 95.88 573 ARG A O 1
ATOM 4567 N N . SER A 1 574 ? -33.598 -7.929 25.225 1.00 96.25 574 SER A N 1
ATOM 4568 C CA . SER A 1 574 ? -32.264 -7.784 25.820 1.00 96.25 574 SER A CA 1
ATOM 4569 C C . SER A 1 574 ? -31.383 -9.007 25.520 1.00 96.25 574 SER A C 1
ATOM 4571 O O . SER A 1 574 ? -31.891 -10.063 25.151 1.00 96.25 574 SER A O 1
ATOM 4573 N N . HIS A 1 575 ? -30.057 -8.846 25.557 1.00 94.50 575 HIS A N 1
ATOM 4574 C CA . HIS A 1 575 ? -29.093 -9.957 25.544 1.00 94.50 575 HIS A CA 1
ATOM 4575 C C . HIS A 1 575 ? -27.690 -9.497 25.964 1.00 94.50 575 HIS A C 1
ATOM 4577 O O . HIS A 1 575 ? -27.309 -8.333 25.793 1.00 94.50 575 HIS A O 1
ATOM 4583 N N . VAL A 1 576 ? -26.901 -10.439 26.481 1.00 93.19 576 VAL A N 1
ATOM 4584 C CA . VAL A 1 576 ? -25.488 -10.239 26.830 1.00 93.19 576 VAL A CA 1
ATOM 4585 C C . VAL A 1 576 ? -24.637 -10.097 25.567 1.00 93.19 576 VAL A C 1
ATOM 4587 O O . VAL A 1 576 ? -24.854 -10.801 24.581 1.00 93.19 576 VAL A O 1
ATOM 4590 N N . ILE A 1 577 ? -23.642 -9.210 25.603 1.00 91.69 577 ILE A N 1
ATOM 4591 C CA . ILE A 1 577 ? -22.665 -9.016 24.528 1.00 91.69 577 ILE A CA 1
ATOM 4592 C C . ILE A 1 577 ? -21.235 -8.890 25.062 1.00 91.69 577 ILE A C 1
ATOM 4594 O O . ILE A 1 577 ? -20.968 -8.230 26.064 1.00 91.69 577 ILE A O 1
ATOM 4598 N N . GLY A 1 578 ? -20.287 -9.460 24.317 1.00 85.50 578 GLY A N 1
ATOM 4599 C CA . GLY A 1 578 ? -18.870 -9.464 24.680 1.00 85.50 578 GLY A CA 1
ATOM 4600 C C . GLY A 1 578 ? -18.501 -10.555 25.690 1.00 85.50 578 GLY A C 1
ATOM 4601 O O . GLY A 1 578 ? -19.307 -11.405 26.055 1.00 85.50 578 GLY A O 1
ATOM 4602 N N . LYS A 1 579 ? -17.230 -10.559 26.108 1.00 84.88 579 LYS A N 1
ATOM 4603 C CA . LYS A 1 579 ? -16.699 -11.533 27.074 1.00 84.88 579 LYS A CA 1
ATOM 4604 C C . LYS A 1 579 ? -16.993 -11.083 28.506 1.00 84.88 579 LYS A C 1
ATOM 4606 O O . LYS A 1 579 ? -16.951 -9.888 28.804 1.00 84.88 579 LYS A O 1
ATOM 4611 N N . LEU A 1 580 ? -17.244 -12.040 29.394 1.00 85.19 580 LEU A N 1
ATOM 4612 C CA . LEU A 1 580 ? -17.358 -11.785 30.826 1.00 85.19 580 LEU A CA 1
ATOM 4613 C C . LEU A 1 580 ? -15.994 -11.345 31.394 1.00 85.19 580 LEU A C 1
ATOM 4615 O O . LEU A 1 580 ? -14.961 -11.936 31.085 1.00 85.19 580 LEU A O 1
ATOM 4619 N N . LYS A 1 581 ? -15.986 -10.309 32.233 1.00 83.44 581 LYS A N 1
ATOM 4620 C CA . LYS A 1 581 ? -14.824 -9.827 32.990 1.00 83.44 581 LYS A CA 1
ATOM 4621 C C . LYS A 1 581 ? -15.216 -9.742 34.461 1.00 83.44 581 LYS A C 1
ATOM 4623 O O . LYS A 1 581 ? -16.139 -9.010 34.794 1.00 83.44 581 LYS A O 1
ATOM 4628 N N . GLN A 1 582 ? -14.547 -10.501 35.331 1.00 82.19 582 GLN A N 1
ATOM 4629 C CA . GLN A 1 582 ? -14.779 -10.483 36.789 1.00 82.19 582 GLN A CA 1
ATOM 4630 C C . GLN A 1 582 ? -16.266 -10.651 37.199 1.00 82.19 582 GLN A C 1
ATOM 4632 O O . GLN A 1 582 ? -16.750 -9.978 38.104 1.00 82.19 582 GLN A O 1
ATOM 4637 N N . GLY A 1 583 ? -17.020 -11.524 36.514 1.00 82.94 583 GLY A N 1
ATOM 4638 C CA . GLY A 1 583 ? -18.456 -11.720 36.783 1.00 82.94 583 GLY A CA 1
ATOM 4639 C C . GLY A 1 583 ? -19.389 -10.676 36.151 1.00 82.94 583 GLY A C 1
ATOM 4640 O O . GLY A 1 583 ? -20.571 -10.632 36.484 1.00 82.94 583 GLY A O 1
ATOM 4641 N N . ARG A 1 584 ? -18.876 -9.814 35.262 1.00 89.06 584 ARG A N 1
ATOM 4642 C CA . ARG A 1 584 ? -19.619 -8.692 34.667 1.00 89.06 584 ARG A CA 1
ATOM 4643 C C . ARG A 1 584 ? -19.489 -8.662 33.148 1.00 89.06 584 ARG A C 1
ATOM 4645 O O . ARG A 1 584 ? -18.475 -9.098 32.604 1.00 89.06 584 ARG A O 1
ATOM 4652 N N . SER A 1 585 ? -20.482 -8.132 32.442 1.00 91.81 585 SER A N 1
ATOM 4653 C CA . SER A 1 585 ? -20.390 -7.921 30.989 1.00 91.81 585 SER A CA 1
ATOM 4654 C C . SER A 1 585 ? -21.168 -6.688 30.521 1.00 91.81 585 SER A C 1
ATOM 4656 O O . SER A 1 585 ? -21.582 -5.847 31.324 1.00 91.81 585 SER A O 1
ATOM 4658 N N . GLN A 1 586 ? -21.317 -6.553 29.204 1.00 94.56 586 GLN A N 1
ATOM 4659 C CA . GLN A 1 586 ? -22.227 -5.598 28.585 1.00 94.56 586 GLN A CA 1
ATOM 4660 C C . GLN A 1 586 ? -23.554 -6.293 28.247 1.00 94.56 586 GLN A C 1
ATOM 4662 O O . GLN A 1 586 ? -23.576 -7.464 27.874 1.00 94.56 586 GLN A O 1
ATOM 4667 N N . VAL A 1 587 ? -24.660 -5.560 28.339 1.00 96.19 587 VAL A N 1
ATOM 4668 C CA . VAL A 1 587 ? -25.990 -6.001 27.895 1.00 96.19 587 VAL A CA 1
ATOM 4669 C C . VAL A 1 587 ? -26.513 -4.977 26.891 1.00 96.19 587 VAL A C 1
ATOM 4671 O O . VAL A 1 587 ? -26.531 -3.776 27.179 1.00 96.19 587 VAL A O 1
ATOM 4674 N N . ILE A 1 588 ? -26.918 -5.429 25.701 1.00 97.06 588 ILE A N 1
ATOM 4675 C CA . ILE A 1 588 ? -27.696 -4.603 24.769 1.00 97.06 588 ILE A CA 1
ATOM 4676 C C . ILE A 1 588 ? -29.167 -4.772 25.109 1.00 97.06 588 ILE A C 1
ATOM 4678 O O . ILE A 1 588 ? -29.663 -5.891 25.212 1.00 97.06 588 ILE A O 1
ATOM 4682 N N . VAL A 1 589 ? -29.869 -3.647 25.201 1.00 97.81 589 VAL A N 1
ATOM 4683 C CA . VAL A 1 589 ? -31.320 -3.589 25.377 1.00 97.81 589 VAL A CA 1
ATOM 4684 C C . VAL A 1 589 ? -31.903 -2.806 24.216 1.00 97.81 589 VAL A C 1
ATOM 4686 O O . VAL A 1 589 ? -31.459 -1.691 23.938 1.00 97.81 589 VAL A O 1
ATOM 4689 N N . ARG A 1 590 ? -32.889 -3.376 23.524 1.00 97.75 590 ARG A N 1
ATOM 4690 C CA . ARG A 1 590 ? -33.754 -2.677 22.572 1.00 97.75 590 ARG A CA 1
ATOM 4691 C C . ARG A 1 590 ? -35.087 -2.402 23.255 1.00 97.75 590 ARG A C 1
ATOM 4693 O O . ARG A 1 590 ? -35.818 -3.338 23.563 1.00 97.75 590 ARG A O 1
ATOM 4700 N N . PHE A 1 591 ? -35.415 -1.129 23.431 1.00 98.00 591 PHE A N 1
ATOM 4701 C CA . PHE A 1 591 ? -36.735 -0.710 23.893 1.00 98.00 591 PHE A CA 1
ATOM 4702 C C . PHE A 1 591 ? -37.734 -0.728 22.733 1.00 98.00 591 PHE A C 1
ATOM 4704 O O . PHE A 1 591 ? -37.351 -0.507 21.576 1.00 98.00 591 PHE A O 1
ATOM 4711 N N . ILE A 1 592 ? -39.011 -0.962 23.042 1.00 96.69 592 ILE A N 1
ATOM 4712 C CA . ILE A 1 592 ? -40.097 -0.898 22.055 1.00 96.69 592 ILE A CA 1
ATOM 4713 C C . ILE A 1 592 ? -40.260 0.540 21.554 1.00 96.69 592 ILE A C 1
ATOM 4715 O O . ILE A 1 592 ? -40.306 0.776 20.346 1.00 96.69 592 ILE A O 1
ATOM 4719 N N . SER A 1 593 ? -40.281 1.516 22.468 1.00 96.25 593 SER A N 1
ATOM 4720 C CA . SER A 1 593 ? -40.452 2.927 22.122 1.00 96.25 593 SER A CA 1
ATOM 4721 C C . SER A 1 593 ? -39.151 3.732 22.246 1.00 96.25 593 SER A C 1
ATOM 4723 O O . SER A 1 593 ? -38.362 3.579 23.183 1.00 96.25 593 SER A O 1
ATOM 4725 N N . TYR A 1 594 ? -38.947 4.668 21.313 1.00 95.44 594 TYR A N 1
ATOM 4726 C CA . TYR A 1 594 ? -37.875 5.664 21.416 1.00 95.44 594 TYR A CA 1
ATOM 4727 C C . TYR A 1 594 ? -38.043 6.567 22.657 1.00 95.44 594 TYR A C 1
ATOM 4729 O O . TYR A 1 594 ? -37.049 7.010 23.229 1.00 95.44 594 TYR A O 1
ATOM 4737 N N . ARG A 1 595 ? -39.284 6.804 23.114 1.00 96.44 595 ARG A N 1
ATOM 4738 C CA . ARG A 1 595 ? -39.574 7.616 24.309 1.00 96.44 595 ARG A CA 1
ATOM 4739 C C . ARG A 1 595 ? -39.052 6.941 25.578 1.00 96.44 595 ARG A C 1
ATOM 4741 O O . ARG A 1 595 ? -38.323 7.582 26.327 1.00 96.44 595 ARG A O 1
ATOM 4748 N N . THR A 1 596 ? -39.332 5.650 25.759 1.00 97.00 596 THR A N 1
ATOM 4749 C CA . THR A 1 596 ? -38.829 4.849 26.884 1.00 97.00 596 THR A CA 1
ATOM 4750 C C . THR A 1 596 ? -37.301 4.817 26.878 1.00 97.00 596 THR A C 1
ATOM 4752 O O . THR A 1 596 ? -36.664 5.152 27.875 1.00 97.00 596 THR A O 1
ATOM 4755 N N . ARG A 1 597 ? -36.692 4.533 25.715 1.00 96.62 597 ARG A N 1
ATOM 4756 C CA . ARG A 1 597 ? -35.233 4.614 25.540 1.00 96.62 597 ARG A CA 1
ATOM 4757 C C . ARG A 1 597 ? -34.686 5.965 25.996 1.00 96.62 597 ARG A C 1
ATOM 4759 O O . ARG A 1 597 ? -33.655 6.016 26.663 1.00 96.62 597 ARG A O 1
ATOM 4766 N N . GLN A 1 598 ? -35.335 7.059 25.599 1.00 96.56 598 GLN A N 1
ATOM 4767 C CA . GLN A 1 598 ? -34.857 8.404 25.899 1.00 96.56 598 GLN A CA 1
ATOM 4768 C C . GLN A 1 598 ? -34.998 8.748 27.384 1.00 96.56 598 GLN A C 1
ATOM 4770 O O . GLN A 1 598 ? -34.076 9.344 27.933 1.00 96.56 598 GLN A O 1
ATOM 4775 N N . LEU A 1 599 ? -36.084 8.314 28.033 1.00 96.62 599 LEU A N 1
ATOM 4776 C CA . LEU A 1 599 ? -36.307 8.439 29.477 1.00 96.62 599 LEU A CA 1
ATOM 4777 C C . LEU A 1 599 ? -35.216 7.719 30.288 1.00 96.62 599 LEU A C 1
ATOM 4779 O O . LEU A 1 599 ? -34.660 8.286 31.229 1.00 96.62 599 LEU A O 1
ATOM 4783 N N . VAL A 1 600 ? -34.849 6.498 29.889 1.00 97.12 600 VAL A N 1
ATOM 4784 C CA . VAL A 1 600 ? -33.735 5.751 30.499 1.00 97.12 600 VAL A CA 1
ATOM 4785 C C . VAL A 1 600 ? -32.399 6.466 30.253 1.00 97.12 600 VAL A C 1
ATOM 4787 O O . VAL A 1 600 ? -31.599 6.652 31.173 1.00 97.12 600 VAL A O 1
ATOM 4790 N N . TYR A 1 601 ? -32.149 6.929 29.023 1.00 96.44 601 TYR A N 1
ATOM 4791 C CA . TYR A 1 601 ? -30.879 7.565 28.661 1.00 96.44 601 TYR A CA 1
ATOM 4792 C C . TYR A 1 601 ? -30.673 8.952 29.296 1.00 96.44 601 TYR A C 1
ATOM 4794 O O . TYR A 1 601 ? -29.535 9.301 29.615 1.00 96.44 601 TYR A O 1
ATOM 4802 N N . SER A 1 602 ? -31.731 9.740 29.524 1.00 95.56 602 SER A N 1
ATOM 4803 C CA . SER A 1 602 ? -31.631 11.032 30.221 1.00 95.56 602 SER A CA 1
ATOM 4804 C C . SER A 1 602 ? -31.316 10.860 31.709 1.00 95.56 602 SER A C 1
ATOM 4806 O O . SER A 1 602 ? -30.499 11.609 32.251 1.00 95.56 602 SER A O 1
ATOM 4808 N N . ASN A 1 603 ? -31.894 9.840 32.348 1.00 96.44 603 ASN A N 1
ATOM 4809 C CA . ASN A 1 603 ? -31.725 9.569 33.778 1.00 96.44 603 ASN A CA 1
ATOM 4810 C C . ASN A 1 603 ? -30.440 8.804 34.133 1.00 96.44 603 ASN A C 1
ATOM 4812 O O . ASN A 1 603 ? -30.078 8.736 35.305 1.00 96.44 603 ASN A O 1
ATOM 4816 N N . LYS A 1 604 ? -29.657 8.338 33.145 1.00 94.75 604 LYS A N 1
ATOM 4817 C CA . LYS A 1 604 ? -28.382 7.612 33.351 1.00 94.75 604 LYS A CA 1
ATOM 4818 C C . LYS A 1 604 ? -27.369 8.282 34.294 1.00 94.75 604 LYS A C 1
ATOM 4820 O O . LYS A 1 604 ? -26.437 7.625 34.749 1.00 94.75 604 LYS A O 1
ATOM 4825 N N . LYS A 1 605 ? -27.505 9.589 34.560 1.00 93.62 605 LYS A N 1
ATOM 4826 C CA . LYS A 1 605 ? -26.683 10.317 35.541 1.00 93.62 605 LYS A CA 1
ATOM 4827 C C . LYS A 1 605 ? -26.854 9.781 36.970 1.00 93.62 605 LYS A C 1
ATOM 4829 O O . LYS A 1 605 ? -25.901 9.909 37.728 1.00 93.62 605 LYS A O 1
ATOM 4834 N N . ALA A 1 606 ? -27.990 9.162 37.305 1.00 93.94 606 ALA A N 1
ATOM 4835 C CA . ALA A 1 606 ? -28.228 8.526 38.604 1.00 93.94 606 ALA A CA 1
ATOM 4836 C C . ALA A 1 606 ? -27.253 7.366 38.901 1.00 93.94 606 ALA A C 1
ATOM 4838 O O . ALA A 1 606 ? -26.963 7.092 40.056 1.00 93.94 606 ALA A O 1
ATOM 4839 N N . LEU A 1 607 ? -26.663 6.745 37.870 1.00 93.50 607 LEU A N 1
ATOM 4840 C CA . LEU A 1 607 ? -25.647 5.693 38.032 1.00 93.50 607 LEU A CA 1
ATOM 4841 C C . LEU A 1 607 ? -24.233 6.233 38.319 1.00 93.50 607 LEU A C 1
ATOM 4843 O O . LEU A 1 607 ? -23.294 5.454 38.486 1.00 93.50 607 LEU A O 1
ATOM 4847 N N . LYS A 1 608 ? -24.027 7.558 38.353 1.00 90.94 608 LYS A N 1
ATOM 4848 C CA . LYS A 1 608 ? -22.722 8.124 38.718 1.00 90.94 608 LYS A CA 1
ATOM 4849 C C . LYS A 1 608 ? -22.413 7.802 40.180 1.00 90.94 608 LYS A C 1
ATOM 4851 O O . LYS A 1 608 ? -23.101 8.283 41.069 1.00 90.94 608 LYS A O 1
ATOM 4856 N N . GLY A 1 609 ? -21.338 7.051 40.409 1.00 86.06 609 GLY A N 1
ATOM 4857 C CA . GLY A 1 609 ? -20.952 6.609 41.750 1.00 86.06 609 GLY A CA 1
ATOM 4858 C C . GLY A 1 609 ? -21.622 5.308 42.202 1.00 86.06 609 GLY A C 1
ATOM 4859 O O . GLY A 1 609 ? -21.436 4.923 43.350 1.00 86.06 609 GLY A O 1
ATOM 4860 N N . ASP A 1 610 ? -22.351 4.604 41.323 1.00 89.50 610 ASP A N 1
ATOM 4861 C CA . ASP A 1 610 ? -22.792 3.230 41.597 1.00 89.50 610 ASP A CA 1
ATOM 4862 C C . ASP A 1 610 ? -21.568 2.367 41.975 1.00 89.50 610 ASP A C 1
ATOM 4864 O O . ASP A 1 610 ? -20.624 2.287 41.181 1.00 89.50 610 ASP A O 1
ATOM 4868 N N . PRO A 1 611 ? -21.555 1.689 43.141 1.00 86.12 611 PRO A N 1
ATOM 4869 C CA . PRO A 1 611 ? -20.398 0.913 43.609 1.00 86.12 611 PRO A CA 1
ATOM 4870 C C . PRO A 1 611 ? -20.069 -0.269 42.687 1.00 86.12 611 PRO A C 1
ATOM 4872 O O . PRO A 1 611 ? -18.965 -0.806 42.701 1.00 86.12 611 PRO A O 1
ATOM 4875 N N . ASN A 1 612 ? -21.030 -0.662 41.851 1.00 85.19 612 ASN A N 1
ATOM 4876 C CA . ASN A 1 612 ? -20.881 -1.682 40.825 1.00 85.19 612 ASN A CA 1
ATOM 4877 C C . ASN A 1 612 ? -20.300 -1.142 39.502 1.00 85.19 612 ASN A C 1
ATOM 4879 O O . ASN A 1 612 ? -20.093 -1.924 38.574 1.00 85.19 612 ASN A O 1
ATOM 4883 N N . GLY A 1 613 ? -20.046 0.166 39.386 1.00 90.25 613 GLY A N 1
ATOM 4884 C CA . GLY A 1 613 ? -19.508 0.812 38.187 1.00 90.25 613 GLY A CA 1
ATOM 4885 C C . GLY A 1 613 ? -20.410 0.705 36.954 1.00 90.25 613 GLY A C 1
ATOM 4886 O O . GLY A 1 613 ? -19.902 0.727 35.834 1.00 90.25 613 GLY A O 1
ATOM 4887 N N . THR A 1 614 ? -21.724 0.529 37.128 1.00 93.81 614 THR A N 1
ATOM 4888 C CA . THR A 1 614 ? -22.676 0.373 36.018 1.00 93.81 614 THR A CA 1
ATOM 4889 C C . THR A 1 614 ? -22.816 1.695 35.266 1.00 93.81 614 THR A C 1
ATOM 4891 O O . THR A 1 614 ? -23.052 2.733 35.879 1.00 93.81 614 THR A O 1
ATOM 4894 N N . PHE A 1 615 ? -22.728 1.692 33.934 1.00 95.62 615 PHE A N 1
ATOM 4895 C CA . PHE A 1 615 ? -22.959 2.909 33.143 1.00 95.62 615 PHE A CA 1
ATOM 4896 C C . PHE A 1 615 ? -23.621 2.634 31.791 1.00 95.62 615 PHE A C 1
ATOM 4898 O O . PHE A 1 615 ? -23.436 1.577 31.184 1.00 95.62 615 PHE A O 1
ATOM 4905 N N . ILE A 1 616 ? -24.385 3.612 31.296 1.00 96.44 616 ILE A N 1
ATOM 4906 C CA . ILE A 1 616 ? -25.187 3.484 30.072 1.00 96.44 616 ILE A CA 1
ATOM 4907 C C . ILE A 1 616 ? -24.587 4.314 28.929 1.00 96.44 616 ILE A C 1
ATOM 4909 O O . ILE A 1 616 ? -24.357 5.524 29.056 1.00 96.44 616 ILE A O 1
ATOM 4913 N N . THR A 1 617 ? -24.395 3.668 27.782 1.00 95.62 617 THR A N 1
ATOM 4914 C CA . THR A 1 617 ? -23.969 4.276 26.513 1.00 95.62 617 THR A CA 1
ATOM 4915 C C . THR A 1 617 ? -24.984 3.998 25.403 1.00 95.62 61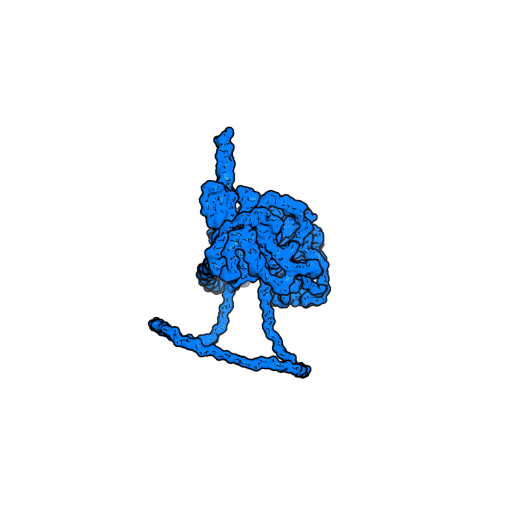7 THR A C 1
ATOM 4917 O O . THR A 1 617 ? -25.840 3.119 25.517 1.00 95.62 617 THR A O 1
ATOM 4920 N N . GLU A 1 618 ? -24.930 4.770 24.318 1.00 95.50 618 GLU A N 1
ATOM 4921 C CA . GLU A 1 618 ? -25.731 4.480 23.125 1.00 95.50 618 GLU A CA 1
ATOM 4922 C C . GLU A 1 618 ? -25.184 3.255 22.387 1.00 95.50 618 GLU A C 1
ATOM 4924 O O . GLU A 1 618 ? -23.979 2.992 22.398 1.00 95.50 618 GLU A O 1
ATOM 4929 N N . ASN A 1 619 ? -26.058 2.512 21.703 1.00 95.50 619 ASN A N 1
ATOM 4930 C CA . ASN A 1 619 ? -25.617 1.448 20.810 1.00 95.50 619 ASN A CA 1
ATOM 4931 C C . ASN A 1 619 ? -25.172 2.038 19.458 1.00 95.50 619 ASN A C 1
ATOM 4933 O O . ASN A 1 619 ? -25.951 2.113 18.507 1.00 95.50 619 ASN A O 1
ATOM 4937 N N . LEU A 1 620 ? -23.924 2.498 19.391 1.00 95.81 620 LEU A N 1
ATOM 4938 C CA . LEU A 1 620 ? -23.340 3.072 18.176 1.00 95.81 620 LEU A CA 1
ATOM 4939 C C . LEU A 1 620 ? -22.942 1.992 17.149 1.00 95.81 620 LEU A C 1
ATOM 4941 O O . LEU A 1 620 ? -22.787 0.818 17.500 1.00 95.81 620 LEU A O 1
ATOM 4945 N N . THR A 1 621 ? -22.765 2.372 15.880 1.00 95.06 621 THR A N 1
ATOM 4946 C CA . THR A 1 621 ? -22.049 1.565 14.865 1.00 95.06 621 THR A CA 1
ATOM 4947 C C . THR A 1 621 ? -20.575 1.387 15.259 1.00 95.06 621 THR A C 1
ATOM 4949 O O . THR A 1 621 ? -20.056 2.116 16.113 1.00 95.06 621 THR A O 1
ATOM 4952 N N . HIS A 1 622 ? -19.868 0.414 14.669 1.00 92.62 622 HIS A N 1
ATOM 4953 C CA . HIS A 1 622 ? -18.426 0.258 14.924 1.00 92.62 622 HIS A CA 1
ATOM 4954 C C . HIS A 1 622 ? -17.655 1.520 14.505 1.00 92.62 622 HIS A C 1
ATOM 4956 O O . HIS A 1 622 ? -16.837 2.033 15.268 1.00 92.62 622 HIS A O 1
ATOM 4962 N N . PHE A 1 623 ? -18.013 2.069 13.343 1.00 93.56 623 PHE A N 1
ATOM 4963 C CA . PHE A 1 623 ? -17.482 3.314 12.801 1.00 93.56 623 PHE A CA 1
ATOM 4964 C C . PHE A 1 623 ? -17.662 4.498 13.764 1.00 93.56 623 PHE A C 1
ATOM 4966 O O . PHE A 1 623 ? -16.674 5.062 14.233 1.00 93.56 623 PHE A O 1
ATOM 4973 N N . ARG A 1 624 ? -18.897 4.799 14.197 1.00 94.81 624 ARG A N 1
ATOM 4974 C CA . ARG A 1 624 ? -19.152 5.871 15.180 1.00 94.81 624 ARG A CA 1
ATOM 4975 C C . ARG A 1 624 ? -18.493 5.624 16.535 1.00 94.81 624 ARG A C 1
ATOM 4977 O O . ARG A 1 624 ? -18.077 6.572 17.195 1.00 94.81 624 ARG A O 1
ATOM 4984 N N . THR A 1 625 ? -18.342 4.365 16.946 1.00 94.31 625 THR A N 1
ATOM 4985 C CA . THR A 1 625 ? -17.579 4.020 18.157 1.00 94.31 625 THR A CA 1
ATOM 4986 C C . THR A 1 625 ? -16.096 4.382 18.011 1.00 94.31 625 THR A C 1
ATOM 4988 O O . THR A 1 625 ? -15.486 4.810 18.988 1.00 94.31 625 THR A O 1
ATOM 4991 N N . ASN A 1 626 ? -15.510 4.246 16.816 1.00 95.31 626 ASN A N 1
ATOM 4992 C CA . ASN A 1 626 ? -14.135 4.667 16.536 1.00 95.31 626 ASN A CA 1
ATOM 4993 C C . ASN A 1 626 ? -13.993 6.200 16.588 1.00 95.31 626 ASN A C 1
ATOM 4995 O O . ASN A 1 626 ? -13.143 6.703 17.319 1.00 95.31 626 ASN A O 1
ATOM 4999 N N . LEU A 1 627 ? -14.896 6.939 15.933 1.00 95.25 627 LEU A N 1
ATOM 5000 C CA . LEU A 1 627 ? -14.925 8.410 15.980 1.00 95.25 627 LEU A CA 1
ATOM 5001 C C . LEU A 1 627 ? -14.998 8.936 17.428 1.00 95.25 627 LEU A C 1
ATOM 5003 O O . LEU A 1 627 ? -14.211 9.789 17.831 1.00 95.25 627 LEU A O 1
ATOM 5007 N N . VAL A 1 628 ? -15.879 8.367 18.263 1.00 95.88 628 VAL A N 1
ATOM 5008 C CA . VAL A 1 628 ? -15.979 8.741 19.688 1.00 95.88 628 VAL A CA 1
ATOM 5009 C C . VAL A 1 628 ? -14.703 8.414 20.473 1.00 95.88 628 VAL A C 1
ATOM 5011 O O . VAL A 1 628 ? -14.346 9.179 21.367 1.00 95.88 628 VAL A O 1
ATOM 5014 N N . LYS A 1 629 ? -13.994 7.319 20.161 1.00 94.94 629 LYS A N 1
ATOM 5015 C CA . LYS A 1 629 ? -12.701 7.002 20.798 1.00 94.94 629 LYS A CA 1
ATOM 5016 C C . LYS A 1 629 ? -11.630 8.037 20.450 1.00 94.94 629 LYS A C 1
ATOM 5018 O O . LYS A 1 629 ? -10.931 8.480 21.352 1.00 94.94 629 LYS A O 1
ATOM 5023 N N . GLN A 1 630 ? -11.528 8.445 19.186 1.00 94.75 630 GLN A N 1
ATOM 5024 C CA . GLN A 1 630 ? -10.547 9.446 18.747 1.00 94.75 630 GLN A CA 1
ATOM 5025 C C . GLN A 1 630 ? -10.812 10.807 19.407 1.00 94.75 630 GLN A C 1
ATOM 5027 O O . GLN A 1 630 ? -9.915 11.385 20.019 1.00 94.75 630 GLN A O 1
ATOM 5032 N N . LEU A 1 631 ? -12.072 11.256 19.425 1.00 95.38 631 LEU A N 1
ATOM 5033 C CA . LEU A 1 631 ? -12.469 12.461 20.164 1.00 95.38 631 LEU A CA 1
ATOM 5034 C C . LEU A 1 631 ? -12.211 12.335 21.677 1.00 95.38 631 LEU A C 1
ATOM 5036 O O . LEU A 1 631 ? -11.819 13.308 22.316 1.00 95.38 631 LEU A O 1
ATOM 5040 N N . ALA A 1 632 ? -12.382 11.152 22.274 1.00 94.06 632 ALA A N 1
ATOM 5041 C CA . ALA A 1 632 ? -12.048 10.940 23.683 1.00 94.06 632 ALA A CA 1
ATOM 5042 C C . ALA A 1 632 ? -10.538 11.095 23.955 1.00 94.06 632 ALA A C 1
ATOM 5044 O O . ALA A 1 632 ? -10.179 11.667 24.983 1.00 94.06 632 ALA A O 1
ATOM 5045 N N . THR A 1 633 ? -9.669 10.668 23.031 1.00 94.25 633 THR A N 1
ATOM 5046 C CA . THR A 1 633 ? -8.218 10.925 23.091 1.00 94.25 633 THR A CA 1
ATOM 5047 C C . THR A 1 633 ? -7.910 12.420 22.991 1.00 94.25 633 THR A C 1
ATOM 5049 O O . THR A 1 633 ? -7.168 12.942 23.820 1.00 94.25 633 THR A O 1
ATOM 5052 N N . LEU A 1 634 ? -8.534 13.145 22.054 1.00 92.88 634 LEU A N 1
ATOM 5053 C CA . LEU A 1 634 ? -8.382 14.604 21.948 1.00 92.88 634 LEU A CA 1
ATOM 5054 C C . LEU A 1 634 ? -8.830 15.331 23.221 1.00 92.88 634 LEU A C 1
ATOM 5056 O O . LEU A 1 634 ? -8.178 16.276 23.660 1.00 92.88 634 LEU A O 1
ATOM 5060 N N . LYS A 1 635 ? -9.910 14.859 23.851 1.00 94.00 635 LYS A N 1
ATOM 5061 C CA . LYS A 1 635 ? -10.382 15.390 25.131 1.00 94.00 635 LYS A CA 1
ATOM 5062 C C . LYS A 1 635 ? -9.412 15.093 26.277 1.00 94.00 635 LYS A C 1
ATOM 5064 O O . LYS A 1 635 ? -9.186 15.962 27.110 1.00 94.00 635 LYS A O 1
ATOM 5069 N N . TYR A 1 636 ? -8.850 13.886 26.332 1.00 93.62 636 TYR A N 1
ATOM 5070 C CA . TYR A 1 636 ? -7.840 13.514 27.329 1.00 93.62 636 TYR A CA 1
ATOM 5071 C C . TYR A 1 636 ? -6.574 14.376 27.199 1.00 93.62 636 TYR A C 1
ATOM 5073 O O . TYR A 1 636 ? -6.036 14.837 28.200 1.00 93.62 636 TYR A O 1
ATOM 5081 N N . ASN A 1 637 ? -6.176 14.684 25.964 1.00 90.94 637 ASN A N 1
ATOM 5082 C CA . ASN A 1 637 ? -5.067 15.584 25.643 1.00 90.94 637 ASN A CA 1
ATOM 5083 C C . ASN A 1 637 ? -5.425 17.082 25.783 1.00 90.94 637 ASN A C 1
ATOM 5085 O O . ASN A 1 637 ? -4.660 17.928 25.335 1.00 90.94 637 ASN A O 1
ATOM 5089 N N . ASN A 1 638 ? -6.586 17.424 26.359 1.00 90.12 638 ASN A N 1
ATOM 5090 C CA . ASN A 1 638 ? -7.117 18.786 26.522 1.00 90.12 638 ASN A CA 1
ATOM 5091 C C . ASN A 1 638 ? -7.289 19.619 25.229 1.00 90.12 638 ASN A C 1
ATOM 5093 O O . ASN A 1 638 ? -7.637 20.794 25.317 1.00 90.12 638 ASN A O 1
ATOM 5097 N N . LYS A 1 639 ? -7.149 19.017 24.038 1.00 91.25 639 LYS A N 1
ATOM 5098 C CA . LYS A 1 639 ? -7.361 19.684 22.736 1.00 91.25 639 LYS A CA 1
ATOM 5099 C C . LYS A 1 639 ? -8.826 20.047 22.470 1.00 91.25 639 LYS A C 1
ATOM 5101 O O . LYS A 1 639 ? -9.116 20.944 21.684 1.00 91.25 639 LYS A O 1
ATOM 5106 N N . ILE A 1 640 ? -9.764 19.350 23.117 1.00 94.12 640 ILE A N 1
ATOM 5107 C CA . ILE A 1 640 ? -11.194 19.685 23.086 1.00 94.12 640 ILE A CA 1
ATOM 5108 C C . ILE A 1 640 ? -11.807 19.670 24.489 1.00 94.12 640 ILE A C 1
ATOM 5110 O O . ILE A 1 640 ? -11.536 18.796 25.310 1.00 94.12 640 ILE A O 1
ATOM 5114 N N . ASN A 1 641 ? -12.715 20.607 24.746 1.00 92.94 641 ASN A N 1
ATOM 5115 C CA . ASN A 1 641 ? -13.426 20.749 26.011 1.00 92.94 641 ASN A CA 1
ATOM 5116 C C . ASN A 1 641 ? -14.427 19.605 26.248 1.00 92.94 641 ASN A C 1
ATOM 5118 O O . ASN A 1 641 ? -14.499 19.030 27.340 1.00 92.94 641 ASN A O 1
ATOM 5122 N N . ALA A 1 642 ? -15.224 19.263 25.232 1.00 93.50 642 ALA A N 1
ATOM 5123 C CA . ALA A 1 642 ? -16.277 18.265 25.378 1.00 93.50 642 ALA A CA 1
ATOM 5124 C C . ALA A 1 642 ? -16.625 17.558 24.068 1.00 93.50 642 ALA A C 1
ATOM 5126 O O . ALA A 1 642 ? -16.881 18.192 23.051 1.00 93.50 642 ALA A O 1
ATOM 5127 N N . CYS A 1 643 ? -16.767 16.237 24.146 1.00 95.44 643 CYS A N 1
ATOM 5128 C CA . CYS A 1 643 ? -17.435 15.412 23.149 1.00 95.44 643 CYS A CA 1
ATOM 5129 C C . CYS A 1 643 ? -18.574 14.626 23.816 1.00 95.44 643 CYS A C 1
ATOM 5131 O O . CYS A 1 643 ? -18.452 14.196 24.969 1.00 95.44 643 CYS A O 1
ATOM 5133 N N . TRP A 1 644 ? -19.690 14.445 23.114 1.00 94.25 644 TRP A N 1
ATOM 5134 C CA . TRP A 1 644 ? -20.811 13.616 23.566 1.00 94.25 644 TRP A CA 1
ATOM 5135 C C . TRP A 1 644 ? -21.615 13.092 22.379 1.00 94.25 644 TRP A C 1
ATOM 5137 O O . TRP A 1 644 ? -21.522 13.617 21.272 1.00 94.25 644 TRP A O 1
ATOM 5147 N N . THR A 1 645 ? -22.435 12.071 22.613 1.00 94.44 645 THR A N 1
ATOM 5148 C CA . THR A 1 645 ? -23.367 11.559 21.607 1.00 94.44 645 THR A CA 1
ATOM 5149 C C . THR A 1 645 ? -24.810 11.771 22.044 1.00 94.44 645 THR A C 1
ATOM 5151 O O . THR A 1 645 ? -25.121 11.708 23.242 1.00 94.44 645 THR A O 1
ATOM 5154 N N . THR A 1 646 ? -25.673 12.023 21.059 1.00 92.00 646 THR A N 1
ATOM 5155 C CA . THR A 1 646 ? -27.130 12.035 21.218 1.00 92.00 646 THR A CA 1
ATOM 5156 C C . THR A 1 646 ? -27.779 11.528 19.931 1.00 92.00 646 THR A C 1
ATOM 5158 O O . THR A 1 646 ? -27.570 12.103 18.864 1.00 92.00 646 THR A O 1
ATOM 5161 N N . ASP A 1 647 ? -28.596 10.481 20.030 1.00 90.19 647 ASP A N 1
ATOM 5162 C CA . ASP A 1 647 ? -29.297 9.835 18.908 1.00 90.19 647 ASP A CA 1
ATOM 5163 C C . ASP A 1 647 ? -28.361 9.321 17.811 1.00 90.19 647 ASP A C 1
ATOM 5165 O O . ASP A 1 647 ? -28.625 9.444 16.615 1.00 90.19 647 ASP A O 1
ATOM 5169 N N . GLY A 1 648 ? -27.228 8.761 18.232 1.00 90.56 648 GLY A N 1
ATOM 5170 C CA . GLY A 1 648 ? -26.164 8.316 17.334 1.00 90.56 648 GLY A CA 1
ATOM 5171 C C . GLY A 1 648 ? -25.400 9.446 16.636 1.00 90.56 648 GLY A C 1
ATOM 5172 O O . GLY A 1 648 ? -24.411 9.167 15.970 1.00 90.56 648 GLY A O 1
ATOM 5173 N N . ARG A 1 649 ? -25.788 10.718 16.798 1.00 92.25 649 ARG A N 1
ATOM 5174 C CA . ARG A 1 649 ? -24.997 11.859 16.316 1.00 92.25 649 ARG A CA 1
ATOM 5175 C C . ARG A 1 649 ? -23.900 12.177 17.318 1.00 92.25 649 ARG A C 1
ATOM 5177 O O . ARG A 1 649 ? -24.151 12.200 18.524 1.00 92.25 649 ARG A O 1
ATOM 5184 N N . ILE A 1 650 ? -22.702 12.438 16.811 1.00 95.50 650 ILE A N 1
ATOM 5185 C CA . ILE A 1 650 ? -21.529 12.782 17.610 1.00 95.50 650 ILE A CA 1
ATOM 5186 C C . ILE A 1 650 ? -21.377 14.300 17.580 1.00 95.50 650 ILE A C 1
ATOM 5188 O O . ILE A 1 650 ? -21.379 14.903 16.510 1.00 95.50 650 ILE A O 1
ATOM 5192 N N . PHE A 1 651 ? -21.269 14.912 18.755 1.00 95.88 651 PHE A N 1
ATOM 5193 C CA . PHE A 1 651 ? -21.095 16.349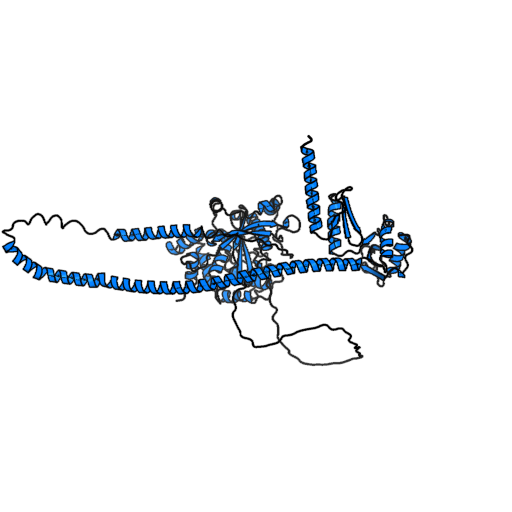 18.921 1.00 95.88 651 PHE A CA 1
ATOM 5194 C C . PHE A 1 651 ? -19.776 16.652 19.621 1.00 95.88 651 PHE A C 1
ATOM 5196 O O . PHE A 1 651 ? -19.392 15.954 20.565 1.00 95.88 651 PHE A O 1
ATOM 5203 N N . VAL A 1 652 ? -19.130 17.737 19.203 1.00 96.44 652 VAL A N 1
ATOM 5204 C CA . VAL A 1 652 ? -17.894 18.241 19.806 1.00 96.44 652 VAL A CA 1
ATOM 5205 C C . VAL A 1 652 ? -17.965 19.746 20.070 1.00 96.44 652 VAL A C 1
ATOM 5207 O O . VAL A 1 652 ? -18.633 20.494 19.355 1.00 96.44 652 VAL A O 1
ATOM 5210 N N . LYS A 1 653 ? -17.269 20.182 21.120 1.00 94.69 653 LYS A N 1
ATOM 5211 C CA . LYS A 1 653 ? -16.918 21.568 21.430 1.00 94.69 653 LYS A CA 1
ATOM 5212 C C . LYS A 1 653 ? -15.416 21.6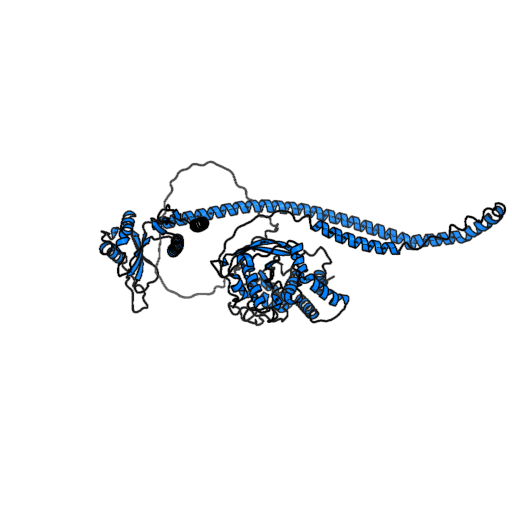41 21.688 1.00 94.69 653 LYS A C 1
ATOM 5214 O O . LYS A 1 653 ? -14.930 20.965 22.595 1.00 94.69 653 LYS A O 1
ATOM 5219 N N . VAL A 1 654 ? -14.724 22.499 20.940 1.00 90.44 654 VAL A N 1
ATOM 5220 C CA . VAL A 1 654 ? -13.297 22.801 21.140 1.00 90.44 654 VAL A CA 1
ATOM 5221 C C . VAL A 1 654 ? -13.116 23.540 22.464 1.00 90.44 654 VAL A C 1
ATOM 5223 O O . VAL A 1 654 ? -12.487 23.029 23.376 1.00 90.44 654 VAL A O 1
ATOM 5226 N N . ASN A 1 655 ? -13.801 24.673 22.624 1.00 87.56 655 ASN A N 1
ATOM 5227 C CA . ASN A 1 655 ? -13.786 25.502 23.833 1.00 87.56 655 ASN A CA 1
ATOM 5228 C C . ASN A 1 655 ? -15.181 25.585 24.468 1.00 87.56 655 ASN A C 1
ATOM 5230 O O . ASN A 1 655 ? -16.188 25.372 23.786 1.00 87.56 655 ASN A O 1
ATOM 5234 N N . ALA A 1 656 ? -15.280 25.960 25.748 1.00 85.50 656 ALA A N 1
ATOM 5235 C CA . ALA A 1 656 ? -16.571 26.113 26.440 1.00 85.50 656 ALA A CA 1
ATOM 5236 C C . ALA A 1 656 ? -17.549 27.028 25.665 1.00 85.50 656 ALA A C 1
ATOM 5238 O O . ALA A 1 656 ? -18.718 26.677 25.461 1.00 85.50 656 ALA A O 1
ATOM 5239 N N . ASN A 1 657 ? -17.018 28.135 25.135 1.00 86.06 657 ASN A N 1
ATOM 5240 C CA . ASN A 1 657 ? -17.739 29.148 24.358 1.00 86.06 657 ASN A CA 1
ATOM 5241 C C . ASN A 1 657 ? -17.882 28.803 22.862 1.00 86.06 657 ASN A C 1
ATOM 5243 O O . ASN A 1 657 ? -18.588 29.504 22.143 1.00 86.06 657 ASN A O 1
ATOM 5247 N N . SER A 1 658 ? -17.240 27.734 22.373 1.00 85.50 658 SER A N 1
ATOM 5248 C CA . SER A 1 658 ? -17.347 27.335 20.963 1.00 85.50 658 SER A CA 1
ATOM 5249 C C . SER A 1 658 ? -18.742 26.799 20.622 1.00 85.50 658 SER A C 1
ATOM 5251 O O . SER A 1 658 ? -19.436 26.214 21.467 1.00 85.50 658 SER A O 1
ATOM 5253 N N . GLN A 1 659 ? -19.157 26.985 19.367 1.00 88.81 659 GLN A N 1
ATOM 5254 C CA . GLN A 1 659 ? -20.358 26.337 18.846 1.00 88.81 659 GLN A CA 1
ATOM 5255 C C . GLN A 1 659 ? -20.166 24.814 18.803 1.00 88.81 659 GLN A C 1
ATOM 5257 O O . GLN A 1 659 ? -19.060 24.315 18.605 1.00 88.81 659 GLN A O 1
ATOM 5262 N N . LYS A 1 660 ? -21.260 24.066 18.985 1.00 92.69 660 LYS A N 1
ATOM 5263 C CA . LYS A 1 660 ? -21.241 22.607 18.820 1.00 92.69 660 LYS A CA 1
ATOM 5264 C C . LYS A 1 660 ? -21.040 22.271 17.336 1.00 92.69 660 LYS A C 1
ATOM 5266 O O . LYS A 1 660 ? -21.812 22.742 16.504 1.00 92.69 660 LYS A O 1
ATOM 5271 N N . ARG A 1 661 ? -20.057 21.433 17.019 1.00 93.81 661 ARG A N 1
ATOM 5272 C CA . ARG A 1 661 ? -19.887 20.825 15.689 1.00 93.81 661 ARG A CA 1
ATOM 5273 C C . ARG A 1 661 ? -20.415 19.392 15.705 1.00 93.81 661 ARG A C 1
ATOM 5275 O O . ARG A 1 661 ? -20.495 18.783 16.775 1.00 93.81 661 ARG A O 1
ATOM 5282 N N . ILE A 1 662 ? -20.816 18.882 14.544 1.00 94.38 662 ILE A N 1
ATOM 5283 C CA . ILE A 1 662 ? -21.220 17.482 14.348 1.00 94.38 662 ILE A CA 1
ATOM 5284 C C . ILE A 1 662 ? -20.063 16.768 13.659 1.00 94.38 662 ILE A C 1
ATOM 5286 O O . ILE A 1 662 ? -19.491 17.335 12.740 1.00 94.38 662 ILE A O 1
ATOM 5290 N N . ILE A 1 663 ? -19.752 15.552 14.103 1.00 94.56 663 ILE A N 1
ATOM 5291 C CA . ILE A 1 663 ? -18.740 14.684 13.493 1.00 94.56 663 ILE A CA 1
ATOM 5292 C C . ILE A 1 663 ? -19.455 13.478 12.874 1.00 94.56 663 ILE A C 1
ATOM 5294 O O . ILE A 1 663 ? -20.172 12.747 13.568 1.00 94.56 663 ILE A O 1
ATOM 5298 N N . ASN A 1 664 ? -19.284 13.293 11.569 1.00 89.19 664 ASN A N 1
ATOM 5299 C CA . ASN A 1 664 ? -19.911 12.260 10.750 1.00 89.19 664 ASN A CA 1
ATOM 5300 C C . ASN A 1 664 ? -18.882 11.278 10.189 1.00 89.19 664 ASN A C 1
ATOM 5302 O O . ASN A 1 664 ? -19.191 10.091 10.140 1.00 89.19 664 ASN A O 1
ATOM 5306 N N . ASN A 1 665 ? -17.696 11.747 9.793 1.00 89.50 665 ASN A N 1
ATOM 5307 C CA . ASN A 1 665 ? -16.601 10.947 9.231 1.00 89.50 665 ASN A CA 1
ATOM 5308 C C . ASN A 1 665 ? -15.263 11.219 9.959 1.00 89.50 665 ASN A C 1
ATOM 5310 O O . ASN A 1 665 ? -15.242 11.816 11.037 1.00 89.50 665 ASN A O 1
ATOM 5314 N N . LEU A 1 666 ? -14.160 10.697 9.409 1.00 88.56 666 LEU A N 1
ATOM 5315 C CA . LEU A 1 666 ? -12.802 10.954 9.907 1.00 88.56 666 LEU A CA 1
ATOM 5316 C C . LEU A 1 666 ? -12.281 12.326 9.459 1.00 88.56 666 LEU A C 1
ATOM 5318 O O . LEU A 1 666 ? -11.565 12.966 10.220 1.00 88.56 666 LEU A O 1
ATOM 5322 N N . ASP A 1 667 ? -12.688 12.788 8.279 1.00 88.88 667 ASP A N 1
ATOM 5323 C CA . ASP A 1 667 ? -12.270 14.074 7.708 1.00 88.88 667 ASP A CA 1
ATOM 5324 C C . ASP A 1 667 ? -12.735 15.242 8.600 1.00 88.88 667 ASP A C 1
ATOM 5326 O O . ASP A 1 667 ? -11.930 16.088 8.967 1.00 88.88 667 ASP A O 1
ATOM 5330 N N . ASP A 1 668 ? -13.972 15.184 9.119 1.00 90.56 668 ASP A N 1
ATOM 5331 C CA . ASP A 1 668 ? -14.520 16.096 10.138 1.00 90.56 668 ASP A CA 1
ATOM 5332 C C . ASP A 1 668 ? -13.639 16.173 11.415 1.00 90.56 668 ASP A C 1
ATOM 5334 O O . ASP A 1 668 ? -13.705 17.157 12.158 1.00 90.56 668 ASP A O 1
ATOM 5338 N N . ILE A 1 669 ? -12.853 15.127 11.727 1.00 92.25 669 ILE A N 1
ATOM 5339 C CA . ILE A 1 669 ? -11.888 15.119 12.844 1.00 92.25 669 ILE A CA 1
ATOM 5340 C C . ILE A 1 669 ? -10.560 15.745 12.409 1.00 92.25 669 ILE A C 1
ATOM 5342 O O . ILE A 1 669 ? -10.002 16.527 13.174 1.00 92.25 669 ILE A O 1
ATOM 5346 N N . SER A 1 670 ? -10.068 15.456 11.204 1.00 91.94 670 SER A N 1
ATOM 5347 C CA . SER A 1 670 ? -8.847 16.078 10.678 1.00 91.94 670 SER A CA 1
ATOM 5348 C C . SER A 1 670 ? -9.008 17.589 10.478 1.00 91.94 670 SER A C 1
ATOM 5350 O O . SER A 1 670 ? -8.156 18.343 10.939 1.00 91.94 670 SER A O 1
ATOM 5352 N N . ASP A 1 671 ? -10.145 18.044 9.946 1.00 91.44 671 ASP A N 1
ATOM 5353 C CA . ASP A 1 671 ? -10.512 19.464 9.863 1.00 91.44 671 ASP A CA 1
ATOM 5354 C C . ASP A 1 671 ? -10.557 20.117 11.256 1.00 91.44 671 ASP A C 1
ATOM 5356 O O . ASP A 1 671 ? -10.099 21.243 11.458 1.00 91.44 671 ASP A O 1
ATOM 5360 N N . LEU A 1 672 ? -11.083 19.399 12.256 1.00 91.81 672 LEU A N 1
ATOM 5361 C CA . LEU A 1 672 ? -11.118 19.857 13.645 1.00 91.81 672 LEU A CA 1
ATOM 5362 C C . LEU A 1 672 ? -9.709 19.976 14.249 1.00 91.81 672 LEU A C 1
ATOM 5364 O O . LEU A 1 672 ? -9.447 20.935 14.972 1.00 91.81 672 LEU A O 1
ATOM 5368 N N . GLU A 1 673 ? -8.816 19.022 13.981 1.00 89.56 673 GLU A N 1
ATOM 5369 C CA . GLU A 1 673 ? -7.420 19.059 14.430 1.00 89.56 673 GLU A CA 1
ATOM 5370 C C . GLU A 1 673 ? -6.641 20.202 13.763 1.00 89.56 673 GLU A C 1
ATOM 5372 O O . GLU A 1 673 ? -5.914 20.916 14.456 1.00 89.56 673 GLU A O 1
ATOM 5377 N N . SER A 1 674 ? -6.848 20.435 12.461 1.00 90.56 674 SER A N 1
ATOM 5378 C CA . SER A 1 674 ? -6.272 21.570 11.729 1.00 90.56 674 SER A CA 1
ATOM 5379 C C . SER A 1 674 ? -6.751 22.919 12.275 1.00 90.56 674 SER A C 1
ATOM 5381 O O . SER A 1 674 ? -5.935 23.813 12.503 1.00 90.56 674 SER A O 1
ATOM 5383 N N . ASP A 1 675 ? -8.048 23.062 12.561 1.00 87.56 675 ASP A N 1
ATOM 5384 C CA . ASP A 1 675 ? -8.604 24.264 13.194 1.00 87.56 675 ASP A CA 1
ATOM 5385 C C . ASP A 1 675 ? -8.030 24.510 14.599 1.00 87.56 675 ASP A C 1
ATOM 5387 O O . ASP A 1 675 ? -7.791 25.657 14.980 1.00 87.56 675 ASP A O 1
ATOM 5391 N N . ILE A 1 676 ? -7.808 23.449 15.384 1.00 87.38 676 ILE A N 1
ATOM 5392 C CA . ILE A 1 676 ? -7.187 23.552 16.714 1.00 87.38 676 ILE A CA 1
ATOM 5393 C C . ILE A 1 676 ? -5.744 24.045 16.585 1.00 87.38 676 ILE A C 1
ATOM 5395 O O . ILE A 1 676 ? -5.369 24.986 17.283 1.00 87.38 676 ILE A O 1
ATOM 5399 N N . GLN A 1 677 ? -4.963 23.481 15.661 1.00 87.44 677 GLN A N 1
ATOM 5400 C CA . GLN A 1 677 ? -3.577 23.893 15.443 1.00 87.44 677 GLN A CA 1
ATOM 5401 C C . GLN A 1 677 ? -3.477 25.371 15.016 1.00 87.44 677 GLN A C 1
ATOM 5403 O O . GLN A 1 677 ? -2.700 26.127 15.597 1.00 87.44 677 GLN A O 1
ATOM 5408 N N . GLN A 1 678 ? -4.325 25.828 14.086 1.00 85.50 678 GLN A N 1
ATOM 5409 C CA . GLN A 1 678 ? -4.364 27.242 13.682 1.00 85.50 678 GLN A CA 1
ATOM 5410 C C . GLN A 1 678 ? -4.748 28.191 14.832 1.00 85.50 678 GLN A C 1
ATOM 5412 O O . GLN A 1 678 ? -4.338 29.355 14.841 1.00 85.50 678 GLN A O 1
ATOM 5417 N N . LEU A 1 679 ? -5.559 27.736 15.793 1.00 82.00 679 LEU A N 1
ATOM 5418 C CA . LEU A 1 679 ? -5.893 28.518 16.985 1.00 82.00 679 LEU A CA 1
ATOM 5419 C C . LEU A 1 679 ? -4.713 28.591 17.963 1.00 82.00 679 LEU A C 1
ATOM 5421 O O . LEU A 1 679 ? -4.438 29.677 18.472 1.00 82.00 679 LEU A O 1
ATOM 5425 N N . GLU A 1 680 ? -4.007 27.477 18.183 1.00 83.62 680 GLU A N 1
ATOM 5426 C CA . GLU A 1 680 ? -2.798 27.406 19.019 1.00 83.62 680 GLU A CA 1
ATOM 5427 C C . GLU A 1 680 ? -1.692 28.334 18.473 1.00 83.62 680 GLU A C 1
ATOM 5429 O O . GLU A 1 680 ? -1.136 29.149 19.218 1.00 83.62 680 GLU A O 1
ATOM 5434 N N . GLU A 1 681 ? -1.444 28.304 17.160 1.00 83.50 681 GLU A N 1
ATOM 5435 C CA . GLU A 1 681 ? -0.483 29.177 16.469 1.00 83.50 681 GLU A CA 1
ATOM 5436 C C . GLU A 1 681 ? -0.808 30.671 16.670 1.00 83.50 681 GLU A C 1
ATOM 5438 O O . GLU A 1 681 ? 0.060 31.439 17.091 1.00 83.50 681 GLU A O 1
ATOM 5443 N N . ARG A 1 682 ? -2.073 31.080 16.485 1.00 78.06 682 ARG A N 1
ATOM 5444 C CA . ARG A 1 682 ? -2.517 32.478 16.689 1.00 78.06 682 ARG A CA 1
ATOM 5445 C C . ARG A 1 682 ? -2.420 32.944 18.142 1.00 78.06 682 ARG A C 1
ATOM 5447 O O . ARG A 1 682 ? -2.183 34.125 18.390 1.00 78.06 682 ARG A O 1
ATOM 5454 N N . THR A 1 683 ? -2.622 32.056 19.118 1.00 75.50 683 THR A N 1
ATOM 5455 C CA . THR A 1 683 ? -2.414 32.415 20.531 1.00 75.50 683 THR A CA 1
ATOM 5456 C C . THR A 1 683 ? -0.942 32.603 20.878 1.00 75.50 683 THR A C 1
ATOM 5458 O O . THR A 1 683 ? -0.635 33.420 21.742 1.00 75.50 683 THR A O 1
ATOM 5461 N N . ASN A 1 684 ? -0.033 31.913 20.187 1.00 72.94 684 ASN A N 1
ATOM 5462 C CA . ASN A 1 684 ? 1.401 32.058 20.417 1.00 72.94 684 ASN A CA 1
ATOM 5463 C C . ASN A 1 684 ? 1.951 33.358 19.806 1.00 72.94 684 ASN A C 1
ATOM 5465 O O . ASN A 1 684 ? 2.692 34.061 20.487 1.00 72.94 684 ASN A O 1
ATOM 5469 N N . THR A 1 685 ? 1.530 33.741 18.592 1.00 69.50 685 THR A N 1
ATOM 5470 C CA . THR A 1 685 ? 1.958 35.011 17.964 1.00 69.50 685 THR A CA 1
ATOM 5471 C C . THR A 1 685 ? 1.472 36.245 18.728 1.00 69.50 685 THR A C 1
ATOM 5473 O O . THR A 1 685 ? 2.216 37.202 18.915 1.00 69.50 685 THR A O 1
ATOM 5476 N N . ASN A 1 686 ? 0.244 36.219 19.255 1.00 61.50 686 ASN A N 1
ATOM 5477 C CA . ASN A 1 686 ? -0.291 37.353 20.019 1.00 61.50 686 ASN A CA 1
ATOM 5478 C C . ASN A 1 686 ? 0.394 37.547 21.387 1.00 61.50 686 ASN A C 1
ATOM 5480 O O . ASN A 1 686 ? 0.268 38.618 21.976 1.00 61.50 686 ASN A O 1
ATOM 5484 N N . ASN A 1 687 ? 1.107 36.534 21.892 1.00 56.94 687 ASN A N 1
ATOM 5485 C CA . ASN A 1 687 ? 1.893 36.632 23.123 1.00 56.94 687 ASN A CA 1
ATOM 5486 C C . ASN A 1 687 ? 3.344 37.086 22.873 1.00 56.94 687 ASN A C 1
ATOM 5488 O O . ASN A 1 687 ? 3.995 37.509 23.825 1.00 56.94 687 ASN A O 1
ATOM 5492 N N . SER A 1 688 ? 3.858 37.019 21.636 1.00 53.81 688 SER A N 1
ATOM 5493 C CA . SER A 1 688 ? 5.201 37.518 21.293 1.00 53.81 688 SER A CA 1
ATOM 5494 C C . SER A 1 688 ? 5.238 39.010 20.956 1.00 53.81 688 SER A C 1
ATOM 5496 O O . SER A 1 688 ? 6.254 39.647 21.203 1.00 53.81 688 SER A O 1
ATOM 5498 N N . ASP A 1 689 ? 4.137 39.582 20.459 1.00 52.91 689 ASP A N 1
ATOM 5499 C CA . ASP A 1 689 ? 4.044 41.016 20.114 1.00 52.91 689 ASP A CA 1
ATOM 5500 C C . ASP A 1 689 ? 3.670 41.916 21.317 1.00 52.91 689 ASP A C 1
ATOM 5502 O O . ASP A 1 689 ? 3.488 43.125 21.172 1.00 52.91 689 ASP A O 1
ATOM 5506 N N . GLY A 1 690 ? 3.516 41.328 22.509 1.00 50.81 690 GLY A N 1
ATOM 5507 C CA . GLY A 1 690 ? 3.090 42.004 23.740 1.00 50.81 690 GLY A CA 1
ATOM 5508 C C . GLY A 1 690 ? 4.160 42.106 24.832 1.00 50.81 690 GLY A C 1
ATOM 5509 O O . GLY A 1 690 ? 3.788 42.319 25.989 1.00 50.81 690 GLY A O 1
ATOM 5510 N N . MET A 1 691 ? 5.443 41.905 24.500 1.00 41.16 691 MET A N 1
ATOM 5511 C CA . MET A 1 691 ? 6.558 41.825 25.457 1.00 41.16 691 MET A CA 1
ATOM 5512 C C . MET A 1 691 ? 7.707 42.784 25.126 1.00 41.16 691 MET A C 1
ATOM 5514 O O . MET A 1 691 ? 8.031 42.920 23.928 1.00 41.16 691 MET A O 1
#

Sequence (691 aa):
MACSYHEVALQFLLKTDDSVPSRTFSNVNIKECNAKGKCSFPNAFVNFDSGFSVPLFLFWQESICKLMERKIVKKENTKDDSLFEDLISFLEDENNRRHLMKVTSAGSESDLQSILAHHLFAPLAPSSKYLVDESKAYSEQCPACKKKLNLGDTSFGHADYWHGLSDILIGKSTVKVGKDLEDADVTEESNNGSMGEPSHKYRRRNNGQKYGSSRDSAESDEDSDCSSLSVHLNEQSDHLPQIFSQTITNAFFESSKCSQLSDLFVPSFFVTPDGVSIHMYNCERDRLYTSENMNIWSGDNYNIGTIVCIWLALHFERFQNKVPEEEFTMRNVPKANFKTIVGDLLPIFEKNLTKPLKNSKERNSAEINFDMKFLLIVSEYSKQMSEKLQRIQTIQSKKAASIRKSVADRVLEALSSPEVLNTIIPILSKQISDTLEPIIEAEVKKCVAEEIQPLLQKLDCQSSIVETQKQQLIKQFIQLSSLQRTTQDQITSNNEREKEINFLYNRVALLENRLEIQEQYSRRTSLRFNNVAIPADRIQGAKIVHPVDTDSIILDICNNKLGLDIGIGDIGRSHVIGKLKQGRSQVIVRFISYRTRQLVYSNKKALKGDPNGTFITENLTHFRTNLVKQLATLKYNNKINACWTTDGRIFVKVNANSQKRIINNLDDISDLESDIQQLEERTNTNNSDGM